Protein AF-H5U6L7-F1 (afdb_monomer)

InterPro domains:
  IPR019476 Type IV secretion system coupling protein TraD, DNA-binding domain [PF10412] (268-425)
  IPR027417 P-loop containing nucleoside triphosphate hydrolase [G3DSA:3.40.50.300] (92-227)
  IPR027417 P-loop containing nucleoside triphosphate hydrolase [G3DSA:3.40.50.300] (272-462)
  IPR027417 P-loop containing nucleoside triphosphate hydrolase [SSF52540] (77-453)
  IPR051539 Type IV secretion system coupling protein TraD/TraG/VirD4-like [PTHR37937] (100-394)

pLDDT: mean 84.36, std 14.4, range [33.06, 97.75]

Solvent-accessible surface area (backbone atoms only — not comparable to full-atom values): 28484 Å² total; per-residue (Å²): 144,59,76,81,61,60,79,73,51,50,98,95,45,82,88,77,89,74,93,78,54,76,66,59,65,77,65,64,70,84,66,98,65,76,94,65,91,70,52,75,71,53,46,52,61,72,66,61,61,82,90,61,69,93,86,64,80,50,94,96,51,80,62,74,58,41,68,81,32,64,72,64,86,84,54,41,70,52,84,31,53,54,21,21,23,77,73,60,83,58,38,48,40,21,44,55,71,80,48,35,34,39,30,22,40,32,40,24,50,88,88,29,42,65,58,48,34,52,36,47,38,50,45,35,41,47,73,71,64,32,22,33,36,42,38,22,51,74,27,62,52,47,40,58,37,48,13,50,50,63,76,91,49,54,88,38,38,42,54,40,33,52,86,46,70,31,21,37,26,47,42,59,50,78,54,99,46,26,63,58,30,19,50,50,55,43,49,44,53,44,38,74,46,44,84,77,52,43,70,70,40,44,54,53,49,43,54,51,37,34,49,43,28,64,65,49,81,37,28,60,39,46,54,67,40,49,75,73,34,65,83,48,25,52,64,52,47,63,72,46,22,80,84,31,50,80,54,63,25,44,54,50,52,56,58,66,70,44,51,73,68,57,42,49,62,65,42,46,75,42,45,70,64,43,31,69,50,44,63,76,30,69,43,47,18,32,19,32,39,22,35,72,35,74,53,58,76,52,41,61,68,71,41,89,90,48,49,35,32,39,35,37,31,37,38,23,86,81,58,31,66,66,46,21,21,53,50,47,36,48,51,52,48,51,52,52,53,48,39,56,61,42,71,82,50,60,73,92,75,41,64,62,32,38,33,35,30,43,53,35,57,65,41,54,81,41,82,54,57,46,62,44,66,74,48,28,52,82,42,24,34,11,44,48,33,44,29,33,54,56,67,83,70,40,55,73,66,46,42,51,35,52,65,71,54,36,55,21,40,37,36,27,27,33,55,79,68,52,13,45,60,55,22,68,73,46,80,74,76,46,53,40,61,34,30,48,56,36,53,72,32,28,29,46,32,27,45,38,53,98,88,41,71,44,72,63,17,26,32,31,46,56,78,72,75,74,74,78,52,56,35,68,59,52,50,49,52,21,33,78,70,30,31,44,52,37,68,58,44,48,51,54,52,33,57,64,69,65,60,59,88,72,69,78,77,75,69,77,84,81,79,86,81,82,80,83,82,88,132

Mean predicted aligned error: 10.76 Å

Nearest PDB structures (foldseek):
  4d2i-assembly1_B-3  TM=7.035E-01  e=2.200E-09  Saccharolobus solfataricus P2
  4d2i-assembly1_A  TM=6.732E-01  e=2.827E-09  Saccharolobus solfataricus P2
  8dol-assembly1_C  TM=6.191E-01  e=5.133E-10  Helicobacter pylori 26695
  8dol-assembly1_A  TM=5.806E-01  e=2.827E-09  Helicobacter pylori 26695
  6sz9-assembly1_A  TM=5.732E-01  e=2.213E-08  Legionella pneumophila

Structure (mmCIF, N/CA/C/O backbone):
data_AF-H5U6L7-F1
#
_entry.id   AF-H5U6L7-F1
#
loop_
_atom_site.group_PDB
_atom_site.id
_atom_site.type_symbol
_atom_site.label_atom_id
_atom_site.label_alt_id
_atom_site.label_comp_id
_atom_site.label_asym_id
_atom_site.label_entity_id
_atom_site.label_seq_id
_atom_site.pdbx_PDB_ins_code
_atom_site.Cartn_x
_atom_site.Cartn_y
_atom_site.Cartn_z
_atom_site.occupancy
_atom_site.B_iso_or_equiv
_atom_site.auth_seq_id
_atom_site.auth_comp_id
_atom_site.auth_asym_id
_atom_site.auth_atom_id
_atom_site.pdbx_PDB_model_num
ATOM 1 N N . MET A 1 1 ? -14.867 9.389 67.170 1.00 49.00 1 MET A N 1
ATOM 2 C CA . MET A 1 1 ? -14.798 10.336 66.035 1.00 49.00 1 MET A CA 1
ATOM 3 C C . MET A 1 1 ? -16.205 10.695 65.533 1.00 49.00 1 MET A C 1
ATOM 5 O O . MET A 1 1 ? -16.547 10.351 64.416 1.00 49.00 1 MET A O 1
ATOM 9 N N . ALA A 1 2 ? -17.059 11.332 66.342 1.00 48.25 2 ALA A N 1
ATOM 10 C CA . ALA A 1 2 ? -18.427 11.687 65.906 1.00 48.25 2 ALA A CA 1
ATOM 11 C C . ALA A 1 2 ? -18.859 13.113 66.297 1.00 48.25 2 ALA A C 1
ATOM 13 O O . ALA A 1 2 ? -19.902 13.581 65.858 1.00 48.25 2 ALA A O 1
ATOM 14 N N . ALA A 1 3 ? -18.047 13.824 67.088 1.00 51.06 3 ALA A N 1
ATOM 15 C CA . ALA A 1 3 ? -18.322 15.196 67.507 1.00 51.06 3 ALA A CA 1
ATOM 16 C C . ALA A 1 3 ? -18.539 16.198 66.347 1.00 51.06 3 ALA A C 1
ATOM 18 O O . ALA A 1 3 ? -19.464 16.995 66.466 1.00 51.06 3 ALA A O 1
ATOM 19 N N . PRO A 1 4 ? -17.794 16.158 65.218 1.00 57.56 4 PRO A N 1
ATOM 20 C CA . PRO A 1 4 ? -18.014 17.124 64.137 1.00 57.56 4 PRO A CA 1
ATOM 21 C C . PRO A 1 4 ? -19.288 16.867 63.313 1.00 57.56 4 PRO A C 1
ATOM 23 O O . PRO A 1 4 ? -19.749 17.772 62.630 1.00 57.56 4 PRO A O 1
ATOM 26 N N . LEU A 1 5 ? -19.894 15.674 63.393 1.00 54.53 5 LEU A N 1
ATOM 27 C CA . LEU A 1 5 ? -21.105 15.335 62.630 1.00 54.53 5 LEU A CA 1
ATOM 28 C C . LEU A 1 5 ? -22.398 15.834 63.294 1.00 54.53 5 LEU A C 1
ATOM 30 O O . LEU A 1 5 ? -23.410 15.965 62.618 1.00 54.53 5 LEU A O 1
ATOM 34 N N . ARG A 1 6 ? -22.372 16.173 64.592 1.00 59.19 6 ARG A N 1
ATOM 35 C CA . ARG A 1 6 ? -23.539 16.747 65.293 1.00 59.19 6 ARG A CA 1
ATOM 36 C C . ARG A 1 6 ? -23.894 18.160 64.830 1.00 59.19 6 ARG A C 1
ATOM 38 O O . ARG A 1 6 ? -25.028 18.579 65.001 1.00 59.19 6 ARG A O 1
ATOM 45 N N . GLY A 1 7 ? -22.952 18.883 64.219 1.00 61.53 7 GLY A N 1
ATOM 46 C CA . GLY A 1 7 ? -23.224 20.193 63.616 1.00 61.53 7 GLY A CA 1
ATOM 47 C C . GLY A 1 7 ? -24.109 20.134 62.364 1.00 61.53 7 GLY A C 1
ATOM 48 O O . GLY A 1 7 ? -24.498 21.181 61.862 1.00 61.53 7 GLY A O 1
ATOM 49 N N . LEU A 1 8 ? -24.409 18.930 61.861 1.00 59.56 8 LEU A N 1
ATOM 50 C CA . LEU A 1 8 ? -25.274 18.688 60.703 1.00 59.56 8 LEU A CA 1
ATOM 51 C C . LEU A 1 8 ? -26.716 18.319 61.099 1.00 59.56 8 LEU A C 1
ATOM 53 O O . LEU A 1 8 ? -27.545 18.102 60.220 1.00 59.56 8 LEU A O 1
ATOM 57 N N . GLU A 1 9 ? -27.027 18.222 62.397 1.00 65.31 9 GLU A N 1
ATOM 58 C CA . GLU A 1 9 ? -28.394 17.976 62.867 1.00 65.31 9 GLU A CA 1
ATOM 59 C C . GLU A 1 9 ? -29.218 19.272 62.794 1.00 65.31 9 GLU A C 1
ATOM 61 O O . GLU A 1 9 ? -28.806 20.322 63.288 1.00 65.31 9 GLU A O 1
ATOM 66 N N . ALA A 1 10 ? -30.394 19.195 62.172 1.00 70.38 10 ALA A N 1
ATOM 67 C CA . ALA A 1 10 ? -31.337 20.301 62.005 1.00 70.38 10 ALA A CA 1
ATOM 68 C C . ALA A 1 10 ? -32.724 19.876 62.521 1.00 70.38 10 ALA A C 1
ATOM 70 O O . ALA A 1 10 ? -32.966 18.679 62.694 1.00 70.38 10 ALA A O 1
ATOM 71 N N . PRO A 1 11 ? -33.666 20.804 62.778 1.00 60.84 11 PRO A N 1
ATOM 72 C CA . PRO A 1 11 ? -35.018 20.434 63.192 1.00 60.84 11 PRO A CA 1
ATOM 73 C C . PRO A 1 11 ? -35.658 19.467 62.181 1.00 60.84 11 PRO A C 1
ATOM 75 O O . PRO A 1 11 ? -35.880 19.829 61.030 1.00 60.84 11 PRO A O 1
ATOM 78 N N . GLY A 1 12 ? -35.920 18.228 62.610 1.00 67.19 12 GLY A N 1
ATOM 79 C CA . GLY A 1 12 ? -36.453 17.152 61.761 1.00 67.19 12 GLY A CA 1
ATOM 80 C C . GLY A 1 12 ? -35.414 16.186 61.172 1.00 67.19 12 GLY A C 1
ATOM 81 O O . GLY A 1 12 ? -35.808 15.181 60.588 1.00 67.19 12 GLY A O 1
ATOM 82 N N . VAL A 1 13 ? -34.110 16.424 61.360 1.00 61.78 13 VAL A N 1
ATOM 83 C CA . VAL A 1 13 ? -33.021 15.573 60.849 1.00 61.78 13 VAL A CA 1
ATOM 84 C C . VAL A 1 13 ? -32.098 15.156 61.993 1.00 61.78 13 VAL A C 1
ATOM 86 O O . VAL A 1 13 ? -31.402 15.986 62.576 1.00 61.78 13 VAL A O 1
ATOM 89 N N . ALA A 1 14 ? -32.071 13.856 62.294 1.00 68.00 14 ALA A N 1
ATOM 90 C CA . ALA A 1 14 ? -31.211 13.266 63.319 1.00 68.00 14 ALA A CA 1
ATOM 91 C C . ALA A 1 14 ? -30.236 12.264 62.689 1.00 68.00 14 ALA A C 1
ATOM 93 O O . ALA A 1 14 ? -30.652 11.364 61.955 1.00 68.00 14 ALA A O 1
ATOM 94 N N . LEU A 1 15 ? -28.942 12.386 62.994 1.00 62.78 15 LEU A N 1
ATOM 95 C CA . LEU A 1 15 ? -27.916 11.501 62.446 1.00 62.78 15 LEU A CA 1
ATOM 96 C C . LEU A 1 15 ? -27.593 10.390 63.446 1.00 62.78 15 LEU A C 1
ATOM 98 O O . LEU A 1 15 ? -26.906 10.590 64.447 1.00 62.78 15 LEU A O 1
ATOM 102 N N . GLN A 1 16 ? -28.057 9.174 63.154 1.00 67.56 16 GLN A N 1
ATOM 103 C CA . GLN A 1 16 ? -27.745 7.994 63.960 1.00 67.56 16 GLN A CA 1
ATOM 104 C C . GLN A 1 16 ? -26.626 7.169 63.324 1.00 67.56 16 GLN A C 1
ATOM 106 O O . GLN A 1 16 ? -26.789 6.577 62.259 1.00 67.56 16 GLN A O 1
ATOM 111 N N . LEU A 1 17 ? -25.496 7.058 64.022 1.00 64.50 17 LEU A N 1
ATOM 112 C CA . LEU A 1 17 ? -24.439 6.122 63.651 1.00 64.50 17 LEU A CA 1
ATOM 113 C C . LEU A 1 17 ? -24.841 4.704 64.066 1.00 64.50 17 LEU A C 1
ATOM 115 O O . LEU A 1 17 ? -24.878 4.381 65.254 1.00 64.50 17 LEU A O 1
ATOM 119 N N . LYS A 1 18 ? -25.093 3.837 63.084 1.00 67.94 18 LYS A N 1
ATOM 120 C CA . LYS A 1 18 ? -25.258 2.398 63.311 1.00 67.94 18 LYS A CA 1
ATOM 121 C C . LYS A 1 18 ? -23.935 1.684 63.062 1.00 67.94 18 LYS A C 1
ATOM 123 O O . LYS A 1 18 ? -23.281 1.902 62.045 1.00 67.94 18 LYS A O 1
ATOM 128 N N . ARG A 1 19 ? -23.534 0.813 63.991 1.00 64.38 19 ARG A N 1
ATOM 129 C CA . ARG A 1 19 ? -22.415 -0.108 63.754 1.00 64.38 19 ARG A CA 1
ATOM 130 C C . ARG A 1 19 ? -22.853 -1.136 62.715 1.00 64.38 19 ARG A C 1
ATOM 132 O O . ARG A 1 19 ? -23.855 -1.811 62.924 1.00 64.38 19 ARG A O 1
ATOM 139 N N . SER A 1 20 ? -22.093 -1.245 61.632 1.00 65.25 20 SER A N 1
ATOM 140 C CA . SER A 1 20 ? -22.292 -2.245 60.583 1.00 65.25 20 SER A CA 1
ATOM 141 C C . SER A 1 20 ? -21.039 -3.108 60.441 1.00 65.25 20 SER A C 1
ATOM 143 O O . SER A 1 20 ? -19.935 -2.657 60.756 1.00 65.25 20 SER A O 1
ATOM 145 N N . SER A 1 21 ? -21.206 -4.355 60.005 1.00 70.38 21 SER A N 1
ATOM 146 C CA . SER A 1 21 ? -20.098 -5.248 59.658 1.00 70.38 21 SER A CA 1
ATOM 147 C C . SER A 1 21 ? -19.814 -5.165 58.156 1.00 70.38 21 SER A C 1
ATOM 149 O O . SER A 1 21 ? -20.711 -4.865 57.372 1.00 70.38 21 SER A O 1
ATOM 151 N N . LEU A 1 22 ? -18.580 -5.460 57.735 1.00 63.81 22 LEU A N 1
ATOM 152 C CA . LEU A 1 22 ? -18.213 -5.476 56.308 1.00 63.81 22 LEU A CA 1
ATOM 153 C C . LEU A 1 22 ? -19.109 -6.426 55.495 1.00 63.81 22 LEU A C 1
ATOM 155 O O . LEU A 1 22 ? -19.563 -6.078 54.415 1.00 63.81 22 LEU A O 1
ATOM 159 N N . ARG A 1 23 ? -19.473 -7.574 56.075 1.00 64.94 23 ARG A N 1
ATOM 160 C CA . ARG A 1 23 ? -20.379 -8.549 55.454 1.00 64.94 23 ARG A CA 1
ATOM 161 C C . ARG A 1 23 ? -21.800 -8.010 55.238 1.00 64.94 23 ARG A C 1
ATOM 163 O O . ARG A 1 23 ? -22.453 -8.379 54.273 1.00 64.94 23 ARG A O 1
ATOM 170 N N . ALA A 1 24 ? -22.270 -7.118 56.111 1.00 62.94 24 ALA A N 1
ATOM 171 C CA . ALA A 1 24 ? -23.577 -6.477 55.966 1.00 62.94 24 ALA A CA 1
ATOM 172 C C . ALA A 1 24 ? -23.607 -5.404 54.859 1.00 62.94 24 ALA A C 1
ATOM 174 O O . ALA A 1 24 ? -24.693 -5.038 54.418 1.00 62.94 24 ALA A O 1
ATOM 175 N N . LEU A 1 25 ? -22.445 -4.904 54.416 1.00 60.09 25 LEU A N 1
ATOM 176 C CA . LEU A 1 25 ? -22.337 -4.041 53.234 1.00 60.09 25 LEU A CA 1
ATOM 177 C C . LEU A 1 25 ? -22.403 -4.866 51.940 1.00 60.09 25 LEU A C 1
ATOM 179 O O . LEU A 1 25 ? -23.092 -4.460 51.012 1.00 60.09 25 LEU A O 1
ATOM 183 N N . ASP A 1 26 ? -21.755 -6.035 51.911 1.00 58.22 26 ASP A N 1
ATOM 184 C CA . ASP A 1 26 ? -21.754 -6.932 50.743 1.00 58.22 26 ASP A CA 1
ATOM 185 C C . ASP A 1 26 ? -23.105 -7.635 50.520 1.00 58.22 26 ASP A C 1
ATOM 187 O O . ASP A 1 26 ? -23.510 -7.873 49.385 1.00 58.22 26 ASP A O 1
ATOM 191 N N . GLU A 1 27 ? -23.824 -7.967 51.597 1.00 62.12 27 GLU A N 1
ATOM 192 C CA . GLU A 1 27 ? -25.109 -8.682 51.549 1.00 62.12 27 GLU A CA 1
ATOM 193 C C . GLU A 1 27 ? -26.331 -7.736 51.604 1.00 62.12 27 GLU A C 1
ATOM 195 O O . GLU A 1 27 ? -27.438 -8.188 51.914 1.00 62.12 27 GLU A O 1
ATOM 200 N N . MET A 1 28 ? -26.148 -6.430 51.345 1.00 56.97 28 MET A N 1
ATOM 201 C CA . MET A 1 28 ? -27.196 -5.408 51.497 1.00 56.97 28 MET A CA 1
ATOM 202 C C . MET A 1 28 ? -28.512 -5.822 50.815 1.00 56.97 28 MET A C 1
ATOM 204 O O . MET A 1 28 ? -28.563 -6.083 49.614 1.00 56.97 28 MET A O 1
ATOM 208 N N . ARG A 1 29 ? -29.593 -5.851 51.600 1.00 58.34 29 ARG A N 1
ATOM 209 C CA . ARG A 1 29 ? -30.974 -6.021 51.130 1.00 58.34 29 ARG A CA 1
ATOM 210 C C . ARG A 1 29 ? -31.742 -4.734 51.374 1.00 58.34 29 ARG A C 1
ATOM 212 O O . ARG A 1 29 ? -31.512 -4.075 52.390 1.00 58.34 29 ARG A O 1
ATOM 219 N N . ASP A 1 30 ? -32.676 -4.426 50.481 1.00 57.53 30 ASP A N 1
ATOM 220 C CA . ASP A 1 30 ? -33.541 -3.261 50.633 1.00 57.53 30 ASP A CA 1
ATOM 221 C C . ASP A 1 30 ? -34.291 -3.319 51.976 1.00 57.53 30 ASP A C 1
ATOM 223 O O . ASP A 1 30 ? -34.851 -4.366 52.335 1.00 57.53 30 ASP A O 1
ATOM 227 N N . PRO A 1 31 ? -34.298 -2.227 52.758 1.00 64.38 31 PRO A N 1
ATOM 228 C CA . PRO A 1 31 ? -35.064 -2.181 53.990 1.00 64.38 31 PRO A CA 1
ATOM 229 C C . PRO A 1 31 ? -36.566 -2.270 53.682 1.00 64.38 31 PRO A C 1
ATOM 231 O O . PRO A 1 31 ? -37.058 -1.681 52.726 1.00 64.38 31 PRO A O 1
ATOM 234 N N . LEU A 1 32 ? -37.316 -2.970 54.542 1.00 60.78 32 LEU A N 1
ATOM 235 C CA . LEU A 1 32 ? -38.781 -3.106 54.438 1.00 60.78 32 LEU A CA 1
ATOM 236 C C . LEU A 1 32 ? -39.524 -1.757 54.482 1.00 60.78 32 LEU A C 1
ATOM 238 O O . LEU A 1 32 ? -40.650 -1.659 54.005 1.00 60.78 32 LEU A O 1
ATOM 242 N N . LEU A 1 33 ? -38.902 -0.732 55.070 1.00 58.38 33 LEU A N 1
ATOM 243 C CA . LEU A 1 33 ? -39.386 0.642 55.127 1.00 58.38 33 LEU A CA 1
ATOM 244 C C . LEU A 1 33 ? -38.194 1.567 54.897 1.00 58.38 33 LEU A C 1
ATOM 246 O O . LEU A 1 33 ? -37.225 1.523 55.658 1.00 58.38 33 LEU A O 1
ATOM 250 N N . TRP A 1 34 ? -38.269 2.402 53.866 1.00 64.06 34 TRP A N 1
ATOM 251 C CA . TRP A 1 34 ? -37.285 3.451 53.632 1.00 64.06 34 TRP A CA 1
ATOM 252 C C . TRP A 1 34 ? -37.557 4.594 54.619 1.00 64.06 34 TRP A C 1
ATOM 254 O O . TRP A 1 34 ? -38.616 5.211 54.551 1.00 64.06 34 TRP A O 1
ATOM 264 N N . PRO A 1 35 ? -36.649 4.881 55.570 1.00 64.25 35 PRO A N 1
ATOM 265 C CA . PRO A 1 35 ? -36.880 5.910 56.585 1.00 64.25 35 PRO A CA 1
ATOM 266 C C . PRO A 1 35 ? -36.761 7.335 56.025 1.00 64.25 35 PRO A C 1
ATOM 268 O O . PRO A 1 35 ? -36.962 8.303 56.755 1.00 64.25 35 PRO A O 1
ATOM 271 N N . SER A 1 36 ? -36.375 7.483 54.758 1.00 63.94 36 SER A N 1
ATOM 272 C CA . SER A 1 36 ? -36.170 8.772 54.107 1.00 63.94 36 SER A CA 1
ATOM 273 C C . SER A 1 36 ? -36.469 8.635 52.618 1.00 63.94 36 SER A C 1
ATOM 275 O O . SER A 1 36 ? -35.878 7.790 51.948 1.00 63.94 36 SER A O 1
ATOM 277 N N . GLU A 1 37 ? -37.368 9.470 52.107 1.00 67.06 37 GLU A N 1
ATOM 278 C CA . GLU A 1 37 ? -37.511 9.715 50.674 1.00 67.06 37 GLU A CA 1
ATOM 279 C C . GLU A 1 37 ? -36.616 10.904 50.336 1.00 67.06 37 GLU A C 1
ATOM 281 O O . GLU A 1 37 ? -36.869 12.020 50.779 1.00 67.06 37 GLU A O 1
ATOM 286 N N . LEU A 1 38 ? -35.521 10.643 49.625 1.00 70.00 38 LEU A N 1
ATOM 287 C CA . LEU A 1 38 ? -34.565 11.672 49.232 1.00 70.00 38 LEU A CA 1
ATOM 288 C C . LEU A 1 38 ? -34.850 12.097 47.796 1.00 70.00 38 LEU A C 1
ATOM 290 O O . LEU A 1 38 ? -34.921 11.260 46.891 1.00 70.00 38 LEU A O 1
ATOM 294 N N . GLY A 1 39 ? -34.948 13.403 47.565 1.00 68.12 39 GLY A N 1
ATOM 295 C CA . GLY A 1 39 ? -34.897 13.945 46.214 1.00 68.12 39 GLY A CA 1
ATOM 296 C C . GLY A 1 39 ? -33.523 13.704 45.576 1.00 68.12 39 GLY A C 1
ATOM 297 O O . GLY A 1 39 ? -32.510 13.588 46.267 1.00 68.12 39 GLY A O 1
ATOM 298 N N . ILE A 1 40 ? -33.453 13.688 44.240 1.00 65.00 40 ILE A N 1
ATOM 299 C CA . ILE A 1 40 ? -32.193 13.502 43.484 1.00 65.00 40 ILE A CA 1
ATOM 300 C C . ILE A 1 40 ? -31.101 14.478 43.962 1.00 65.00 40 ILE A C 1
ATOM 302 O O . ILE A 1 40 ? -29.938 14.099 44.118 1.00 65.00 40 ILE A O 1
ATOM 306 N N . SER A 1 41 ? -31.477 15.726 44.247 1.00 60.44 41 SER A N 1
ATOM 307 C CA . SER A 1 41 ? -30.571 16.769 44.738 1.00 60.44 41 SER A CA 1
ATOM 308 C C . SER A 1 41 ? -29.993 16.456 46.125 1.00 60.44 41 SER A C 1
ATOM 310 O O . SER A 1 41 ? -28.810 16.683 46.367 1.00 60.44 41 SER A O 1
ATOM 312 N N . GLU A 1 42 ? -30.806 15.902 47.025 1.00 67.31 42 GLU A N 1
ATOM 313 C CA . GLU A 1 42 ? -30.418 15.562 48.401 1.00 67.31 42 GLU A CA 1
ATOM 314 C C . GLU A 1 42 ? -29.545 14.307 48.426 1.00 67.31 42 GLU A C 1
ATOM 316 O O . GLU A 1 42 ? -28.521 14.270 49.109 1.00 67.31 42 GLU A O 1
ATOM 321 N N . LEU A 1 43 ? -29.893 13.315 47.600 1.00 67.88 43 LEU A N 1
ATOM 322 C CA . LEU A 1 43 ? -29.092 12.114 47.389 1.00 67.88 43 LEU A CA 1
ATOM 323 C C . LEU A 1 43 ? -27.691 12.471 46.871 1.00 67.88 43 LEU A C 1
ATOM 325 O O . LEU A 1 43 ? -26.695 11.963 47.378 1.00 67.88 43 LEU A O 1
ATOM 329 N N . THR A 1 44 ? -27.599 13.392 45.907 1.00 61.38 44 THR A N 1
ATOM 330 C CA . THR A 1 44 ? -26.316 13.829 45.329 1.00 61.38 44 THR A CA 1
ATOM 331 C C . THR A 1 44 ? -25.403 14.474 46.380 1.00 61.38 44 THR A C 1
ATOM 333 O O . THR A 1 44 ? -24.197 14.226 46.381 1.00 61.38 44 THR A O 1
ATOM 336 N N . ALA A 1 45 ? -25.967 15.260 47.305 1.00 62.47 45 ALA A N 1
ATOM 337 C CA . ALA A 1 45 ? -25.220 15.886 48.396 1.00 62.47 45 ALA A CA 1
ATOM 338 C C . ALA A 1 45 ? -24.786 14.876 49.476 1.00 62.47 45 ALA A C 1
ATOM 340 O O . ALA A 1 45 ? -23.658 14.939 49.963 1.00 62.47 45 ALA A O 1
ATOM 341 N N . LEU A 1 46 ? -25.658 13.923 49.825 1.00 65.12 46 LEU A N 1
ATOM 342 C CA . LEU A 1 46 ? -25.390 12.897 50.840 1.00 65.12 46 LEU A CA 1
ATOM 343 C C . LEU A 1 46 ? -24.389 11.834 50.383 1.00 65.12 46 LEU A C 1
ATOM 345 O O . LEU A 1 46 ? -23.633 11.318 51.204 1.00 65.12 46 LEU A O 1
ATOM 349 N N . LEU A 1 47 ? -24.348 11.527 49.084 1.00 66.56 47 LEU A N 1
ATOM 350 C CA . LEU A 1 47 ? -23.377 10.592 48.513 1.00 66.56 47 LEU A CA 1
ATOM 351 C C . LEU A 1 47 ? -21.937 11.115 48.582 1.00 66.56 47 LEU A C 1
ATOM 353 O O . LEU A 1 47 ? -21.009 10.350 48.326 1.00 66.56 47 LEU A O 1
ATOM 357 N N . GLY A 1 48 ? -21.739 12.403 48.900 1.00 56.38 48 GLY A N 1
ATOM 358 C CA . GLY A 1 48 ? -20.414 13.012 48.925 1.00 56.38 48 GLY A CA 1
ATOM 359 C C . GLY A 1 48 ? -19.691 12.822 47.595 1.00 56.38 48 GLY A C 1
ATOM 360 O O . GLY A 1 48 ? -18.480 12.592 47.592 1.00 56.38 48 GLY A O 1
ATOM 361 N N . TRP A 1 49 ? -20.442 12.849 46.479 1.00 58.66 49 TRP A N 1
ATOM 362 C CA . TRP A 1 49 ? -19.883 12.606 45.154 1.00 58.66 49 TRP A CA 1
ATOM 363 C C . TRP A 1 49 ? -18.718 13.571 44.956 1.00 58.66 49 TRP A C 1
ATOM 365 O O . TRP A 1 49 ? -18.895 14.767 45.195 1.00 58.66 49 TRP A O 1
ATOM 375 N N . PRO A 1 50 ? -17.523 13.092 44.585 1.00 56.56 50 PRO A N 1
ATOM 376 C CA . PRO A 1 50 ? -16.333 13.923 44.575 1.00 56.56 50 PRO A CA 1
ATOM 377 C C . PRO A 1 50 ? -16.537 15.118 43.640 1.00 56.56 50 PRO A C 1
ATOM 379 O O . PRO A 1 50 ? -16.532 14.988 42.417 1.00 56.56 50 PRO A O 1
ATOM 382 N N . ILE A 1 51 ? -16.715 16.302 44.230 1.00 54.91 51 ILE A N 1
ATOM 383 C CA . ILE A 1 51 ? -16.815 17.581 43.522 1.00 54.91 51 ILE A CA 1
ATOM 384 C C . ILE A 1 51 ? -15.384 18.076 43.266 1.00 54.91 51 ILE A C 1
ATOM 386 O O . ILE A 1 51 ? -14.946 19.099 43.785 1.00 54.91 51 ILE A O 1
ATOM 390 N N . GLY A 1 52 ? -14.604 17.271 42.546 1.00 59.34 52 GLY A N 1
ATOM 391 C CA . GLY A 1 52 ? -13.254 17.605 42.096 1.00 59.34 52 GLY A CA 1
ATOM 392 C C . GLY A 1 52 ? -13.241 17.987 40.613 1.00 59.34 52 GLY A C 1
ATOM 393 O O . GLY A 1 52 ? -14.230 17.765 39.907 1.00 59.34 52 GLY A O 1
ATOM 394 N N . PRO A 1 53 ? -12.131 18.542 40.093 1.00 58.53 53 PRO A N 1
ATOM 395 C CA . PRO A 1 53 ? -11.912 18.600 38.651 1.00 58.53 53 PRO A CA 1
ATOM 396 C C . PRO A 1 53 ? -12.107 17.198 38.053 1.00 58.53 53 PRO A C 1
ATOM 398 O O . PRO A 1 53 ? -11.642 16.218 38.631 1.00 58.53 53 PRO A O 1
ATOM 401 N N . LYS A 1 54 ? -12.785 17.102 36.901 1.00 58.47 54 LYS A N 1
ATOM 402 C CA . LYS A 1 54 ? -13.209 15.827 36.280 1.00 58.47 54 LYS A CA 1
ATOM 403 C C . LYS A 1 54 ? -12.077 14.818 36.017 1.00 58.47 54 LYS A C 1
ATOM 405 O O . LYS A 1 54 ? -12.375 13.651 35.796 1.00 58.47 54 LYS A O 1
ATOM 410 N N . ASP A 1 55 ? -10.820 15.260 36.058 1.00 61.94 55 ASP A N 1
ATOM 411 C CA . ASP A 1 55 ? -9.633 14.472 35.716 1.00 61.94 55 ASP A CA 1
ATOM 412 C C . ASP A 1 55 ? -8.695 14.226 36.930 1.00 61.94 55 ASP A C 1
ATOM 414 O O . ASP A 1 55 ? -7.505 13.965 36.750 1.00 61.94 55 ASP A O 1
ATOM 418 N N . VAL A 1 56 ? -9.186 14.345 38.176 1.00 66.38 56 VAL A N 1
ATOM 419 C CA . VAL A 1 56 ? -8.399 14.006 39.381 1.00 66.38 56 VAL A CA 1
ATOM 420 C C . VAL A 1 56 ? -8.552 12.528 39.728 1.00 66.38 56 VAL A C 1
ATOM 422 O O . VAL A 1 56 ? -9.661 12.053 39.971 1.00 66.38 56 VAL A O 1
ATOM 425 N N . ASP A 1 57 ? -7.424 11.823 39.818 1.00 66.94 57 ASP A N 1
ATOM 426 C CA . ASP A 1 57 ? -7.380 10.446 40.309 1.00 66.94 57 ASP A CA 1
ATOM 427 C C . ASP A 1 57 ? -7.707 10.433 41.808 1.00 66.94 57 ASP A C 1
ATOM 429 O O . ASP A 1 57 ? -6.995 11.019 42.630 1.00 66.94 57 ASP A O 1
ATOM 433 N N . LEU A 1 58 ? -8.803 9.771 42.172 1.00 70.75 58 LEU A N 1
ATOM 434 C CA . LEU A 1 58 ? -9.222 9.635 43.563 1.00 70.75 58 LEU A CA 1
ATOM 435 C C . LEU A 1 58 ? -8.715 8.301 44.122 1.00 70.75 58 LEU A C 1
ATOM 437 O O . LEU A 1 58 ? -8.943 7.261 43.499 1.00 70.75 58 LEU A O 1
ATOM 441 N N . PRO A 1 59 ? -8.055 8.285 45.295 1.00 66.69 59 PRO A N 1
ATOM 442 C CA . PRO A 1 59 ? -7.582 7.047 45.903 1.00 66.69 59 PRO A CA 1
ATOM 443 C C . PRO A 1 59 ? -8.716 6.026 46.072 1.00 66.69 59 PRO A C 1
ATOM 445 O O . PRO A 1 59 ? -9.735 6.321 46.692 1.00 66.69 59 PRO A O 1
ATOM 448 N N . GLY A 1 60 ? -8.535 4.818 45.530 1.00 69.25 60 GLY A N 1
ATOM 449 C CA . GLY A 1 60 ? -9.525 3.736 45.603 1.00 69.25 60 GLY A CA 1
ATOM 450 C C . GLY A 1 60 ? -10.616 3.763 44.524 1.00 69.25 60 GLY A C 1
ATOM 451 O O . GLY A 1 60 ? -11.412 2.829 44.470 1.00 69.25 60 GLY A O 1
ATOM 452 N N . VAL A 1 61 ? -10.638 4.772 43.644 1.00 70.69 61 VAL A N 1
ATOM 453 C CA . VAL A 1 61 ? -11.521 4.829 42.468 1.00 70.69 61 VAL A CA 1
ATOM 454 C C . VAL A 1 61 ? -10.699 4.499 41.215 1.00 70.69 61 VAL A C 1
ATOM 456 O O . VAL A 1 61 ? -9.568 4.975 41.095 1.00 70.69 61 VAL A O 1
ATOM 459 N N . PRO A 1 62 ? -11.217 3.686 40.273 1.00 69.75 62 PRO A N 1
ATOM 460 C CA . PRO A 1 62 ? -10.564 3.485 38.984 1.00 69.75 62 PRO A CA 1
ATOM 461 C C . PRO A 1 62 ? -10.305 4.821 38.280 1.00 69.75 62 PRO A C 1
ATOM 463 O O . PRO A 1 62 ? -11.126 5.735 38.372 1.00 69.75 62 PRO A O 1
ATOM 466 N N . SER A 1 63 ? -9.179 4.922 37.566 1.00 76.69 63 SER A N 1
ATOM 467 C CA . SER A 1 63 ? -8.863 6.105 36.755 1.00 76.69 63 SER A CA 1
ATOM 468 C C . SER A 1 63 ? -10.060 6.467 35.862 1.00 76.69 63 SER A C 1
ATOM 470 O O . SER A 1 63 ? -10.640 5.569 35.240 1.00 76.69 63 SER A O 1
ATOM 472 N N . PRO A 1 64 ? -10.434 7.757 35.750 1.00 78.50 64 PRO A N 1
ATOM 473 C CA . PRO A 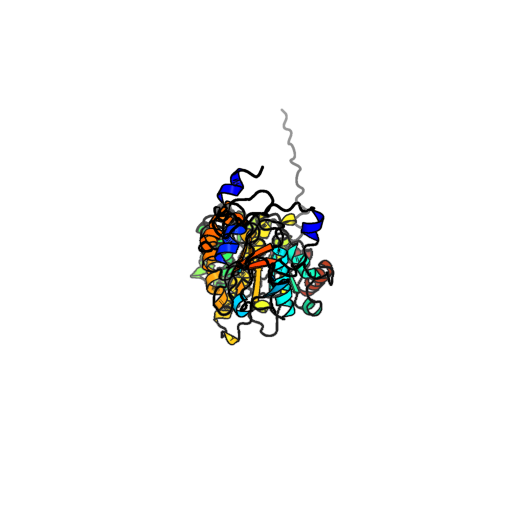1 64 ? -11.456 8.196 34.797 1.00 78.50 64 PRO A CA 1
ATOM 474 C C . PRO A 1 64 ? -10.986 8.056 33.338 1.00 78.50 64 PRO A C 1
ATOM 476 O O . PRO A 1 64 ? -11.777 8.246 32.410 1.00 78.50 64 PRO A O 1
ATOM 479 N N . HIS A 1 65 ? -9.708 7.723 33.139 1.00 85.38 65 HIS A N 1
ATOM 480 C CA . HIS A 1 65 ? -9.077 7.499 31.853 1.00 85.38 65 HIS A CA 1
ATOM 481 C C . HIS A 1 65 ? -8.693 6.016 31.662 1.00 85.38 65 HIS A C 1
ATOM 483 O O . HIS A 1 65 ? -8.323 5.336 32.620 1.00 85.38 65 HIS A O 1
ATOM 489 N N . PRO A 1 66 ? -8.740 5.508 30.421 1.00 88.38 66 PRO A N 1
ATOM 490 C CA . PRO A 1 66 ? -9.315 6.168 29.257 1.00 88.38 66 PRO A CA 1
ATOM 491 C C . PRO A 1 66 ? -10.847 6.213 29.346 1.00 88.38 66 PRO A C 1
ATOM 493 O O . PRO A 1 66 ? -11.495 5.225 29.699 1.00 88.38 66 PRO A O 1
ATOM 496 N N . ARG A 1 67 ? -11.439 7.351 28.974 1.00 88.12 67 ARG A N 1
ATOM 497 C CA . ARG A 1 67 ? -12.893 7.496 28.874 1.00 88.12 67 ARG A CA 1
ATOM 498 C C . ARG A 1 67 ? -13.441 6.474 27.892 1.00 88.12 67 ARG A C 1
ATOM 500 O O . ARG A 1 67 ? -13.051 6.445 26.724 1.00 88.12 67 ARG A O 1
ATOM 507 N N . GLN A 1 68 ? -14.388 5.674 28.358 1.00 89.38 68 GLN A N 1
ATOM 508 C CA . GLN A 1 68 ? -15.150 4.799 27.484 1.00 89.38 68 GLN A CA 1
ATOM 509 C C . GLN A 1 68 ? -16.360 5.556 26.940 1.00 89.38 68 GLN A C 1
ATOM 511 O O . GLN A 1 68 ? -17.106 6.175 27.698 1.00 89.38 68 GLN A O 1
ATOM 516 N N . LEU A 1 69 ? -16.533 5.529 25.622 1.00 92.19 69 LEU A N 1
ATOM 517 C CA . LEU A 1 69 ? -17.575 6.265 24.917 1.00 92.19 69 LEU A CA 1
ATOM 518 C C . LEU A 1 69 ? -18.531 5.292 24.211 1.00 92.19 69 LEU A C 1
ATOM 520 O O . LEU A 1 69 ? -18.058 4.356 23.557 1.00 92.19 69 LEU A O 1
ATOM 524 N N . PRO A 1 70 ? -19.857 5.499 24.315 1.00 92.62 70 PRO A N 1
ATOM 525 C CA . PRO A 1 70 ? -20.846 4.600 23.730 1.00 92.62 70 PRO A CA 1
ATOM 526 C C . PRO A 1 70 ? -20.853 4.690 22.203 1.00 92.62 70 PRO A C 1
ATOM 528 O O . PRO A 1 70 ? -20.443 5.691 21.610 1.00 92.62 70 PRO A O 1
ATOM 531 N N . VAL A 1 71 ? -21.373 3.654 21.547 1.00 92.56 71 VAL A N 1
ATOM 532 C CA . VAL A 1 71 ? -21.489 3.631 20.087 1.00 92.56 71 VAL A CA 1
ATOM 533 C C . VAL A 1 71 ? -22.859 4.160 19.672 1.00 92.56 71 VAL A C 1
ATOM 535 O O . VAL A 1 71 ? -23.896 3.615 20.057 1.00 92.56 71 VAL A O 1
ATOM 538 N N . ALA A 1 72 ? -22.890 5.178 18.807 1.00 90.75 72 ALA A N 1
ATOM 539 C CA . ALA A 1 72 ? -24.144 5.723 18.285 1.00 90.75 72 ALA A CA 1
ATOM 540 C C . ALA A 1 72 ? -25.035 4.627 17.659 1.00 90.75 72 ALA A C 1
ATOM 542 O O . ALA A 1 72 ? -24.569 3.691 17.001 1.00 90.75 72 ALA A O 1
ATOM 543 N N . THR A 1 73 ? -26.347 4.703 17.877 1.00 88.88 73 THR A N 1
ATOM 544 C CA . THR A 1 73 ? -27.315 3.681 17.426 1.00 88.88 73 THR A CA 1
ATOM 545 C C . THR A 1 73 ? -27.382 3.547 15.906 1.00 88.88 73 THR A C 1
ATOM 547 O O . THR A 1 73 ? -27.644 2.456 15.409 1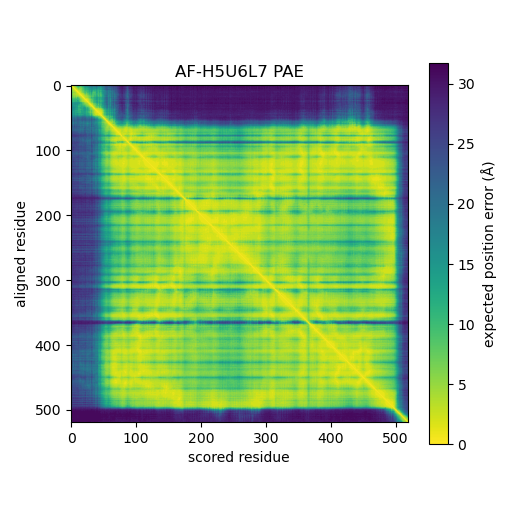.00 88.88 73 THR A O 1
ATOM 550 N N . THR A 1 74 ? -27.059 4.618 15.183 1.00 90.06 74 THR A N 1
ATOM 551 C CA . THR A 1 74 ? -26.978 4.680 13.717 1.00 90.06 74 THR A CA 1
ATOM 552 C C . THR A 1 74 ? -25.815 3.882 13.131 1.00 90.06 74 THR A C 1
ATOM 554 O O . THR A 1 74 ? -25.848 3.551 11.949 1.00 90.06 74 THR A O 1
ATOM 557 N N . VAL A 1 75 ? -24.788 3.557 13.927 1.00 90.94 75 VAL A N 1
ATOM 558 C CA . VAL A 1 75 ? -23.622 2.809 13.442 1.00 90.94 75 VAL A CA 1
ATOM 559 C C . VAL A 1 75 ? -24.028 1.374 13.062 1.00 90.94 75 VAL A C 1
ATOM 561 O O . VAL A 1 75 ? -24.625 0.678 13.899 1.00 90.94 75 VAL A O 1
ATOM 564 N N . PRO A 1 76 ? -23.704 0.910 11.836 1.00 90.94 76 PRO A N 1
ATOM 565 C CA . PRO A 1 76 ? -24.036 -0.433 11.371 1.00 90.94 76 PRO A CA 1
ATOM 566 C C . PRO A 1 76 ? -23.498 -1.534 12.285 1.00 90.94 76 PRO A C 1
ATOM 568 O O . PRO A 1 76 ? -22.483 -1.361 12.955 1.00 90.94 76 PRO A O 1
ATOM 571 N N . ARG A 1 77 ? -24.160 -2.695 12.277 1.00 91.69 77 ARG A N 1
ATOM 572 C CA . ARG A 1 77 ? -23.768 -3.879 13.068 1.00 91.69 77 ARG A CA 1
ATOM 573 C C . ARG A 1 77 ? -23.279 -5.052 12.201 1.00 91.69 77 ARG A C 1
ATOM 575 O O . ARG A 1 77 ? -23.080 -6.145 12.721 1.00 91.69 77 ARG A O 1
ATOM 582 N N . SER A 1 78 ? -23.118 -4.847 10.894 1.00 86.25 78 SER A N 1
ATOM 583 C CA . SER A 1 78 ? -22.851 -5.897 9.900 1.00 86.25 78 SER A CA 1
ATOM 584 C C . SER A 1 78 ? -21.825 -5.470 8.839 1.00 86.25 78 SER A C 1
ATOM 586 O O . SER A 1 78 ? -21.342 -4.336 8.832 1.00 86.25 78 SER A O 1
ATOM 588 N N . ASP A 1 79 ? -21.508 -6.411 7.945 1.00 76.94 79 ASP A N 1
ATOM 589 C CA . ASP A 1 79 ? -20.678 -6.293 6.737 1.00 76.94 79 ASP A CA 1
ATOM 590 C C . ASP A 1 79 ? -19.182 -6.075 6.959 1.00 76.94 79 ASP A C 1
ATOM 592 O O . ASP A 1 79 ? -18.388 -6.955 6.639 1.00 76.94 79 ASP A O 1
ATOM 596 N N . ARG A 1 80 ? -18.771 -4.923 7.494 1.00 90.81 80 ARG A N 1
ATOM 597 C CA . ARG A 1 80 ? -17.350 -4.593 7.708 1.00 90.81 80 ARG A CA 1
ATOM 598 C C . ARG A 1 80 ? -17.155 -4.170 9.147 1.00 90.81 80 ARG A C 1
ATOM 600 O O . ARG A 1 80 ? -17.234 -2.987 9.462 1.00 90.81 80 ARG A O 1
ATOM 607 N N . ILE A 1 81 ? -16.971 -5.152 10.019 1.00 93.88 81 ILE A N 1
ATOM 608 C CA . ILE A 1 81 ? -16.887 -4.940 11.463 1.00 93.88 81 ILE A CA 1
ATOM 609 C C . ILE A 1 81 ? -15.455 -4.550 11.834 1.00 93.88 81 ILE A C 1
ATOM 611 O O . ILE A 1 81 ? -14.521 -5.313 11.599 1.00 93.88 81 ILE A O 1
ATOM 615 N N . LEU A 1 82 ? -15.291 -3.362 12.416 1.00 93.06 82 LEU A N 1
ATOM 616 C CA . LEU A 1 82 ? -14.008 -2.863 12.917 1.00 93.06 82 LEU A CA 1
ATOM 617 C C . LEU A 1 82 ? -13.679 -3.463 14.290 1.00 93.06 82 LEU A C 1
ATOM 619 O O . LEU A 1 82 ? -12.518 -3.694 14.620 1.00 93.06 82 LEU A O 1
ATOM 623 N N . GLY A 1 83 ? -14.711 -3.705 15.093 1.00 93.88 83 GLY A N 1
ATOM 624 C CA . GLY A 1 83 ? -14.596 -4.179 16.462 1.00 93.88 83 GLY A CA 1
ATOM 625 C C . GLY A 1 83 ? -15.950 -4.217 17.158 1.00 93.88 83 GLY A C 1
ATOM 626 O O . GLY A 1 83 ? -16.984 -4.037 16.518 1.00 93.88 83 GLY A O 1
ATOM 627 N N . ASP A 1 84 ? -15.923 -4.420 18.467 1.00 95.12 84 ASP A N 1
ATOM 628 C CA . ASP A 1 84 ? -17.098 -4.480 19.333 1.00 95.12 84 ASP A CA 1
ATOM 629 C C . ASP A 1 84 ? -17.065 -3.340 20.367 1.00 95.12 84 ASP A C 1
ATOM 631 O O . ASP A 1 84 ? -15.992 -2.923 20.807 1.00 95.12 84 ASP A O 1
ATOM 635 N N . SER A 1 85 ? -18.228 -2.792 20.725 1.00 93.44 85 SER A N 1
ATOM 636 C CA . SER A 1 85 ? -18.366 -1.734 21.740 1.00 93.44 85 SER A CA 1
ATOM 637 C C . SER A 1 85 ? -17.899 -2.235 23.103 1.00 93.44 85 SER A C 1
ATOM 639 O O . SER A 1 85 ? -18.335 -3.296 23.541 1.00 93.44 85 SER A O 1
ATOM 641 N N . THR A 1 86 ? -17.081 -1.454 23.814 1.00 89.06 86 THR A N 1
ATOM 642 C CA . THR A 1 86 ? -16.652 -1.828 25.175 1.00 89.06 86 THR A CA 1
ATOM 643 C C . THR A 1 86 ? -17.716 -1.569 26.244 1.00 89.06 86 THR A C 1
ATOM 645 O O . THR A 1 86 ? -17.600 -2.103 27.344 1.00 89.06 86 THR A O 1
ATOM 648 N N . LEU A 1 87 ? -18.740 -0.764 25.935 1.00 85.31 87 LEU A N 1
ATOM 649 C CA . LEU A 1 87 ? -19.815 -0.396 26.865 1.00 85.31 87 LEU A CA 1
ATOM 650 C C . LEU A 1 87 ? -21.155 -1.065 26.542 1.00 85.31 87 LEU A C 1
ATOM 652 O O . LEU A 1 87 ? -21.902 -1.411 27.451 1.00 85.31 87 LEU A O 1
ATOM 656 N N . ASP A 1 88 ? -21.460 -1.279 25.261 1.00 77.50 88 ASP A N 1
ATOM 657 C CA . ASP A 1 88 ? -22.782 -1.740 24.815 1.00 77.50 88 ASP A CA 1
ATOM 658 C C . ASP A 1 88 ? -22.834 -3.268 24.631 1.00 77.50 88 ASP A C 1
ATOM 660 O O . ASP A 1 88 ? -23.290 -3.752 23.594 1.00 77.50 88 ASP A O 1
ATOM 664 N N . GLY A 1 89 ? -22.320 -4.033 25.601 1.00 75.31 89 GLY A N 1
ATOM 665 C CA . GLY A 1 89 ? -22.390 -5.503 25.609 1.00 75.31 89 GLY A CA 1
ATOM 666 C C . GLY A 1 89 ? -21.792 -6.170 24.365 1.00 75.31 89 GLY A C 1
ATOM 667 O O . GLY A 1 89 ? -22.452 -7.003 23.748 1.00 75.31 89 GLY A O 1
ATOM 668 N N . ASP A 1 90 ? -20.584 -5.761 23.964 1.00 80.56 90 ASP A N 1
ATOM 669 C CA . ASP A 1 90 ? -19.886 -6.241 22.762 1.00 80.56 90 ASP A CA 1
ATOM 670 C C . ASP A 1 90 ? -20.696 -6.067 21.459 1.00 80.56 90 ASP A C 1
ATOM 672 O O . ASP A 1 90 ? -20.580 -6.843 20.507 1.00 80.56 90 ASP A O 1
ATOM 676 N N . ARG A 1 91 ? -21.525 -5.014 21.377 1.00 91.00 91 ARG A N 1
ATOM 677 C CA . ARG A 1 91 ? -22.231 -4.655 20.140 1.00 91.00 91 ARG A CA 1
ATOM 678 C C . ARG A 1 91 ? -21.233 -4.481 18.980 1.00 91.00 91 ARG A C 1
ATOM 680 O O . ARG A 1 91 ? -20.356 -3.622 19.087 1.00 91.00 91 ARG A O 1
ATOM 687 N N . PRO A 1 92 ? -21.440 -5.146 17.829 1.00 93.69 92 PRO A N 1
ATOM 688 C CA . PRO A 1 92 ? -20.597 -4.955 16.654 1.00 93.69 92 PRO A CA 1
ATOM 689 C C . PRO A 1 92 ? -20.640 -3.520 16.125 1.00 93.69 92 PRO A C 1
ATOM 691 O O . PRO A 1 92 ? -21.717 -2.929 15.984 1.00 93.69 92 PRO A O 1
ATOM 694 N N . VAL A 1 93 ? -19.468 -2.996 15.774 1.00 93.75 93 VAL A N 1
ATOM 695 C CA . VAL A 1 93 ? -19.262 -1.668 15.190 1.00 93.75 93 VAL A CA 1
ATOM 696 C C . VAL A 1 93 ? -18.790 -1.828 13.752 1.00 93.75 93 VAL A C 1
ATOM 698 O O . VAL A 1 93 ? -17.624 -2.125 13.483 1.00 93.75 93 VAL A O 1
ATOM 701 N N . GLY A 1 94 ? -19.724 -1.667 12.823 1.00 91.75 94 GLY A N 1
ATOM 702 C CA . GLY A 1 94 ? -19.507 -1.811 11.392 1.00 91.75 94 GLY A CA 1
ATOM 703 C C . GLY A 1 94 ? -19.377 -0.486 10.646 1.00 91.75 94 GLY A C 1
ATOM 704 O O . GLY A 1 94 ? -19.766 0.575 11.133 1.00 91.75 94 GLY A O 1
ATOM 705 N N . GLN A 1 95 ? -18.871 -0.562 9.418 1.00 90.69 95 GLN A N 1
ATOM 706 C CA . GLN A 1 95 ? -18.849 0.548 8.469 1.00 90.69 95 GLN A CA 1
ATOM 707 C C . GLN A 1 95 ? -19.397 0.103 7.109 1.00 90.69 95 GLN A C 1
ATOM 709 O O . GLN A 1 95 ? -18.959 -0.902 6.552 1.00 90.69 95 GLN A O 1
ATOM 714 N N . GLY A 1 96 ? -20.306 0.889 6.535 1.00 89.00 96 GLY A N 1
ATOM 715 C CA . GLY A 1 96 ? -20.806 0.650 5.184 1.00 89.00 96 GLY A CA 1
ATOM 716 C C . GLY A 1 96 ? -19.718 0.785 4.110 1.00 89.00 96 GLY A C 1
ATOM 717 O O . GLY A 1 96 ? -18.689 1.441 4.287 1.00 89.00 96 GLY A O 1
ATOM 718 N N . VAL A 1 97 ? -19.943 0.135 2.969 1.00 87.25 97 VAL A N 1
ATOM 719 C CA . VAL A 1 97 ? -19.010 0.109 1.826 1.00 87.25 97 VAL A CA 1
ATOM 720 C C . VAL A 1 97 ? -18.877 1.485 1.177 1.00 87.25 97 VAL A C 1
ATOM 722 O O . VAL A 1 97 ? -17.787 1.875 0.764 1.00 87.25 97 VAL A O 1
ATOM 725 N N . GLU A 1 98 ? -19.970 2.242 1.086 1.00 87.62 98 GLU A N 1
ATOM 726 C CA . GLU A 1 98 ? -19.940 3.586 0.503 1.00 87.62 98 GLU A CA 1
ATOM 727 C C . GLU A 1 98 ? -19.119 4.553 1.361 1.00 87.62 98 GLU A C 1
ATOM 729 O O . GLU A 1 98 ? -18.393 5.402 0.838 1.00 87.62 98 GLU A O 1
ATOM 734 N N . GLU A 1 99 ? -19.160 4.392 2.682 1.00 89.56 99 GLU A N 1
ATOM 735 C CA . GLU A 1 99 ? -18.314 5.130 3.609 1.00 89.56 99 GLU A CA 1
ATOM 736 C C . GLU A 1 99 ? -16.869 4.628 3.603 1.00 89.56 99 GLU A C 1
ATOM 738 O O . GLU A 1 99 ? -15.957 5.442 3.749 1.00 89.56 99 GLU A O 1
ATOM 743 N N . ALA A 1 100 ? -16.649 3.332 3.359 1.00 88.50 100 ALA A N 1
ATOM 744 C CA . ALA A 1 100 ? -15.325 2.729 3.188 1.00 88.50 100 ALA A CA 1
ATOM 745 C C . ALA A 1 100 ? -14.541 3.303 2.003 1.00 88.50 100 ALA A C 1
ATOM 747 O O . ALA A 1 100 ? -13.314 3.332 2.027 1.00 88.50 100 ALA A O 1
ATOM 748 N N . LYS A 1 101 ? -15.241 3.802 0.971 1.00 87.50 101 LYS A N 1
ATOM 749 C CA . LYS A 1 101 ? -14.620 4.519 -0.158 1.00 87.50 101 LYS A CA 1
ATOM 750 C C . LYS A 1 101 ? -13.939 5.818 0.264 1.00 87.50 101 LYS A C 1
ATOM 752 O O . LYS A 1 101 ? -13.207 6.409 -0.529 1.00 87.50 101 LYS A O 1
ATOM 757 N N . ARG A 1 102 ? -14.197 6.303 1.480 1.00 89.06 102 ARG A N 1
ATOM 758 C CA . ARG A 1 102 ? -13.515 7.464 2.049 1.00 89.06 102 ARG A CA 1
ATOM 759 C C . ARG A 1 102 ? -12.374 6.998 2.935 1.00 89.06 102 ARG A C 1
ATOM 761 O O . ARG A 1 102 ? -12.488 5.994 3.625 1.00 89.06 102 ARG A O 1
ATOM 768 N N . VAL A 1 103 ? -11.303 7.783 2.939 1.00 92.25 103 VAL A N 1
ATOM 769 C CA . VAL A 1 103 ? -10.073 7.460 3.661 1.00 92.25 103 VAL A CA 1
ATOM 770 C C . VAL A 1 103 ? -10.371 7.194 5.140 1.00 92.25 103 VAL A C 1
ATOM 772 O O . VAL A 1 103 ? -10.954 8.049 5.824 1.00 92.25 103 VAL A O 1
ATOM 775 N N . MET A 1 104 ? -9.943 6.026 5.624 1.00 95.12 104 MET A N 1
ATOM 776 C CA . MET A 1 104 ? -9.854 5.721 7.050 1.00 95.12 104 MET A CA 1
ATOM 777 C C . MET A 1 104 ? -8.410 5.869 7.516 1.00 95.12 104 MET A C 1
ATOM 779 O O . MET A 1 104 ? -7.497 5.231 6.994 1.00 95.12 104 MET A O 1
ATOM 783 N N . HIS A 1 105 ? -8.217 6.699 8.532 1.00 96.19 105 HIS A N 1
ATOM 784 C CA . HIS A 1 105 ? -6.924 6.906 9.170 1.00 96.19 105 HIS A CA 1
ATOM 785 C C . HIS A 1 105 ? -6.813 6.043 10.426 1.00 96.19 105 HIS A C 1
ATOM 787 O O . HIS A 1 105 ? -7.640 6.174 11.328 1.00 96.19 105 HIS A O 1
ATOM 793 N N . VAL A 1 106 ? -5.800 5.178 10.481 1.00 97.06 106 VAL A N 1
ATOM 794 C CA . VAL A 1 106 ? -5.533 4.278 11.608 1.00 97.06 106 VAL A CA 1
ATOM 795 C C . VAL A 1 106 ? -4.159 4.606 12.194 1.00 97.06 106 VAL A C 1
ATOM 797 O O . VAL A 1 106 ? -3.165 4.639 11.473 1.00 97.06 106 VAL A O 1
ATOM 800 N N . ILE A 1 107 ? -4.082 4.872 13.497 1.00 96.69 107 ILE A N 1
ATOM 801 C CA . ILE A 1 107 ? -2.833 5.307 14.142 1.00 96.69 107 ILE A CA 1
ATOM 802 C C . ILE A 1 107 ? -2.611 4.637 15.501 1.00 96.69 107 ILE A C 1
ATOM 804 O O . ILE A 1 107 ? -3.553 4.444 16.268 1.00 96.69 107 ILE A O 1
ATOM 808 N N . GLY A 1 108 ? -1.352 4.289 15.780 1.00 95.12 108 GLY A N 1
ATOM 809 C CA . GLY A 1 108 ? -0.871 3.760 17.060 1.00 95.12 108 GLY A CA 1
ATOM 810 C C . GLY A 1 108 ? 0.450 2.989 16.912 1.00 95.12 108 GLY A C 1
ATOM 811 O O . GLY A 1 108 ? 0.731 2.475 15.830 1.00 95.12 108 GLY A O 1
ATOM 812 N N . PRO A 1 109 ? 1.273 2.842 17.962 1.00 92.44 109 PRO A N 1
ATOM 813 C CA . PRO A 1 109 ? 2.552 2.143 17.913 1.00 92.44 109 PRO A CA 1
ATOM 814 C C . PRO A 1 109 ? 2.380 0.642 17.626 1.00 92.44 109 PRO A C 1
ATOM 816 O O . PRO A 1 109 ? 1.266 0.127 17.472 1.00 92.44 109 PRO A O 1
ATOM 819 N N . MET A 1 110 ? 3.495 -0.075 17.492 1.00 90.31 110 MET A N 1
ATOM 820 C CA . MET A 1 110 ? 3.499 -1.528 17.272 1.00 90.31 110 MET A CA 1
ATOM 821 C C . MET A 1 110 ? 2.799 -2.283 18.417 1.00 90.31 110 MET A C 1
ATOM 823 O O . MET A 1 110 ? 2.811 -1.833 19.558 1.00 90.31 110 MET A O 1
ATOM 827 N N . GLY A 1 111 ? 2.169 -3.421 18.105 1.00 87.69 111 GLY A N 1
ATOM 828 C CA . GLY A 1 111 ? 1.523 -4.291 19.102 1.00 87.69 111 GLY A CA 1
ATOM 829 C C . GLY A 1 111 ? 0.161 -3.817 19.629 1.00 87.69 111 GLY A C 1
ATOM 830 O O . GLY A 1 111 ? -0.423 -4.469 20.485 1.00 87.69 111 GLY A O 1
ATOM 831 N N . THR A 1 112 ? -0.380 -2.712 19.110 1.00 91.62 112 THR A N 1
ATOM 832 C CA . THR A 1 112 ? -1.652 -2.139 19.590 1.00 91.62 112 THR A CA 1
ATOM 833 C C . THR A 1 112 ? -2.916 -2.744 18.982 1.00 91.62 112 THR A C 1
ATOM 835 O O . THR A 1 112 ? -3.998 -2.498 19.503 1.00 91.62 112 THR A O 1
ATOM 838 N N . GLY A 1 113 ? -2.805 -3.541 17.914 1.00 91.50 113 GLY A N 1
ATOM 839 C CA . GLY A 1 113 ? -3.948 -4.182 17.246 1.00 91.50 113 GLY A CA 1
ATOM 840 C C . GLY A 1 113 ? -4.323 -3.616 15.870 1.00 91.50 113 GLY A C 1
ATOM 841 O O . GLY A 1 113 ? -5.282 -4.094 15.270 1.00 91.50 113 GLY A O 1
ATOM 842 N N . LYS A 1 114 ? -3.563 -2.647 15.330 1.00 94.81 114 LYS A N 1
ATOM 843 C CA . LYS A 1 114 ? -3.789 -2.080 13.982 1.00 94.81 114 LYS A CA 1
ATOM 844 C C . LYS A 1 114 ? -3.870 -3.153 12.893 1.00 94.81 114 LYS A C 1
ATOM 846 O O . LYS A 1 114 ? -4.894 -3.260 12.228 1.00 94.81 114 LYS A O 1
ATOM 851 N N . SER A 1 115 ? -2.817 -3.957 12.747 1.00 94.50 115 SER A N 1
ATOM 852 C CA . SER A 1 115 ? -2.708 -4.985 11.706 1.00 94.50 115 SER A CA 1
ATOM 853 C C . SER A 1 115 ? -3.841 -6.007 11.818 1.00 94.50 115 SER A C 1
ATOM 855 O O . SER A 1 115 ? -4.483 -6.328 10.826 1.00 94.50 115 SER A O 1
ATOM 857 N N . THR A 1 116 ? -4.197 -6.411 13.043 1.00 95.75 116 THR A N 1
ATOM 858 C CA . THR A 1 116 ? -5.355 -7.276 13.327 1.00 95.75 116 THR A CA 1
ATOM 859 C C . THR A 1 116 ? -6.667 -6.675 12.812 1.00 95.75 116 THR A C 1
ATOM 861 O O . THR A 1 116 ? -7.453 -7.369 12.169 1.00 95.75 116 THR A O 1
ATOM 864 N N . MET A 1 117 ? -6.912 -5.382 13.055 1.00 96.31 117 MET A N 1
ATOM 865 C CA . MET A 1 117 ? -8.099 -4.693 12.538 1.00 96.31 117 MET A CA 1
ATOM 866 C C . MET A 1 117 ? -8.089 -4.632 11.006 1.00 96.31 117 MET A C 1
ATOM 868 O O . MET A 1 117 ? -9.103 -4.923 10.373 1.00 96.31 117 MET A O 1
ATOM 872 N N . LEU A 1 118 ? -6.949 -4.279 10.407 1.00 96.69 118 LEU A N 1
ATOM 873 C CA . LEU A 1 118 ? -6.784 -4.193 8.954 1.00 96.69 118 LEU A CA 1
ATOM 874 C C . LEU A 1 118 ? -7.049 -5.542 8.276 1.00 96.69 118 LEU A C 1
ATOM 876 O O . LEU A 1 118 ? -7.819 -5.594 7.320 1.00 96.69 118 LEU A O 1
ATOM 880 N N . VAL A 1 119 ? -6.473 -6.626 8.800 1.00 97.12 119 VAL A N 1
ATOM 881 C CA . VAL A 1 119 ? -6.668 -7.984 8.275 1.00 97.12 119 VAL A CA 1
ATOM 882 C C . VAL A 1 119 ? -8.131 -8.410 8.401 1.00 97.12 119 VAL A C 1
ATOM 884 O O . VAL A 1 119 ? -8.690 -8.899 7.426 1.00 97.12 119 VAL A O 1
ATOM 887 N N . ASN A 1 120 ? -8.798 -8.165 9.534 1.00 96.62 120 ASN A N 1
ATOM 888 C CA . ASN A 1 120 ? -10.230 -8.466 9.677 1.00 96.62 120 ASN A CA 1
ATOM 889 C C . ASN A 1 120 ? -11.093 -7.728 8.642 1.00 96.62 120 ASN A C 1
ATOM 891 O O . ASN A 1 120 ? -11.990 -8.323 8.043 1.00 96.62 120 ASN A O 1
ATOM 895 N N . LEU A 1 121 ? -10.816 -6.444 8.397 1.00 96.44 121 LEU A N 1
ATOM 896 C CA . LEU A 1 121 ? -11.533 -5.666 7.387 1.00 96.44 121 LEU A CA 1
ATOM 897 C C . LEU A 1 121 ? -11.248 -6.179 5.967 1.00 96.44 121 LEU A C 1
ATOM 899 O O . LEU A 1 121 ? -12.178 -6.310 5.174 1.00 96.44 121 LEU A O 1
ATOM 903 N N . ALA A 1 122 ? -9.992 -6.509 5.659 1.00 97.06 122 ALA A N 1
ATOM 904 C CA . ALA A 1 122 ? -9.604 -7.080 4.373 1.00 97.06 122 ALA A CA 1
ATOM 905 C C . ALA A 1 122 ? -10.269 -8.446 4.131 1.00 97.06 122 ALA A C 1
ATOM 907 O O . ALA A 1 122 ? -10.765 -8.701 3.034 1.00 97.06 122 ALA A O 1
ATOM 908 N N . LEU A 1 123 ? -10.340 -9.306 5.154 1.00 96.38 123 LEU A N 1
ATOM 909 C CA . LEU A 1 123 ? -11.042 -10.593 5.102 1.00 96.38 123 LEU A CA 1
ATOM 910 C C . LEU A 1 123 ? -12.544 -10.405 4.867 1.00 96.38 123 LEU A C 1
ATOM 912 O O . LEU A 1 123 ? -13.130 -11.121 4.054 1.00 96.38 123 LEU A O 1
ATOM 916 N N . ALA A 1 124 ? -13.165 -9.424 5.527 1.00 95.19 124 ALA A N 1
ATOM 917 C CA . ALA A 1 124 ? -14.575 -9.103 5.321 1.00 95.19 124 ALA A CA 1
ATOM 918 C C . ALA A 1 124 ? -14.850 -8.645 3.877 1.00 95.19 124 ALA A C 1
ATOM 920 O O . ALA A 1 124 ? -15.803 -9.106 3.247 1.00 95.19 124 ALA A O 1
ATOM 921 N N . ASP A 1 125 ? -13.988 -7.791 3.317 1.00 95.75 125 ASP A N 1
ATOM 922 C CA . ASP A 1 125 ? -14.118 -7.325 1.934 1.00 95.75 125 ASP A CA 1
ATOM 923 C C . ASP A 1 125 ? -13.838 -8.437 0.905 1.00 95.75 125 ASP A C 1
ATOM 925 O O . ASP A 1 125 ? -14.564 -8.547 -0.088 1.00 95.75 125 ASP A O 1
ATOM 929 N N . ALA A 1 126 ? -12.871 -9.321 1.169 1.00 95.38 126 ALA A N 1
ATOM 930 C CA . ALA A 1 126 ? -12.610 -10.503 0.347 1.00 95.38 126 ALA A CA 1
ATOM 931 C C . ALA A 1 126 ? -13.785 -11.499 0.370 1.00 95.38 126 ALA A C 1
ATOM 933 O O . ALA A 1 126 ? -14.201 -11.993 -0.679 1.00 95.38 126 ALA A O 1
ATOM 934 N N . THR A 1 127 ? -14.367 -11.753 1.544 1.00 94.06 127 THR A N 1
ATOM 935 C CA . THR A 1 127 ? -15.544 -12.629 1.702 1.00 94.06 127 THR A CA 1
ATOM 936 C C . THR A 1 127 ? -16.760 -12.056 0.976 1.00 94.06 127 THR A C 1
ATOM 938 O O . THR A 1 127 ? -17.526 -12.789 0.358 1.00 94.06 127 THR A O 1
ATOM 941 N N . ALA A 1 128 ? -16.904 -10.729 0.965 1.00 93.12 128 ALA A N 1
ATOM 942 C CA . ALA A 1 128 ? -17.954 -10.031 0.230 1.00 93.12 128 ALA A CA 1
ATOM 943 C C . ALA A 1 128 ? -17.717 -9.950 -1.296 1.00 93.12 128 ALA A C 1
ATOM 945 O O . ALA A 1 128 ? -18.436 -9.222 -1.984 1.00 93.12 128 ALA A O 1
ATOM 946 N N . GLY A 1 129 ? -16.709 -10.645 -1.837 1.00 93.00 129 GLY A N 1
ATOM 947 C CA . GLY A 1 129 ? -16.439 -10.700 -3.278 1.00 93.00 129 GLY A CA 1
ATOM 948 C C . GLY A 1 129 ? -15.842 -9.416 -3.863 1.00 93.00 129 GLY A C 1
ATOM 949 O O . GLY A 1 129 ? -15.961 -9.173 -5.064 1.00 93.00 129 GLY A O 1
ATOM 950 N N . ARG A 1 130 ? -15.226 -8.556 -3.042 1.00 93.12 130 ARG A N 1
ATOM 951 C CA . ARG A 1 130 ? -14.596 -7.309 -3.508 1.00 93.12 130 ARG A CA 1
ATOM 952 C C . ARG A 1 130 ? -13.138 -7.554 -3.889 1.00 93.12 130 ARG A C 1
ATOM 954 O O . ARG A 1 130 ? -12.502 -8.477 -3.378 1.00 93.12 130 ARG A O 1
ATOM 961 N N . SER A 1 131 ? -12.611 -6.705 -4.771 1.00 95.50 131 SER A N 1
ATOM 962 C CA . SER A 1 131 ? -11.171 -6.659 -5.029 1.00 95.50 131 SER A CA 1
ATOM 963 C C . SER A 1 131 ? -10.479 -6.020 -3.829 1.00 95.50 131 SER A C 1
ATOM 965 O O . SER A 1 131 ? -10.886 -4.945 -3.374 1.00 95.50 131 SER A O 1
ATOM 967 N N . VAL A 1 132 ? -9.435 -6.671 -3.332 1.00 96.88 132 VAL A N 1
ATOM 968 C CA . VAL A 1 132 ? -8.680 -6.231 -2.154 1.00 96.88 132 VAL A CA 1
ATOM 969 C C . VAL A 1 132 ? -7.219 -6.096 -2.543 1.00 96.88 132 VAL A C 1
ATOM 971 O O . VAL A 1 132 ? -6.677 -6.961 -3.220 1.00 96.88 132 VAL A O 1
ATOM 974 N N . ILE A 1 133 ? -6.587 -5.013 -2.111 1.00 97.06 133 ILE A N 1
ATOM 975 C CA . ILE A 1 133 ? -5.147 -4.820 -2.194 1.00 97.06 133 ILE A CA 1
ATOM 976 C C . ILE A 1 133 ? -4.646 -4.648 -0.765 1.00 97.06 133 ILE A C 1
ATOM 978 O O . ILE A 1 133 ? -5.026 -3.689 -0.096 1.00 97.06 133 ILE A O 1
ATOM 982 N N . LEU A 1 134 ? -3.817 -5.572 -0.295 1.00 96.75 134 LEU A N 1
ATOM 983 C CA . LEU A 1 134 ? -3.190 -5.519 1.021 1.00 96.75 134 LEU A CA 1
ATOM 984 C C . LEU A 1 134 ? -1.685 -5.355 0.839 1.00 96.75 134 LEU A C 1
ATOM 986 O O . LEU A 1 134 ? -1.054 -6.214 0.228 1.00 96.75 134 LEU A O 1
ATOM 990 N N . ILE A 1 135 ? -1.121 -4.270 1.363 1.00 93.88 135 ILE A N 1
ATOM 991 C CA . ILE A 1 135 ? 0.321 -4.016 1.334 1.00 93.88 135 ILE A CA 1
ATOM 992 C C . ILE A 1 135 ? 0.844 -3.980 2.763 1.00 93.88 135 ILE A C 1
ATOM 994 O O . ILE A 1 135 ? 0.311 -3.244 3.595 1.00 93.88 135 ILE A O 1
ATOM 998 N N . ASP A 1 136 ? 1.894 -4.755 3.018 1.00 91.19 136 ASP A N 1
ATOM 999 C CA . ASP A 1 136 ? 2.553 -4.841 4.318 1.00 91.19 136 ASP A CA 1
ATOM 1000 C C . ASP A 1 136 ? 4.081 -4.813 4.157 1.00 91.19 136 ASP A C 1
ATOM 1002 O O . ASP A 1 136 ? 4.667 -5.569 3.373 1.00 91.19 136 ASP A O 1
ATOM 1006 N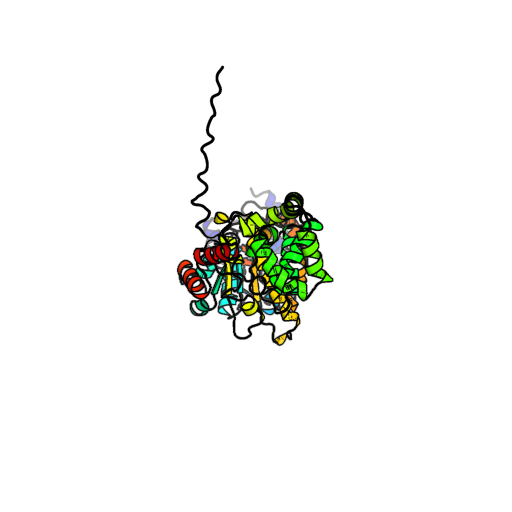 N . GLY A 1 137 ? 4.727 -3.929 4.922 1.00 82.06 137 GLY A N 1
ATOM 1007 C CA . GLY A 1 137 ? 6.181 -3.795 5.002 1.00 82.06 137 GLY A CA 1
ATOM 1008 C C . GLY A 1 137 ? 6.882 -5.002 5.625 1.00 82.06 137 GLY A C 1
ATOM 1009 O O . GLY A 1 137 ? 7.975 -5.381 5.188 1.00 82.06 137 GLY A O 1
ATOM 1010 N N . LYS A 1 138 ? 6.266 -5.624 6.635 1.00 80.75 138 LYS A N 1
ATOM 1011 C CA . LYS A 1 138 ? 6.869 -6.715 7.420 1.00 80.75 138 LYS A CA 1
ATOM 1012 C C . LYS A 1 138 ? 6.510 -8.090 6.872 1.00 80.75 138 LYS A C 1
ATOM 1014 O O . LYS A 1 138 ? 7.365 -8.967 6.842 1.00 80.75 138 LYS A O 1
ATOM 1019 N N . GLY A 1 139 ? 5.284 -8.245 6.380 1.00 85.44 139 GLY A N 1
ATOM 1020 C CA . GLY A 1 139 ? 4.753 -9.481 5.805 1.00 85.44 139 GLY A CA 1
ATOM 1021 C C . GLY A 1 139 ? 3.881 -10.293 6.769 1.00 85.44 139 GLY A C 1
ATOM 1022 O O . GLY A 1 139 ? 3.231 -11.244 6.327 1.00 85.44 139 GLY A O 1
ATOM 1023 N N . ASP A 1 140 ? 3.820 -9.921 8.050 1.00 91.06 140 ASP A N 1
ATOM 1024 C CA . ASP A 1 140 ? 2.993 -10.580 9.066 1.00 91.06 140 ASP A CA 1
ATOM 1025 C C . ASP A 1 140 ? 1.498 -10.433 8.752 1.00 91.06 140 ASP A C 1
ATOM 1027 O O . ASP A 1 140 ? 0.775 -11.426 8.727 1.00 91.06 140 ASP A O 1
ATOM 1031 N N . ALA A 1 141 ? 1.033 -9.227 8.408 1.00 93.69 141 ALA A N 1
ATOM 1032 C CA . ALA A 1 141 ? -0.367 -8.978 8.062 1.00 93.69 141 ALA A CA 1
ATOM 1033 C C . ALA A 1 141 ? -0.758 -9.693 6.760 1.00 93.69 141 ALA A C 1
ATOM 1035 O O . ALA A 1 141 ? -1.866 -10.221 6.638 1.00 93.69 141 ALA A O 1
ATOM 1036 N N . CYS A 1 142 ? 0.162 -9.755 5.789 1.00 95.62 142 CYS A N 1
ATOM 1037 C CA . CYS A 1 142 ? -0.029 -10.553 4.579 1.00 95.62 142 CYS A CA 1
ATOM 1038 C C . CYS A 1 142 ? -0.148 -12.046 4.904 1.00 95.62 142 CYS A C 1
ATOM 1040 O O . CYS A 1 142 ? -1.024 -12.719 4.367 1.00 95.62 142 CYS A O 1
ATOM 1042 N N . THR A 1 143 ? 0.711 -12.566 5.780 1.00 95.50 143 THR A N 1
ATOM 1043 C CA . THR A 1 143 ? 0.686 -13.972 6.203 1.00 95.50 143 THR A CA 1
ATOM 1044 C C . THR A 1 143 ? -0.613 -14.289 6.936 1.00 95.50 143 THR A C 1
ATOM 1046 O O . THR A 1 143 ? -1.326 -15.204 6.528 1.00 95.50 143 THR A O 1
ATOM 1049 N N . ASP A 1 144 ? -0.988 -13.464 7.914 1.00 96.62 144 ASP A N 1
ATOM 1050 C CA . ASP A 1 144 ? -2.227 -13.606 8.677 1.00 96.62 144 ASP A CA 1
ATOM 1051 C C . ASP A 1 144 ? -3.467 -13.627 7.777 1.00 96.62 144 ASP A C 1
ATOM 1053 O O . ASP A 1 144 ? -4.375 -14.438 7.986 1.00 96.62 144 ASP A O 1
ATOM 1057 N N . PHE A 1 145 ? -3.502 -12.753 6.765 1.00 97.75 145 PHE A N 1
ATOM 1058 C CA . PHE A 1 145 ? -4.567 -12.711 5.767 1.00 97.75 145 PHE A CA 1
ATOM 1059 C C . PHE A 1 145 ? -4.600 -13.988 4.914 1.00 97.75 145 PHE A C 1
ATOM 1061 O O . PHE A 1 145 ? -5.660 -14.592 4.751 1.00 97.75 145 PHE A O 1
ATOM 1068 N N . LEU A 1 146 ? -3.451 -14.432 4.395 1.00 97.19 146 LEU A N 1
ATOM 1069 C CA . LEU A 1 146 ? -3.354 -15.617 3.535 1.00 97.19 146 LEU A CA 1
ATOM 1070 C C . LEU A 1 146 ? -3.722 -16.917 4.265 1.00 97.19 146 LEU A C 1
ATOM 1072 O O . LEU A 1 146 ? -4.235 -17.834 3.633 1.00 97.19 146 LEU A O 1
ATOM 1076 N N . GLU A 1 147 ? -3.513 -17.004 5.578 1.00 97.44 147 GLU A N 1
ATOM 1077 C CA . GLU A 1 147 ? -3.929 -18.157 6.393 1.00 97.44 147 GLU A CA 1
ATOM 1078 C C . GLU A 1 147 ? -5.443 -18.233 6.644 1.00 97.44 147 GLU A C 1
ATOM 1080 O O . GLU A 1 147 ? -5.937 -19.263 7.107 1.00 97.44 147 GLU A O 1
ATOM 1085 N N . ARG A 1 148 ? -6.178 -17.138 6.402 1.00 97.06 148 ARG A N 1
ATOM 1086 C CA . ARG A 1 148 ? -7.574 -16.960 6.848 1.00 97.06 148 ARG A CA 1
ATOM 1087 C C . ARG A 1 148 ? -8.552 -16.570 5.747 1.00 97.06 148 ARG A C 1
ATOM 1089 O O . ARG A 1 148 ? -9.758 -16.567 5.983 1.00 97.06 148 ARG A O 1
ATOM 1096 N N . VAL A 1 149 ? -8.056 -16.205 4.570 1.00 96.44 149 VAL A N 1
ATOM 1097 C CA . VAL A 1 149 ? -8.885 -15.924 3.394 1.00 96.44 149 VAL A CA 1
ATOM 1098 C C . VAL A 1 149 ? -9.715 -17.155 3.020 1.00 96.44 149 VAL A C 1
ATOM 1100 O O . VAL A 1 149 ? -9.245 -18.282 3.160 1.00 96.44 149 VAL A O 1
ATOM 1103 N N . ASP A 1 150 ? -10.952 -16.946 2.563 1.00 94.56 150 ASP A N 1
ATOM 1104 C CA . ASP A 1 150 ? -11.847 -18.037 2.161 1.00 94.56 150 ASP A CA 1
ATOM 1105 C C . ASP A 1 150 ? -11.192 -18.883 1.047 1.00 94.56 150 ASP A C 1
ATOM 1107 O O . ASP A 1 150 ? -10.830 -18.323 0.002 1.00 94.56 150 ASP A O 1
ATOM 1111 N N . PRO A 1 151 ? -11.086 -20.217 1.214 1.00 93.69 151 PRO A N 1
ATOM 1112 C CA . PRO A 1 151 ? -10.547 -21.111 0.197 1.00 93.69 151 PRO A CA 1
ATOM 1113 C C . PRO A 1 151 ? -11.177 -20.975 -1.191 1.00 93.69 151 PRO A C 1
ATOM 1115 O O . PRO A 1 151 ? -10.499 -21.188 -2.195 1.00 93.69 151 PRO A O 1
ATOM 1118 N N . LYS A 1 152 ? -12.449 -20.562 -1.277 1.00 94.00 152 LYS A N 1
ATOM 1119 C CA . LYS A 1 152 ? -13.139 -20.304 -2.554 1.00 94.00 152 LYS A CA 1
ATOM 1120 C C . LYS A 1 152 ? -12.503 -19.182 -3.371 1.00 94.00 152 LYS A C 1
ATOM 1122 O O . LYS A 1 152 ? -12.724 -19.110 -4.573 1.00 94.00 152 LYS A O 1
ATOM 1127 N N . ARG A 1 153 ? -11.751 -18.289 -2.724 1.00 94.00 153 ARG A N 1
ATOM 1128 C CA . ARG A 1 153 ? -11.095 -17.137 -3.351 1.00 94.00 153 ARG A CA 1
ATOM 1129 C C . ARG A 1 153 ? -9.623 -17.392 -3.671 1.00 94.00 153 ARG A C 1
ATOM 1131 O O . ARG A 1 153 ? -8.989 -16.494 -4.209 1.00 94.00 153 ARG A O 1
ATOM 1138 N N . HIS A 1 154 ? -9.063 -18.570 -3.371 1.00 93.19 154 HIS A N 1
ATOM 1139 C CA . HIS A 1 154 ? -7.636 -18.856 -3.597 1.00 93.19 154 HIS A CA 1
ATOM 1140 C C . HIS A 1 154 ? -7.184 -18.602 -5.038 1.00 93.19 154 HIS A C 1
ATOM 1142 O O . HIS A 1 154 ? -6.081 -18.113 -5.267 1.00 93.19 154 HIS A O 1
ATOM 1148 N N . ASP A 1 155 ? -8.061 -18.882 -5.996 1.00 92.31 155 ASP A N 1
ATOM 1149 C CA . ASP A 1 155 ? -7.814 -18.689 -7.421 1.00 92.31 155 ASP A CA 1
ATOM 1150 C C . ASP A 1 155 ? -7.679 -17.210 -7.828 1.00 92.31 155 ASP A C 1
ATOM 1152 O O . ASP A 1 155 ? -7.019 -16.884 -8.820 1.00 92.31 155 ASP A O 1
ATOM 1156 N N . ASP A 1 156 ? -8.250 -16.310 -7.033 1.00 93.56 156 ASP A N 1
ATOM 1157 C CA . ASP A 1 156 ? -8.215 -14.869 -7.266 1.00 93.56 156 ASP A CA 1
ATOM 1158 C C . ASP A 1 156 ? -7.006 -14.195 -6.602 1.00 93.56 156 ASP A C 1
ATOM 1160 O O . ASP A 1 156 ? -6.811 -12.989 -6.771 1.00 93.56 156 ASP A O 1
ATOM 1164 N N . ILE A 1 157 ? -6.213 -14.935 -5.818 1.00 96.62 157 ILE A N 1
ATOM 1165 C CA . ILE A 1 157 ? -5.113 -14.373 -5.033 1.00 96.62 157 ILE A CA 1
ATOM 1166 C C . ILE A 1 157 ? -3.849 -14.267 -5.880 1.00 96.62 157 ILE A C 1
ATOM 1168 O O . ILE A 1 157 ? -3.363 -15.246 -6.446 1.00 96.62 157 ILE A O 1
ATOM 1172 N N . VAL A 1 158 ? -3.276 -13.069 -5.886 1.00 96.75 158 VAL A N 1
ATOM 1173 C CA . VAL A 1 158 ? -1.977 -12.763 -6.477 1.00 96.75 158 VAL A CA 1
ATOM 1174 C C . VAL A 1 158 ? -1.071 -12.241 -5.377 1.00 96.75 158 VAL A C 1
ATOM 1176 O O . VAL A 1 158 ? -1.346 -11.203 -4.774 1.00 96.75 158 VAL A O 1
ATOM 1179 N N . VAL A 1 159 ? 0.018 -12.954 -5.116 1.00 96.25 159 VAL A N 1
ATOM 1180 C CA . VAL A 1 159 ? 1.011 -12.561 -4.118 1.00 96.25 159 VAL A CA 1
ATOM 1181 C C . VAL A 1 159 ? 2.234 -11.978 -4.813 1.00 96.25 159 VAL A C 1
ATOM 1183 O O . VAL A 1 159 ? 2.956 -12.689 -5.510 1.00 96.25 159 VAL A O 1
ATOM 1186 N N . PHE A 1 160 ? 2.488 -10.693 -4.589 1.00 94.12 160 PHE A N 1
ATOM 1187 C CA . PHE A 1 160 ? 3.765 -10.074 -4.917 1.00 94.12 160 PHE A CA 1
ATOM 1188 C C . PHE A 1 160 ? 4.699 -10.235 -3.730 1.00 94.12 160 PHE A C 1
ATOM 1190 O O . PHE A 1 160 ? 4.511 -9.611 -2.683 1.00 94.12 160 PHE A O 1
ATOM 1197 N N . ASP A 1 161 ? 5.701 -11.082 -3.919 1.00 91.25 161 ASP A N 1
ATOM 1198 C CA . ASP A 1 161 ? 6.790 -11.271 -2.981 1.00 91.25 161 ASP A CA 1
ATOM 1199 C C . ASP A 1 161 ? 8.112 -11.322 -3.762 1.00 91.25 161 ASP A C 1
ATOM 1201 O O . ASP A 1 161 ? 8.329 -12.249 -4.549 1.00 91.25 161 ASP A O 1
ATOM 1205 N N . PRO A 1 162 ? 8.986 -10.319 -3.607 1.00 85.75 162 PRO A N 1
ATOM 1206 C CA . PRO A 1 162 ? 10.258 -10.259 -4.311 1.00 85.75 162 PRO A CA 1
ATOM 1207 C C . PRO A 1 162 ? 11.241 -11.316 -3.813 1.00 85.75 162 PRO A C 1
ATOM 1209 O O . PRO A 1 162 ? 12.205 -11.613 -4.513 1.00 85.75 162 PRO A O 1
ATOM 1212 N N . THR A 1 163 ? 11.049 -11.859 -2.611 1.00 86.44 163 THR A N 1
ATOM 1213 C CA . THR A 1 163 ? 11.965 -12.847 -2.039 1.00 86.44 163 THR A CA 1
ATOM 1214 C C . THR A 1 163 ? 11.626 -14.269 -2.479 1.00 86.44 163 THR A C 1
ATOM 1216 O O . THR A 1 163 ? 12.410 -15.200 -2.286 1.00 86.44 163 THR A O 1
ATOM 1219 N N . ASP A 1 164 ? 10.502 -14.430 -3.182 1.00 89.88 164 ASP A N 1
ATOM 1220 C CA . ASP A 1 164 ? 10.131 -15.677 -3.820 1.00 89.88 164 ASP A CA 1
ATOM 1221 C C . ASP A 1 164 ? 11.122 -16.055 -4.939 1.00 89.88 164 ASP A C 1
ATOM 1223 O O . ASP A 1 164 ? 11.530 -15.243 -5.767 1.00 89.88 164 ASP A O 1
ATOM 1227 N N . SER A 1 165 ? 11.469 -17.341 -5.005 1.00 89.44 165 SER A N 1
ATOM 1228 C CA . SER A 1 165 ? 12.225 -17.954 -6.106 1.00 89.44 165 SER A CA 1
ATOM 1229 C C . SER A 1 165 ? 11.579 -17.802 -7.493 1.00 89.44 165 SER A C 1
ATOM 1231 O O . SER A 1 165 ? 12.266 -17.908 -8.512 1.00 89.44 165 SER A O 1
ATOM 1233 N N . CYS A 1 166 ? 10.261 -17.603 -7.535 1.00 92.69 166 CYS A N 1
ATOM 1234 C CA . CYS A 1 166 ? 9.461 -17.443 -8.740 1.00 92.69 166 CYS A CA 1
ATOM 1235 C C . CYS A 1 166 ? 8.549 -16.209 -8.594 1.00 92.69 166 CYS A C 1
ATOM 1237 O O . CYS A 1 166 ? 7.331 -16.365 -8.454 1.00 92.69 166 CYS A O 1
ATOM 1239 N N . PRO A 1 167 ? 9.113 -14.988 -8.574 1.00 92.00 167 PRO A N 1
ATOM 1240 C CA . PRO A 1 167 ? 8.350 -13.787 -8.265 1.00 92.00 167 PRO A CA 1
ATOM 1241 C C . PRO A 1 167 ? 7.316 -13.490 -9.357 1.00 92.00 167 PRO A C 1
ATOM 1243 O O . PRO A 1 167 ? 7.563 -13.678 -10.556 1.00 92.00 167 PRO A O 1
ATOM 1246 N N . VAL A 1 168 ? 6.153 -12.986 -8.940 1.00 94.06 168 VAL A N 1
ATOM 1247 C CA . VAL A 1 168 ? 5.128 -12.485 -9.864 1.00 94.06 168 VAL A CA 1
ATOM 1248 C C . VAL A 1 168 ? 5.635 -11.204 -10.513 1.00 94.06 168 VAL A C 1
ATOM 1250 O O . VAL A 1 168 ? 5.934 -10.229 -9.828 1.00 94.06 168 VAL A O 1
ATOM 1253 N N . GLY A 1 169 ? 5.750 -11.206 -11.838 1.00 91.00 169 GLY A N 1
ATOM 1254 C CA . GLY A 1 169 ? 6.269 -10.061 -12.575 1.00 91.00 169 GLY A CA 1
ATOM 1255 C C . GLY A 1 169 ? 5.329 -8.871 -12.612 1.00 91.00 169 GLY A C 1
ATOM 1256 O O . GLY A 1 169 ? 4.108 -9.014 -12.577 1.00 91.00 169 GLY A O 1
ATOM 1257 N N . VAL A 1 170 ? 5.920 -7.694 -12.791 1.00 87.31 170 VAL A N 1
ATOM 1258 C CA . VAL A 1 170 ? 5.198 -6.451 -13.053 1.00 87.31 170 VAL A CA 1
ATOM 1259 C C . VAL A 1 170 ? 5.658 -5.920 -14.399 1.00 87.31 170 VAL A C 1
ATOM 1261 O O . VAL A 1 170 ? 6.789 -5.449 -14.533 1.00 87.31 170 VAL A O 1
ATOM 1264 N N . SER A 1 171 ? 4.786 -5.987 -15.402 1.00 84.50 171 SER A N 1
ATOM 1265 C CA . SER A 1 171 ? 5.066 -5.322 -16.670 1.00 84.50 171 SER A CA 1
ATOM 1266 C C . SER A 1 171 ? 4.848 -3.814 -16.514 1.00 84.50 171 SER A C 1
ATOM 1268 O O . SER A 1 171 ? 3.798 -3.364 -16.058 1.00 84.50 171 SER A O 1
ATOM 1270 N N . ALA A 1 172 ? 5.877 -3.035 -16.850 1.00 80.50 172 ALA A N 1
ATOM 1271 C CA . ALA A 1 172 ? 5.884 -1.577 -16.712 1.00 80.50 172 ALA A CA 1
ATOM 1272 C C . ALA A 1 172 ? 5.307 -0.849 -17.941 1.00 80.50 172 ALA A C 1
ATOM 1274 O O . ALA A 1 172 ? 4.873 0.294 -17.830 1.00 80.50 172 ALA A O 1
ATOM 1275 N N . PHE A 1 173 ? 5.305 -1.502 -19.108 1.00 83.31 173 PHE A N 1
ATOM 1276 C CA . PHE A 1 173 ? 4.949 -0.908 -20.401 1.00 83.31 173 PHE A CA 1
ATOM 1277 C C . PHE A 1 173 ? 3.772 -1.667 -21.033 1.00 83.31 173 PHE A C 1
ATOM 1279 O O . PHE A 1 173 ? 3.920 -2.316 -22.065 1.00 83.31 173 PHE A O 1
ATOM 1286 N N . VAL A 1 174 ? 2.621 -1.647 -20.353 1.00 67.38 174 VAL A N 1
ATOM 1287 C CA . VAL A 1 174 ? 1.427 -2.448 -20.704 1.00 67.38 174 VAL A CA 1
ATOM 1288 C C . VAL A 1 174 ? 0.439 -1.678 -21.587 1.00 67.38 174 VAL A C 1
ATOM 1290 O O . VAL A 1 174 ? -0.444 -2.287 -22.183 1.00 67.38 174 VAL A O 1
ATOM 1293 N N . ASP A 1 175 ? 0.543 -0.347 -21.657 1.00 65.00 175 ASP A N 1
ATOM 1294 C CA . ASP A 1 175 ? -0.442 0.479 -22.360 1.00 65.00 175 ASP A CA 1
ATOM 1295 C C . ASP A 1 175 ? -0.207 0.499 -23.880 1.00 65.00 175 ASP A C 1
ATOM 1297 O O . ASP A 1 175 ? 0.933 0.566 -24.340 1.00 65.00 175 ASP A O 1
ATOM 1301 N N . ASP A 1 176 ? -1.297 0.580 -24.648 1.00 69.75 176 ASP A N 1
ATOM 1302 C CA . ASP A 1 176 ? -1.276 0.879 -26.090 1.00 69.75 176 ASP A CA 1
ATOM 1303 C C . ASP A 1 176 ? -0.824 2.331 -26.358 1.00 69.75 176 ASP A C 1
ATOM 1305 O O . ASP A 1 176 ? -0.704 2.763 -27.504 1.00 69.75 176 ASP A O 1
ATOM 1309 N N . GLN A 1 177 ? -0.595 3.102 -25.287 1.00 82.88 177 GLN A N 1
ATOM 1310 C CA . GLN A 1 177 ? -0.062 4.462 -25.280 1.00 82.88 177 GLN A CA 1
ATOM 1311 C C . GLN A 1 177 ? 1.344 4.472 -24.643 1.00 82.88 177 GLN A C 1
ATOM 1313 O O . GLN A 1 177 ? 1.474 4.649 -23.423 1.00 82.88 177 GLN A O 1
ATOM 1318 N N . PRO A 1 178 ? 2.412 4.293 -25.444 1.00 87.19 178 PRO A N 1
ATOM 1319 C CA . PRO A 1 178 ? 3.793 4.257 -24.965 1.00 87.19 178 PRO A CA 1
ATOM 1320 C C . PRO A 1 178 ? 4.206 5.479 -24.142 1.00 87.19 178 PRO A C 1
ATOM 1322 O O . PRO A 1 178 ? 4.856 5.335 -23.107 1.00 87.19 178 PRO A O 1
ATOM 1325 N N . GLU A 1 179 ? 3.793 6.674 -24.569 1.00 89.31 179 GLU A N 1
ATOM 1326 C CA . GLU A 1 179 ? 4.086 7.949 -23.909 1.00 89.31 179 GLU A CA 1
ATOM 1327 C C . GLU A 1 179 ? 3.573 7.945 -22.473 1.00 89.31 179 GLU A C 1
ATOM 1329 O O . GLU A 1 179 ? 4.310 8.249 -21.538 1.00 89.31 179 GLU A O 1
ATOM 1334 N N . ARG A 1 180 ? 2.329 7.499 -22.283 1.00 82.94 180 ARG A N 1
ATOM 1335 C CA . ARG A 1 180 ? 1.708 7.445 -20.965 1.00 82.94 180 ARG A CA 1
ATOM 1336 C C . ARG A 1 180 ? 2.410 6.445 -20.054 1.00 82.94 180 ARG A C 1
ATOM 1338 O O . ARG A 1 180 ? 2.658 6.765 -18.897 1.00 82.94 180 ARG A O 1
ATOM 1345 N N . SER A 1 181 ? 2.745 5.256 -20.559 1.00 82.69 181 SER A N 1
ATOM 1346 C CA . SER A 1 181 ? 3.496 4.264 -19.774 1.00 82.69 181 SER A CA 1
ATOM 1347 C C . SER A 1 181 ? 4.858 4.815 -19.337 1.00 82.69 181 SER A C 1
ATOM 1349 O O . SER A 1 181 ? 5.246 4.670 -18.178 1.00 82.69 181 SER A O 1
ATOM 1351 N N . ALA A 1 182 ? 5.567 5.497 -20.241 1.00 89.06 182 ALA A N 1
ATOM 1352 C CA . ALA A 1 182 ? 6.854 6.114 -19.942 1.00 89.06 182 ALA A CA 1
ATOM 1353 C C . ALA A 1 182 ? 6.735 7.247 -18.910 1.00 89.06 182 ALA A C 1
ATOM 1355 O O . ALA A 1 182 ? 7.487 7.250 -17.934 1.00 89.06 182 ALA A O 1
ATOM 1356 N N . ASP A 1 183 ? 5.768 8.153 -19.074 1.00 85.75 183 ASP A N 1
ATOM 1357 C CA . ASP A 1 183 ? 5.504 9.268 -18.153 1.00 85.75 183 ASP A CA 1
ATOM 1358 C C . ASP A 1 183 ? 5.167 8.787 -16.743 1.00 85.75 183 ASP A C 1
ATOM 1360 O O . ASP A 1 183 ? 5.567 9.398 -15.753 1.00 85.75 183 ASP A O 1
ATOM 1364 N N . VAL A 1 184 ? 4.454 7.667 -16.639 1.00 78.44 184 VAL A N 1
ATOM 1365 C CA . VAL A 1 184 ? 4.061 7.076 -15.360 1.00 78.44 184 VAL A CA 1
ATOM 1366 C C . VAL A 1 184 ? 5.282 6.577 -14.617 1.00 78.44 184 VAL A C 1
ATOM 1368 O O . VAL A 1 184 ? 5.521 7.007 -13.491 1.00 78.44 184 VAL A O 1
ATOM 1371 N N . ILE A 1 185 ? 6.085 5.720 -15.253 1.00 84.69 185 ILE A N 1
ATOM 1372 C CA . ILE A 1 185 ? 7.320 5.218 -14.646 1.00 84.69 185 ILE A CA 1
ATOM 1373 C C . ILE A 1 185 ? 8.257 6.384 -14.322 1.00 84.69 185 ILE A C 1
ATOM 1375 O O . ILE A 1 185 ? 8.843 6.428 -13.242 1.00 84.69 185 ILE A O 1
ATOM 1379 N N . PHE A 1 186 ? 8.353 7.372 -15.209 1.00 87.44 186 PHE A N 1
ATOM 1380 C CA . PHE A 1 186 ? 9.135 8.578 -14.973 1.00 87.44 186 PHE A CA 1
ATOM 1381 C C . PHE A 1 186 ? 8.654 9.345 -13.732 1.00 87.44 186 PHE A C 1
ATOM 1383 O O . PHE A 1 186 ? 9.467 9.713 -12.882 1.00 87.44 186 PHE A O 1
ATOM 1390 N N . GLY A 1 187 ? 7.339 9.520 -13.580 1.00 79.56 187 GLY A N 1
ATOM 1391 C CA . GLY A 1 187 ? 6.710 10.101 -12.397 1.00 79.56 187 GLY A CA 1
ATOM 1392 C C . GLY A 1 187 ? 7.047 9.335 -11.118 1.00 79.56 187 GLY A C 1
ATOM 1393 O O . GLY A 1 187 ? 7.363 9.958 -10.104 1.00 79.56 187 GLY A O 1
ATOM 1394 N N . VAL A 1 188 ? 7.091 7.998 -11.174 1.00 77.62 188 VAL A N 1
ATOM 1395 C CA . VAL A 1 188 ? 7.531 7.161 -10.046 1.00 77.62 188 VAL A CA 1
ATOM 1396 C C . VAL A 1 188 ? 8.966 7.488 -9.641 1.00 77.62 188 VAL A C 1
ATOM 1398 O O . VAL A 1 188 ? 9.223 7.768 -8.471 1.00 77.62 188 VAL A O 1
ATOM 1401 N N . PHE A 1 189 ? 9.902 7.512 -10.592 1.00 82.88 189 PHE A N 1
ATOM 1402 C CA . PHE A 1 189 ? 11.301 7.847 -10.310 1.00 82.88 189 PHE A CA 1
ATOM 1403 C C . PHE A 1 189 ? 11.464 9.287 -9.806 1.00 82.88 189 PHE A C 1
ATOM 1405 O O . PHE A 1 189 ? 12.227 9.524 -8.869 1.00 82.88 189 PHE A O 1
ATOM 1412 N N . ARG A 1 190 ? 10.720 10.254 -10.358 1.00 81.12 190 ARG A N 1
ATOM 1413 C CA . ARG A 1 190 ? 10.701 11.630 -9.838 1.00 81.12 190 ARG A CA 1
ATOM 1414 C C . ARG A 1 190 ? 10.173 11.700 -8.413 1.00 81.12 190 ARG A C 1
ATOM 1416 O O . ARG A 1 190 ? 10.721 12.441 -7.610 1.00 81.12 190 ARG A O 1
ATOM 1423 N N . SER A 1 191 ? 9.143 10.929 -8.087 1.00 73.44 191 SER A N 1
ATOM 1424 C CA . SER A 1 191 ? 8.577 10.885 -6.738 1.00 73.44 191 SER A CA 1
ATOM 1425 C C . SER A 1 191 ? 9.523 10.208 -5.738 1.00 73.44 191 SER A C 1
ATOM 1427 O O . SER A 1 191 ? 9.624 10.638 -4.592 1.00 73.44 191 SER A O 1
ATOM 1429 N N . LEU A 1 192 ? 10.274 9.196 -6.185 1.00 74.69 192 LEU A N 1
ATOM 1430 C CA . LEU A 1 192 ? 11.272 8.487 -5.382 1.00 74.69 192 LEU A CA 1
ATOM 1431 C C . LEU A 1 192 ? 12.517 9.323 -5.074 1.00 74.69 192 LEU A C 1
ATOM 1433 O O . LEU A 1 192 ? 13.002 9.303 -3.944 1.00 74.69 192 LEU A O 1
ATOM 1437 N N . TYR A 1 193 ? 13.048 10.030 -6.073 1.00 79.12 193 TYR A N 1
ATOM 1438 C CA . TYR A 1 193 ? 14.328 10.737 -5.957 1.00 79.12 193 TYR A CA 1
ATOM 1439 C C . TYR A 1 193 ? 14.182 12.255 -5.803 1.00 79.12 193 TYR A C 1
ATOM 1441 O O . TYR A 1 193 ? 15.149 12.916 -5.428 1.00 79.12 193 TYR A O 1
ATOM 1449 N N . GLY A 1 194 ? 12.996 12.818 -6.047 1.00 77.56 194 GLY A N 1
ATOM 1450 C CA . GLY A 1 194 ? 12.717 14.249 -5.924 1.00 77.56 194 GLY A CA 1
ATOM 1451 C C . GLY A 1 194 ? 13.749 15.105 -6.658 1.00 77.56 194 GLY A C 1
ATOM 1452 O O . GLY A 1 194 ? 14.155 14.797 -7.780 1.00 77.56 194 GLY A O 1
ATOM 1453 N N . ASP A 1 195 ? 14.240 16.134 -5.970 1.00 77.56 195 ASP A N 1
ATOM 1454 C CA . ASP A 1 195 ? 15.261 17.056 -6.485 1.00 77.56 195 ASP A CA 1
ATOM 1455 C C . ASP A 1 195 ? 16.633 16.396 -6.713 1.00 77.56 195 ASP A C 1
ATOM 1457 O O . ASP A 1 195 ? 17.487 16.950 -7.403 1.00 77.56 195 ASP A O 1
ATOM 1461 N N . GLN A 1 196 ? 16.867 15.187 -6.183 1.00 81.81 196 GLN A N 1
ATOM 1462 C CA . GLN A 1 196 ? 18.109 14.445 -6.437 1.00 81.81 196 GLN A CA 1
ATOM 1463 C C . GLN A 1 196 ? 18.187 13.933 -7.882 1.00 81.81 196 GLN A C 1
ATOM 1465 O O . GLN A 1 196 ? 19.268 13.547 -8.349 1.00 81.81 196 GLN A O 1
ATOM 1470 N N . LEU A 1 197 ? 17.056 13.886 -8.596 1.00 84.56 197 LEU A N 1
ATOM 1471 C CA . LEU A 1 197 ? 17.004 13.604 -10.025 1.00 84.56 197 LEU A CA 1
ATOM 1472 C C . LEU A 1 197 ? 17.146 14.915 -10.812 1.00 84.56 197 LEU A C 1
ATOM 1474 O O . LEU A 1 197 ? 16.165 15.521 -11.234 1.00 84.56 197 LEU A O 1
ATOM 1478 N N . GLY A 1 198 ? 18.392 15.352 -11.012 1.00 89.50 198 GLY A N 1
ATOM 1479 C CA . GLY A 1 198 ? 18.684 16.592 -11.736 1.00 89.50 198 GLY A CA 1
ATOM 1480 C C . GLY A 1 198 ? 18.143 16.606 -13.179 1.00 89.50 198 GLY A C 1
ATOM 1481 O O . GLY A 1 198 ? 17.868 15.538 -13.738 1.00 89.50 198 GLY A O 1
ATOM 1482 N N . PRO A 1 199 ? 18.041 17.788 -13.823 1.00 90.75 199 PRO A N 1
ATOM 1483 C CA . PRO A 1 199 ? 17.400 17.944 -15.135 1.00 90.75 199 PRO A CA 1
ATOM 1484 C C . PRO A 1 199 ? 17.952 16.997 -16.207 1.00 90.75 199 PRO A C 1
ATOM 1486 O O . PRO A 1 199 ? 17.200 16.274 -16.843 1.00 90.75 199 PRO A O 1
ATOM 1489 N N . ARG A 1 200 ? 19.283 16.872 -16.304 1.00 90.88 200 ARG A N 1
ATOM 1490 C CA . ARG A 1 200 ? 19.927 15.966 -17.273 1.00 90.88 200 ARG A CA 1
ATOM 1491 C C . ARG A 1 200 ? 19.596 14.490 -17.040 1.00 90.88 200 ARG A C 1
ATOM 1493 O O . ARG A 1 200 ? 19.404 13.744 -17.993 1.00 90.88 200 ARG A O 1
ATOM 1500 N N . SER A 1 201 ? 19.553 14.050 -15.780 1.00 95.00 201 SER A N 1
ATOM 1501 C CA . SER A 1 201 ? 19.171 12.672 -15.447 1.00 95.00 201 SER A CA 1
ATOM 1502 C C . SER A 1 201 ? 17.691 12.427 -15.710 1.00 95.00 201 SER A C 1
ATOM 1504 O O . SER A 1 201 ? 17.330 11.320 -16.092 1.00 95.00 201 SER A O 1
ATOM 1506 N N . SER A 1 202 ? 16.858 13.452 -15.520 1.00 93.69 202 SER A N 1
ATOM 1507 C CA . SER A 1 202 ? 15.438 13.413 -15.848 1.00 93.69 202 SER A CA 1
ATOM 1508 C C . SER A 1 202 ? 15.220 13.245 -17.354 1.00 93.69 202 SER A C 1
ATOM 1510 O O . SER A 1 202 ? 14.536 12.307 -17.752 1.00 93.69 202 SER A O 1
ATOM 1512 N N . ASP A 1 203 ? 15.871 14.062 -18.184 1.00 94.12 203 ASP A N 1
ATOM 1513 C CA . ASP A 1 203 ? 15.763 13.978 -19.648 1.00 94.12 203 ASP A CA 1
ATOM 1514 C C . ASP A 1 203 ? 16.239 12.614 -20.168 1.00 94.12 203 ASP A C 1
ATOM 1516 O O . ASP A 1 203 ? 15.560 11.962 -20.961 1.00 94.12 203 ASP A O 1
ATOM 1520 N N . LEU A 1 204 ? 17.383 12.137 -19.661 1.00 96.12 204 LEU A N 1
ATOM 1521 C CA . LEU A 1 204 ? 17.933 10.832 -20.026 1.00 96.12 204 LEU A CA 1
ATOM 1522 C C . LEU A 1 204 ? 17.014 9.677 -19.621 1.00 96.12 204 LEU A C 1
ATOM 1524 O O . LEU A 1 204 ? 16.813 8.743 -20.399 1.00 96.12 204 LEU A O 1
ATOM 1528 N N . LEU A 1 205 ? 16.460 9.731 -18.409 1.00 95.81 205 LEU A N 1
ATOM 1529 C CA . LEU A 1 205 ? 15.522 8.727 -17.926 1.00 95.81 205 LEU A CA 1
ATOM 1530 C C . LEU A 1 205 ? 14.251 8.714 -18.778 1.00 95.81 205 LEU A C 1
ATOM 1532 O O . LEU A 1 205 ? 13.809 7.643 -19.187 1.00 95.81 205 LEU A O 1
ATOM 1536 N N . HIS A 1 206 ? 13.681 9.885 -19.057 1.00 95.19 206 HIS A N 1
ATOM 1537 C CA . HIS A 1 206 ? 12.453 10.015 -19.835 1.00 95.19 206 HIS A CA 1
ATOM 1538 C C . HIS A 1 206 ? 12.633 9.495 -21.264 1.00 95.19 206 HIS A C 1
ATOM 1540 O O . HIS A 1 206 ? 11.870 8.631 -21.697 1.00 95.19 206 HIS A O 1
ATOM 1546 N N . ALA A 1 207 ? 13.705 9.900 -21.952 1.00 96.06 207 ALA A N 1
ATOM 1547 C CA . ALA A 1 207 ? 14.024 9.414 -23.293 1.00 96.06 207 ALA A CA 1
ATOM 1548 C C . ALA A 1 207 ? 14.237 7.889 -23.330 1.00 96.06 207 ALA A C 1
ATOM 1550 O O . ALA A 1 207 ? 13.769 7.208 -24.249 1.00 96.06 207 ALA A O 1
ATOM 1551 N N . ALA A 1 208 ? 14.905 7.329 -22.316 1.00 96.56 208 ALA A N 1
ATOM 1552 C CA . ALA A 1 208 ? 15.113 5.890 -22.208 1.00 96.56 208 ALA A CA 1
ATOM 1553 C C . ALA A 1 208 ? 13.804 5.126 -21.960 1.00 96.56 208 ALA A C 1
ATOM 1555 O O . ALA A 1 208 ? 13.535 4.147 -22.656 1.00 96.56 208 ALA A O 1
ATOM 1556 N N . LEU A 1 209 ? 12.958 5.591 -21.036 1.00 94.94 209 LEU A N 1
ATOM 1557 C CA . LEU A 1 209 ? 11.645 4.994 -20.770 1.00 94.94 209 LEU A CA 1
ATOM 1558 C C . LEU A 1 209 ? 10.732 5.058 -21.997 1.00 94.94 209 LEU A C 1
ATOM 1560 O O . LEU A 1 209 ? 10.122 4.051 -22.350 1.00 94.94 209 LEU A O 1
ATOM 1564 N N . LEU A 1 210 ? 10.687 6.202 -22.684 1.00 94.75 210 LEU A N 1
ATOM 1565 C CA . LEU A 1 210 ? 9.881 6.382 -23.891 1.00 94.75 210 LEU A CA 1
ATOM 1566 C C . LEU A 1 210 ? 10.347 5.469 -25.028 1.00 94.75 210 LEU A C 1
ATOM 1568 O O . LEU A 1 210 ? 9.526 4.882 -25.731 1.00 94.75 210 LEU A O 1
ATOM 1572 N N . THR A 1 211 ? 11.662 5.292 -25.172 1.00 95.50 211 THR A N 1
ATOM 1573 C CA . THR A 1 211 ? 12.233 4.351 -26.143 1.00 95.50 211 THR A CA 1
ATOM 1574 C C . THR A 1 211 ? 11.801 2.917 -25.841 1.00 95.50 211 THR A C 1
ATOM 1576 O O . THR A 1 211 ? 11.309 2.229 -26.733 1.00 95.50 211 THR A O 1
ATOM 1579 N N . LEU A 1 212 ? 11.934 2.468 -24.587 1.00 94.56 212 LEU A N 1
ATOM 1580 C CA . LEU A 1 212 ? 11.532 1.116 -24.184 1.00 94.56 212 LEU A CA 1
ATOM 1581 C C . LEU A 1 212 ? 10.029 0.880 -24.383 1.00 94.56 212 LEU A C 1
ATOM 1583 O O . LEU A 1 212 ? 9.644 -0.174 -24.892 1.00 94.56 212 LEU A O 1
ATOM 1587 N N . ALA A 1 213 ? 9.200 1.869 -24.041 1.00 92.62 213 ALA A N 1
ATOM 1588 C CA . ALA A 1 213 ? 7.757 1.802 -24.220 1.00 92.62 213 ALA A CA 1
ATOM 1589 C C . ALA A 1 213 ? 7.363 1.714 -25.706 1.00 92.62 213 ALA A C 1
ATOM 1591 O O . ALA A 1 213 ? 6.559 0.860 -26.070 1.00 92.62 213 ALA A O 1
ATOM 1592 N N . ARG A 1 214 ? 7.953 2.547 -26.580 1.00 92.62 214 ARG A N 1
ATOM 1593 C CA . ARG A 1 214 ? 7.622 2.584 -28.019 1.00 92.62 214 ARG A CA 1
ATOM 1594 C C . ARG A 1 214 ? 8.089 1.352 -28.786 1.00 92.62 214 ARG A C 1
ATOM 1596 O O . ARG A 1 214 ? 7.422 0.948 -29.731 1.00 92.62 214 ARG A O 1
ATOM 1603 N N . VAL A 1 215 ? 9.218 0.752 -28.400 1.00 91.81 215 VAL A N 1
ATOM 1604 C CA . VAL A 1 215 ? 9.656 -0.519 -29.005 1.00 91.81 215 VAL A CA 1
ATOM 1605 C C . VAL A 1 215 ? 8.650 -1.638 -28.714 1.00 91.81 215 VAL A C 1
ATOM 1607 O O . VAL A 1 215 ? 8.447 -2.506 -29.564 1.00 91.81 215 VAL A O 1
ATOM 1610 N N . GLY A 1 216 ? 8.027 -1.613 -27.531 1.00 85.94 216 GLY A N 1
ATOM 1611 C CA . GLY A 1 216 ? 7.142 -2.669 -27.053 1.00 85.94 216 GLY A CA 1
ATOM 1612 C C . GLY A 1 216 ? 7.896 -3.948 -26.670 1.00 85.94 216 GLY A C 1
ATOM 1613 O O . GLY A 1 216 ? 9.008 -4.215 -27.126 1.00 85.94 216 GLY A O 1
ATOM 1614 N N . GLY A 1 217 ? 7.305 -4.754 -25.784 1.00 86.06 217 GLY A N 1
ATOM 1615 C CA . GLY A 1 217 ? 7.922 -6.010 -25.331 1.00 86.06 217 GLY A CA 1
ATOM 1616 C C . GLY A 1 217 ? 9.229 -5.834 -24.545 1.00 86.06 217 GLY A C 1
ATOM 1617 O O . GLY A 1 217 ? 9.990 -6.790 -24.414 1.00 86.06 217 GLY A O 1
ATOM 1618 N N . CYS A 1 218 ? 9.489 -4.634 -24.023 1.00 91.00 218 CYS A N 1
ATOM 1619 C CA . CYS A 1 218 ? 10.616 -4.347 -23.142 1.00 91.00 218 CYS A CA 1
ATOM 1620 C C . CYS A 1 218 ? 10.218 -4.503 -21.667 1.00 91.00 218 CYS A C 1
ATOM 1622 O O . CYS A 1 218 ? 9.050 -4.356 -21.308 1.00 91.00 218 CYS A O 1
ATOM 1624 N N . SER A 1 219 ? 11.197 -4.748 -20.796 1.00 91.94 219 SER A N 1
ATOM 1625 C CA . SER A 1 219 ? 11.015 -4.692 -19.341 1.00 91.94 219 SER A CA 1
ATOM 1626 C C . SER A 1 219 ? 11.682 -3.456 -18.745 1.00 91.94 219 SER A C 1
ATOM 1628 O O . SER A 1 219 ? 12.538 -2.825 -19.371 1.00 91.94 219 SER A O 1
ATOM 1630 N N . LEU A 1 220 ? 11.326 -3.111 -17.506 1.00 91.12 220 LEU A N 1
ATOM 1631 C CA . LEU A 1 220 ? 11.978 -2.008 -16.802 1.00 91.12 220 LEU A CA 1
ATOM 1632 C C . LEU A 1 220 ? 13.455 -2.329 -16.504 1.00 91.12 220 LEU A C 1
ATOM 1634 O O . LEU A 1 220 ? 14.291 -1.430 -16.523 1.00 91.12 220 LEU A O 1
ATOM 1638 N N . ALA A 1 221 ? 13.812 -3.607 -16.324 1.00 91.81 221 ALA A N 1
ATOM 1639 C CA . ALA A 1 221 ? 15.202 -4.039 -16.132 1.00 91.81 221 ALA A CA 1
ATOM 1640 C C . ALA A 1 221 ? 16.119 -3.794 -17.349 1.00 91.81 221 ALA A C 1
ATOM 1642 O O . ALA A 1 221 ? 17.340 -3.856 -17.213 1.00 91.81 221 ALA A O 1
ATOM 1643 N N . MET A 1 222 ? 15.570 -3.482 -18.529 1.00 93.12 222 MET A N 1
ATOM 1644 C CA . MET A 1 222 ? 16.365 -3.083 -19.699 1.00 93.12 222 MET A CA 1
ATOM 1645 C C . MET A 1 222 ? 16.866 -1.632 -19.614 1.00 93.12 222 MET A C 1
ATOM 1647 O O . MET A 1 222 ? 17.729 -1.233 -20.397 1.00 93.12 222 MET A O 1
ATOM 1651 N N . LEU A 1 223 ? 16.371 -0.837 -18.661 1.00 94.06 223 LEU A N 1
ATOM 1652 C CA . LEU A 1 223 ? 16.718 0.575 -18.513 1.00 94.06 223 LEU A CA 1
ATOM 1653 C C . LEU A 1 223 ? 18.221 0.816 -18.239 1.00 94.06 223 LEU A C 1
ATOM 1655 O O . LEU A 1 223 ? 18.819 1.630 -18.942 1.00 94.06 223 LEU A O 1
ATOM 1659 N N . PRO A 1 224 ? 18.909 0.096 -17.330 1.00 92.94 224 PRO A N 1
ATOM 1660 C CA . PRO A 1 224 ? 20.367 0.204 -17.218 1.00 92.94 224 PRO A CA 1
ATOM 1661 C C . PRO A 1 224 ? 21.109 -0.248 -18.491 1.00 92.94 224 PRO A C 1
ATOM 1663 O O . PRO A 1 224 ? 22.178 0.284 -18.810 1.00 92.94 224 PRO A O 1
ATOM 1666 N N . MET A 1 225 ? 20.539 -1.206 -19.236 1.00 92.88 225 MET A N 1
ATOM 1667 C CA . MET A 1 225 ? 21.155 -1.789 -20.433 1.00 92.88 225 MET A CA 1
ATOM 1668 C C . MET A 1 225 ? 21.134 -0.824 -21.615 1.00 92.88 225 MET A C 1
ATOM 1670 O O . MET A 1 225 ? 22.163 -0.657 -22.262 1.00 92.88 225 MET A O 1
ATOM 1674 N N . ILE A 1 226 ? 20.009 -0.149 -21.879 1.00 94.38 226 ILE A N 1
ATOM 1675 C CA . ILE A 1 226 ? 19.930 0.845 -22.962 1.00 94.38 226 ILE A CA 1
ATOM 1676 C C . ILE A 1 226 ? 20.897 2.011 -22.711 1.00 94.38 226 ILE A C 1
ATOM 1678 O O . ILE A 1 226 ? 21.537 2.505 -23.638 1.00 94.38 226 ILE A O 1
ATOM 1682 N N . LEU A 1 227 ? 21.094 2.398 -21.449 1.00 93.69 227 LEU A N 1
ATOM 1683 C CA . LEU A 1 227 ? 22.044 3.448 -21.089 1.00 93.69 227 LEU A CA 1
ATOM 1684 C C . LEU A 1 227 ? 23.498 2.995 -21.297 1.00 93.69 227 LEU A C 1
ATOM 1686 O O . LEU A 1 227 ? 24.287 3.722 -21.897 1.00 93.69 227 LEU A O 1
ATOM 1690 N N . SER A 1 228 ? 23.849 1.781 -20.865 1.00 90.62 228 SER A N 1
ATOM 1691 C CA . SER A 1 228 ? 25.258 1.363 -20.746 1.00 90.62 228 SER A CA 1
ATOM 1692 C C . SER A 1 228 ? 25.776 0.500 -21.903 1.00 90.62 228 SER A C 1
ATOM 1694 O O . SER A 1 228 ? 26.970 0.514 -22.181 1.00 90.62 228 SER A O 1
ATOM 1696 N N . ASN A 1 229 ? 24.914 -0.245 -22.601 1.00 91.75 229 ASN A N 1
ATOM 1697 C CA . ASN A 1 229 ? 25.307 -1.224 -23.616 1.00 91.75 229 ASN A CA 1
ATOM 1698 C C . ASN A 1 229 ? 24.876 -0.776 -25.023 1.00 91.75 229 ASN A C 1
ATOM 1700 O O . ASN A 1 229 ? 23.698 -0.824 -25.380 1.00 91.75 229 ASN A O 1
ATOM 1704 N N . ALA A 1 230 ? 25.848 -0.382 -25.853 1.00 91.88 230 ALA A N 1
ATOM 1705 C CA . ALA A 1 230 ? 25.596 0.062 -27.225 1.00 91.88 230 ALA A CA 1
ATOM 1706 C C . ALA A 1 230 ? 24.991 -1.035 -28.122 1.00 91.88 230 ALA A C 1
ATOM 1708 O O . ALA A 1 230 ? 24.200 -0.717 -29.012 1.00 91.88 230 ALA A O 1
ATOM 1709 N N . ALA A 1 231 ? 25.319 -2.310 -27.877 1.00 91.69 231 ALA A N 1
ATOM 1710 C CA . ALA A 1 231 ? 24.782 -3.439 -28.637 1.00 91.69 231 ALA A CA 1
ATOM 1711 C C . ALA A 1 231 ? 23.284 -3.655 -28.372 1.00 91.69 231 ALA A C 1
ATOM 1713 O O . ALA A 1 231 ? 22.562 -4.058 -29.277 1.00 91.69 231 ALA A O 1
ATOM 1714 N N . VAL A 1 232 ? 22.805 -3.322 -27.167 1.00 92.75 232 VAL A N 1
ATOM 1715 C CA . VAL A 1 232 ? 21.370 -3.314 -26.832 1.00 92.75 232 VAL A CA 1
ATOM 1716 C C . VAL A 1 232 ? 20.706 -2.032 -27.323 1.00 92.75 232 VAL A C 1
ATOM 1718 O O . VAL A 1 232 ? 19.625 -2.066 -27.905 1.00 92.75 232 VAL A O 1
ATOM 1721 N N . ARG A 1 233 ? 21.355 -0.882 -27.115 1.00 94.62 233 ARG A N 1
ATOM 1722 C CA . ARG A 1 233 ? 20.777 0.429 -27.424 1.00 94.62 233 ARG A CA 1
ATOM 1723 C C . ARG A 1 233 ? 20.520 0.632 -28.912 1.00 94.62 233 ARG A C 1
ATOM 1725 O O . ARG A 1 233 ? 19.408 1.001 -29.277 1.00 94.62 233 ARG A O 1
ATOM 1732 N N . ARG A 1 234 ? 21.513 0.403 -29.777 1.00 93.81 234 ARG A N 1
ATOM 1733 C CA . ARG A 1 234 ? 21.417 0.740 -31.211 1.00 93.81 234 ARG A CA 1
ATOM 1734 C C . ARG A 1 234 ? 20.242 0.045 -31.917 1.00 93.81 234 ARG A C 1
ATOM 1736 O O . ARG A 1 234 ? 19.498 0.749 -32.598 1.00 93.81 234 ARG A O 1
ATOM 1743 N N . PRO A 1 235 ? 19.994 -1.269 -31.732 1.00 93.88 235 PRO A N 1
ATOM 1744 C CA . PRO A 1 235 ? 18.825 -1.927 -32.317 1.00 93.88 235 PRO A CA 1
ATOM 1745 C C . PRO A 1 235 ? 17.487 -1.383 -31.804 1.00 93.88 235 PRO A C 1
ATOM 1747 O O . PRO A 1 235 ? 16.546 -1.269 -32.584 1.00 93.88 235 PRO A O 1
ATOM 1750 N N . LEU A 1 236 ? 17.382 -1.043 -30.513 1.00 93.69 236 LEU A N 1
ATOM 1751 C CA . LEU A 1 236 ? 16.153 -0.481 -29.937 1.00 93.69 236 LEU A CA 1
ATOM 1752 C C . LEU A 1 236 ? 15.882 0.928 -30.474 1.00 93.69 236 LEU A C 1
ATOM 1754 O O . LEU A 1 236 ? 14.772 1.219 -30.911 1.00 93.69 236 LEU A O 1
ATOM 1758 N N . VAL A 1 237 ? 16.912 1.776 -30.508 1.00 94.31 237 VAL A N 1
ATOM 1759 C CA . VAL A 1 237 ? 16.823 3.140 -31.044 1.00 94.31 237 VAL A CA 1
ATOM 1760 C C . VAL A 1 237 ? 16.467 3.120 -32.529 1.00 94.31 237 VAL A C 1
ATOM 1762 O O . VAL A 1 237 ? 15.594 3.875 -32.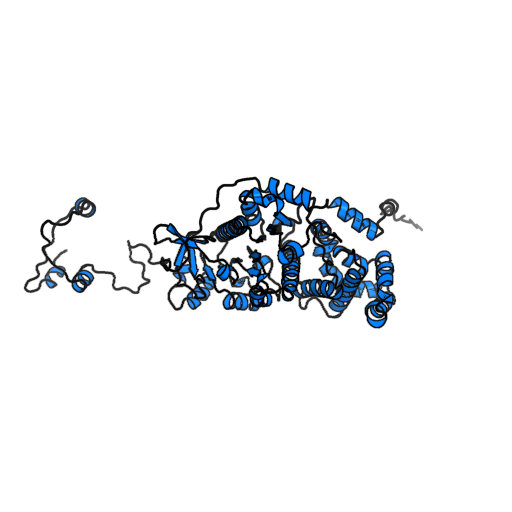945 1.00 94.31 237 VAL A O 1
ATOM 1765 N N . ALA A 1 238 ? 17.061 2.225 -33.325 1.00 93.50 238 ALA A N 1
ATOM 1766 C CA . ALA A 1 238 ? 16.767 2.115 -34.755 1.00 93.50 238 ALA A CA 1
ATOM 1767 C C . ALA A 1 238 ? 15.280 1.842 -35.048 1.00 93.50 238 ALA A C 1
ATOM 1769 O O . ALA A 1 238 ? 14.756 2.334 -36.045 1.00 93.50 238 ALA A O 1
ATOM 1770 N N . LYS A 1 239 ? 14.580 1.114 -34.164 1.00 92.12 239 LYS A N 1
ATOM 1771 C CA . LYS A 1 239 ? 13.140 0.836 -34.306 1.00 92.12 239 LYS A CA 1
ATOM 1772 C C . LYS A 1 239 ? 12.253 2.065 -34.089 1.00 92.12 239 LYS A C 1
ATOM 1774 O O . LYS A 1 239 ? 11.162 2.103 -34.642 1.00 92.12 239 LYS A O 1
ATOM 1779 N N . VAL A 1 240 ? 12.692 3.045 -33.294 1.00 92.00 240 VAL A N 1
ATOM 1780 C CA . VAL A 1 240 ? 11.865 4.207 -32.901 1.00 92.00 240 VAL A CA 1
ATOM 1781 C C . VAL A 1 240 ? 12.320 5.524 -33.530 1.00 92.00 240 VAL A C 1
ATOM 1783 O O . VAL A 1 240 ? 11.508 6.427 -33.722 1.00 92.00 240 VAL A O 1
ATOM 1786 N N . ALA A 1 241 ? 13.599 5.644 -33.894 1.00 86.75 241 ALA A N 1
ATOM 1787 C CA . ALA A 1 241 ? 14.176 6.877 -34.427 1.00 86.75 241 ALA A CA 1
ATOM 1788 C C . ALA A 1 241 ? 13.538 7.300 -35.759 1.00 86.75 241 ALA A C 1
ATOM 1790 O O . ALA A 1 241 ? 13.386 8.490 -36.010 1.00 86.75 241 ALA A O 1
ATOM 1791 N N . GLY A 1 242 ? 13.118 6.340 -36.592 1.00 86.88 242 GLY A N 1
ATOM 1792 C CA . GLY A 1 242 ? 12.429 6.633 -37.853 1.00 86.88 242 GLY A CA 1
ATOM 1793 C C . GLY A 1 242 ? 11.032 7.235 -37.661 1.00 86.88 242 GLY A C 1
ATOM 1794 O O . GLY A 1 242 ? 10.628 8.091 -38.441 1.00 86.88 242 GLY A O 1
ATOM 1795 N N . SER A 1 243 ? 10.311 6.823 -36.612 1.00 88.50 243 SER A N 1
ATOM 1796 C CA . SER A 1 243 ? 8.975 7.354 -36.294 1.00 88.50 243 SER A CA 1
ATOM 1797 C C . SER A 1 243 ? 9.003 8.718 -35.604 1.00 88.50 243 SER A C 1
ATOM 1799 O O . SER A 1 243 ? 8.024 9.452 -35.670 1.00 88.50 243 SER A O 1
ATOM 1801 N N . ASP A 1 244 ? 10.117 9.063 -34.954 1.00 90.62 244 ASP A N 1
ATOM 1802 C CA . ASP A 1 244 ? 10.296 10.340 -34.264 1.00 90.62 244 ASP A CA 1
ATOM 1803 C C . ASP A 1 244 ? 11.722 10.887 -34.467 1.00 90.62 244 ASP A C 1
ATOM 1805 O O . ASP A 1 244 ? 12.560 10.815 -33.558 1.00 90.62 244 ASP A O 1
ATOM 1809 N N . PRO A 1 245 ? 12.028 11.416 -35.669 1.00 90.69 245 PRO A N 1
ATOM 1810 C CA . PRO A 1 245 ? 13.371 11.896 -35.991 1.00 90.69 245 PRO A CA 1
ATOM 1811 C C . PRO A 1 245 ? 13.784 13.123 -35.171 1.00 90.69 245 PRO A C 1
ATOM 1813 O O . PRO A 1 245 ? 14.963 13.286 -34.867 1.00 90.69 245 PRO A O 1
ATOM 1816 N N . LEU A 1 246 ? 12.821 13.983 -34.816 1.00 92.56 246 LEU A N 1
ATOM 1817 C CA . LEU A 1 246 ? 13.067 15.246 -34.113 1.00 92.56 246 LEU A CA 1
ATOM 1818 C C . LEU A 1 246 ? 13.163 15.075 -32.591 1.00 92.56 246 LEU A C 1
ATOM 1820 O O . LEU A 1 246 ? 13.905 15.820 -31.958 1.00 92.56 246 LEU A O 1
ATOM 1824 N N . GLY A 1 247 ? 12.433 14.121 -32.005 1.00 92.38 247 GLY A N 1
ATOM 1825 C CA . GLY A 1 247 ? 12.488 13.801 -30.581 1.00 92.38 247 GLY A CA 1
ATOM 1826 C C . GLY A 1 247 ? 13.561 12.760 -30.275 1.00 92.38 247 GLY A C 1
ATOM 1827 O O . GLY A 1 247 ? 14.742 13.085 -30.124 1.00 92.38 247 GLY A O 1
ATOM 1828 N N . LEU A 1 248 ? 13.158 11.488 -30.178 1.00 93.56 248 LEU A N 1
ATOM 1829 C CA . LEU A 1 248 ? 14.067 10.392 -29.812 1.00 93.56 248 LEU A CA 1
ATOM 1830 C C . LEU A 1 248 ? 15.243 10.229 -30.788 1.00 93.56 248 LEU A C 1
ATOM 1832 O O . LEU A 1 248 ? 16.355 9.942 -30.347 1.00 93.56 248 LEU A O 1
ATOM 1836 N N . GLY A 1 249 ? 15.024 10.418 -32.094 1.00 93.56 249 GLY A N 1
ATOM 1837 C CA . GLY A 1 249 ? 16.077 10.315 -33.106 1.00 93.56 249 GLY A CA 1
ATOM 1838 C C . GLY A 1 249 ? 17.221 11.301 -32.858 1.00 93.56 249 GLY A C 1
ATOM 1839 O O . GLY A 1 249 ? 18.374 10.888 -32.715 1.00 93.56 249 GLY A O 1
ATOM 1840 N N . ALA A 1 250 ? 16.901 12.590 -32.733 1.00 95.38 250 ALA A N 1
ATOM 1841 C CA . ALA A 1 250 ? 17.873 13.642 -32.442 1.00 95.38 250 ALA A CA 1
ATOM 1842 C C . ALA A 1 250 ? 18.544 13.458 -31.071 1.00 95.38 250 ALA A C 1
ATOM 1844 O O . ALA A 1 250 ? 19.764 13.604 -30.959 1.00 95.38 250 ALA A O 1
ATOM 1845 N N . PHE A 1 251 ? 17.774 13.083 -30.042 1.00 96.25 251 PHE A N 1
ATOM 1846 C CA . PHE A 1 251 ? 18.302 12.832 -28.699 1.00 96.25 251 PHE A CA 1
ATOM 1847 C C . PHE A 1 251 ? 19.375 11.734 -28.700 1.00 96.25 251 PHE A C 1
ATOM 1849 O O . PHE A 1 251 ? 20.487 11.935 -28.205 1.00 96.25 251 PHE A O 1
ATOM 1856 N N . TRP A 1 252 ? 19.072 10.572 -29.288 1.00 96.25 252 TRP A N 1
ATOM 1857 C CA . TRP A 1 252 ? 20.012 9.453 -29.315 1.00 96.25 252 TRP A CA 1
ATOM 1858 C C . TRP A 1 252 ? 21.189 9.689 -30.263 1.00 96.25 252 TRP A C 1
ATOM 1860 O O . TRP A 1 252 ? 22.288 9.230 -29.963 1.00 96.25 252 TRP A O 1
ATOM 1870 N N . ALA A 1 253 ? 21.004 10.441 -31.354 1.00 94.81 253 ALA A N 1
ATOM 1871 C CA . ALA A 1 253 ? 22.111 10.866 -32.211 1.00 94.81 253 ALA A CA 1
ATOM 1872 C C . ALA A 1 253 ? 23.116 11.738 -31.439 1.00 94.81 253 ALA A C 1
ATOM 1874 O O . ALA A 1 253 ? 24.322 11.502 -31.518 1.00 94.81 253 ALA A O 1
ATOM 1875 N N . HIS A 1 254 ? 22.629 12.686 -30.630 1.00 95.44 254 HIS A N 1
ATOM 1876 C CA . HIS A 1 254 ? 23.481 13.473 -29.737 1.00 95.44 254 HIS A CA 1
ATOM 1877 C C . HIS A 1 254 ? 24.191 12.589 -28.699 1.00 95.44 254 HIS A C 1
ATOM 1879 O O . HIS A 1 254 ? 25.395 12.715 -28.496 1.00 95.44 254 HIS A O 1
ATOM 1885 N N . PHE A 1 255 ? 23.473 11.650 -28.079 1.00 95.50 255 PHE A N 1
ATOM 1886 C CA . PHE A 1 255 ? 24.039 10.736 -27.083 1.00 95.50 255 PHE A CA 1
ATOM 1887 C C . PHE A 1 255 ? 25.112 9.784 -27.653 1.00 95.50 255 PHE A C 1
ATOM 1889 O O . PHE A 1 255 ? 26.091 9.462 -26.972 1.00 95.50 255 PHE A O 1
ATOM 1896 N N . GLU A 1 256 ? 24.954 9.322 -28.898 1.00 94.31 256 GLU A N 1
ATOM 1897 C CA . GLU A 1 256 ? 25.961 8.512 -29.600 1.00 94.31 256 GLU A CA 1
ATOM 1898 C C . GLU A 1 256 ? 27.189 9.335 -30.013 1.00 94.31 256 GLU A C 1
ATOM 1900 O O . GLU A 1 256 ? 28.278 8.770 -30.079 1.00 94.31 256 GLU A O 1
ATOM 1905 N N . ALA A 1 257 ? 27.042 10.647 -30.233 1.00 95.69 257 ALA A N 1
ATOM 1906 C CA . ALA A 1 257 ? 28.152 11.540 -30.572 1.00 95.69 257 ALA A CA 1
ATOM 1907 C C . ALA A 1 257 ? 29.090 11.838 -29.387 1.00 95.69 257 ALA A C 1
ATOM 1909 O O . ALA A 1 257 ? 30.228 12.250 -29.603 1.00 95.69 257 ALA A O 1
ATOM 1910 N N . LEU A 1 258 ? 28.633 11.627 -28.146 1.00 95.00 258 LEU A N 1
ATOM 1911 C CA . LEU A 1 258 ? 29.472 11.753 -26.951 1.00 95.00 258 LEU A CA 1
ATOM 1912 C C . LEU A 1 258 ? 30.593 10.708 -26.948 1.00 95.00 258 LEU A C 1
ATOM 1914 O O . LEU A 1 258 ? 30.366 9.542 -27.290 1.00 95.00 258 LEU A O 1
ATOM 1918 N N . SER A 1 259 ? 31.773 11.099 -26.461 1.00 95.38 259 SER A N 1
ATOM 1919 C CA . SER A 1 259 ? 32.841 10.144 -26.152 1.00 95.38 259 SER A CA 1
ATOM 1920 C C . SER A 1 259 ? 32.413 9.174 -25.043 1.00 95.38 259 SER A C 1
ATOM 1922 O O . SER A 1 259 ? 31.529 9.470 -24.235 1.00 95.38 259 SER A O 1
ATOM 1924 N N . ASP A 1 260 ? 33.063 8.012 -24.945 1.00 91.62 260 ASP A N 1
ATOM 1925 C CA . ASP A 1 260 ? 32.716 7.017 -23.919 1.00 91.62 260 ASP A CA 1
ATOM 1926 C C . ASP A 1 260 ? 32.914 7.545 -22.485 1.00 91.62 260 ASP A C 1
ATOM 1928 O O . ASP A 1 260 ? 32.148 7.196 -21.579 1.00 91.62 260 ASP A O 1
ATOM 1932 N N . ALA A 1 261 ? 33.888 8.440 -22.281 1.00 93.12 261 ALA A N 1
ATOM 1933 C CA . ALA A 1 261 ? 34.125 9.104 -21.000 1.00 93.12 261 ALA A CA 1
ATOM 1934 C C . ALA A 1 261 ? 32.988 10.077 -20.643 1.00 93.12 261 ALA A C 1
ATOM 1936 O O . ALA A 1 261 ? 32.436 10.010 -19.541 1.00 93.12 261 ALA A O 1
ATOM 1937 N N . GLU A 1 262 ? 32.586 10.940 -21.582 1.00 94.25 262 GLU A N 1
ATOM 1938 C CA . GLU A 1 262 ? 31.473 11.878 -21.386 1.00 94.25 262 GLU A CA 1
ATOM 1939 C C . GLU A 1 262 ? 30.156 11.138 -21.167 1.00 94.25 262 GLU A C 1
ATOM 1941 O O . GLU A 1 262 ? 29.403 11.461 -20.247 1.00 94.25 262 GLU A O 1
ATOM 1946 N N . ARG A 1 263 ? 29.897 10.094 -21.961 1.00 94.69 263 ARG A N 1
ATOM 1947 C CA . ARG A 1 263 ? 28.703 9.260 -21.827 1.00 94.69 263 ARG A CA 1
ATOM 1948 C C . ARG A 1 263 ? 28.637 8.609 -20.446 1.00 94.69 263 ARG A C 1
ATOM 1950 O O . ARG A 1 263 ? 27.597 8.667 -19.793 1.00 94.69 263 ARG A O 1
ATOM 1957 N N . SER A 1 264 ? 29.746 8.046 -19.967 1.00 92.50 264 SER A N 1
ATOM 1958 C CA . SER A 1 264 ? 29.823 7.451 -18.626 1.00 92.50 264 SER A CA 1
ATOM 1959 C C . SER A 1 264 ? 29.533 8.478 -17.528 1.00 92.50 264 SER A C 1
ATOM 1961 O O . SER A 1 264 ? 28.784 8.186 -16.595 1.00 92.50 264 SER A O 1
ATOM 1963 N N . HIS A 1 265 ? 30.057 9.699 -17.665 1.00 93.94 265 HIS A N 1
ATOM 1964 C CA . HIS A 1 265 ? 29.796 10.796 -16.734 1.00 93.94 265 HIS A CA 1
ATOM 1965 C C . HIS A 1 265 ? 28.322 11.243 -16.748 1.00 93.94 265 HIS A C 1
ATOM 1967 O O . HIS A 1 265 ? 27.743 11.501 -15.694 1.00 93.94 265 HIS A O 1
ATOM 1973 N N . VAL A 1 266 ? 27.686 11.294 -17.924 1.00 93.25 266 VAL A N 1
ATOM 1974 C CA . VAL A 1 266 ? 26.257 11.627 -18.072 1.00 93.25 266 VAL A CA 1
ATOM 1975 C C . VAL A 1 266 ? 25.354 10.545 -17.465 1.00 93.25 266 VAL A C 1
ATOM 1977 O O . VAL A 1 266 ? 24.362 10.870 -16.812 1.00 93.25 266 VAL A O 1
ATOM 1980 N N . ILE A 1 267 ? 25.700 9.264 -17.634 1.00 94.62 267 ILE A N 1
ATOM 1981 C CA . ILE A 1 267 ? 24.917 8.131 -17.116 1.00 94.62 267 ILE A CA 1
ATOM 1982 C C . ILE A 1 267 ? 25.050 7.986 -15.593 1.00 94.62 267 ILE A C 1
ATOM 1984 O O . ILE A 1 267 ? 24.068 7.642 -14.931 1.00 94.62 267 ILE A O 1
ATOM 1988 N N . ALA A 1 268 ? 26.239 8.219 -15.025 1.00 93.62 268 ALA A N 1
ATOM 1989 C CA . ALA A 1 268 ? 26.563 7.849 -13.642 1.00 93.62 268 ALA A CA 1
ATOM 1990 C C . ALA A 1 268 ? 25.537 8.316 -12.581 1.00 93.62 268 ALA A C 1
ATOM 1992 O O . ALA A 1 268 ? 25.113 7.484 -11.773 1.00 93.62 268 ALA A O 1
ATOM 1993 N N . PRO A 1 269 ? 25.041 9.573 -12.583 1.00 93.00 269 PRO A N 1
ATOM 1994 C CA . PRO A 1 269 ? 24.076 10.029 -11.579 1.00 93.00 269 PRO A CA 1
ATOM 1995 C C . PRO A 1 269 ? 22.712 9.332 -11.655 1.00 93.00 269 PRO A C 1
ATOM 1997 O O . PRO A 1 269 ? 22.031 9.212 -10.631 1.00 93.00 269 PRO A O 1
ATOM 2000 N N . LEU A 1 270 ? 22.298 8.906 -12.855 1.00 93.31 270 LEU A N 1
ATOM 2001 C CA . LEU A 1 270 ? 21.077 8.128 -13.058 1.00 93.31 270 LEU A CA 1
ATOM 2002 C C . LEU A 1 270 ? 21.320 6.661 -12.695 1.00 93.31 270 LEU A C 1
ATOM 2004 O O . LEU A 1 270 ? 20.539 6.082 -11.948 1.00 93.31 270 LEU A O 1
ATOM 2008 N N . ARG A 1 271 ? 22.437 6.077 -13.140 1.00 91.50 271 ARG A N 1
ATOM 2009 C CA . ARG A 1 271 ? 22.810 4.692 -12.824 1.00 91.50 271 ARG A CA 1
ATOM 2010 C C . ARG A 1 271 ? 22.856 4.427 -11.319 1.00 91.50 271 ARG A C 1
ATOM 2012 O O . ARG A 1 271 ? 22.269 3.448 -10.880 1.00 91.50 271 ARG A O 1
ATOM 2019 N N . ASN A 1 272 ? 23.434 5.331 -10.527 1.00 89.38 272 ASN A N 1
ATOM 2020 C CA . ASN A 1 272 ? 23.474 5.200 -9.064 1.00 89.38 272 ASN A CA 1
ATOM 2021 C C . ASN A 1 272 ? 22.078 5.073 -8.425 1.00 89.38 272 ASN A C 1
ATOM 2023 O O . ASN A 1 272 ? 21.944 4.495 -7.352 1.00 89.38 272 ASN A O 1
ATOM 2027 N N . LYS A 1 273 ? 21.039 5.608 -9.077 1.00 87.50 273 LYS A N 1
ATOM 2028 C CA . LYS A 1 273 ? 19.640 5.497 -8.642 1.00 87.50 273 LYS A CA 1
ATOM 2029 C C . LYS A 1 273 ? 18.977 4.222 -9.164 1.00 87.50 273 LYS A C 1
ATOM 2031 O O . LYS A 1 273 ? 18.175 3.621 -8.465 1.00 87.50 273 LYS A O 1
ATOM 2036 N N . LEU A 1 274 ? 19.318 3.786 -10.376 1.00 88.81 274 LEU A N 1
ATOM 2037 C CA . LEU A 1 274 ? 18.770 2.557 -10.956 1.00 88.81 274 LEU A CA 1
ATOM 2038 C C . LEU A 1 274 ? 19.351 1.295 -10.308 1.00 88.81 274 LEU A C 1
ATOM 2040 O O . LEU A 1 274 ? 18.631 0.313 -10.134 1.00 88.81 274 LEU A O 1
ATOM 2044 N N . ASP A 1 275 ? 20.630 1.321 -9.934 1.00 87.88 275 ASP A N 1
ATOM 2045 C CA . ASP A 1 275 ? 21.368 0.148 -9.471 1.00 87.88 275 ASP A CA 1
ATOM 2046 C C . ASP A 1 275 ? 20.734 -0.538 -8.244 1.00 87.88 275 ASP A C 1
ATOM 2048 O O . ASP A 1 275 ? 20.556 -1.758 -8.299 1.00 87.88 275 ASP A O 1
ATOM 2052 N N . PRO A 1 276 ? 20.290 0.177 -7.190 1.00 83.12 276 PRO A N 1
ATOM 2053 C CA . PRO A 1 276 ? 19.610 -0.437 -6.048 1.00 83.12 276 PRO A CA 1
ATOM 2054 C C . PRO A 1 276 ? 18.324 -1.203 -6.390 1.00 83.12 276 PRO A C 1
ATOM 2056 O O . PRO A 1 276 ? 17.950 -2.093 -5.631 1.00 83.12 276 PRO A O 1
ATOM 2059 N N . ILE A 1 277 ? 17.649 -0.880 -7.500 1.00 77.81 277 ILE A N 1
ATOM 2060 C CA . ILE A 1 277 ? 16.348 -1.464 -7.876 1.00 77.81 277 ILE A CA 1
ATOM 2061 C C . ILE A 1 277 ? 16.505 -2.504 -8.986 1.00 77.81 277 ILE A C 1
ATOM 2063 O O . ILE A 1 277 ? 15.926 -3.583 -8.910 1.00 77.81 277 ILE A O 1
ATOM 2067 N N . LEU A 1 278 ? 17.267 -2.170 -10.029 1.00 84.38 278 LEU A N 1
ATOM 2068 C CA . LEU A 1 278 ? 17.269 -2.890 -11.304 1.00 84.38 278 LEU A CA 1
ATOM 2069 C C . LEU A 1 278 ? 18.570 -3.653 -11.575 1.00 84.38 278 LEU A C 1
ATOM 2071 O O . LEU A 1 278 ? 18.571 -4.505 -12.458 1.00 84.38 278 LEU A O 1
ATOM 2075 N N . THR A 1 279 ? 19.660 -3.393 -10.839 1.00 83.00 279 THR A N 1
ATOM 2076 C CA . THR A 1 279 ? 20.981 -3.995 -11.128 1.00 83.00 279 THR A CA 1
ATOM 2077 C C . THR A 1 279 ? 21.522 -4.846 -9.981 1.00 83.00 279 THR A C 1
ATOM 2079 O O . THR A 1 279 ? 21.975 -5.965 -10.195 1.00 83.00 279 THR A O 1
ATOM 2082 N N . LEU A 1 280 ? 21.508 -4.348 -8.749 1.00 84.56 280 LEU A N 1
ATOM 2083 C CA . LEU A 1 280 ? 22.206 -4.987 -7.628 1.00 84.56 280 LEU A CA 1
ATOM 2084 C C . LEU A 1 280 ? 21.373 -6.068 -6.933 1.00 84.56 280 LEU A C 1
ATOM 2086 O O . LEU A 1 280 ? 21.885 -6.786 -6.079 1.00 84.56 280 LEU A O 1
ATOM 2090 N N . ARG A 1 281 ? 20.089 -6.189 -7.286 1.00 86.00 281 ARG A N 1
ATOM 2091 C CA . ARG A 1 281 ? 19.133 -7.064 -6.605 1.00 86.00 281 ARG A CA 1
ATOM 2092 C C . ARG A 1 281 ? 18.436 -7.985 -7.603 1.00 86.00 281 ARG A C 1
ATOM 2094 O O . ARG A 1 281 ? 17.466 -7.554 -8.223 1.00 86.00 281 ARG A O 1
ATOM 2101 N N . PRO A 1 282 ? 18.893 -9.242 -7.747 1.00 88.69 282 PRO A N 1
ATOM 2102 C CA . PRO A 1 282 ? 18.291 -10.204 -8.671 1.00 88.69 282 PRO A CA 1
ATOM 2103 C C . PRO A 1 282 ? 16.789 -10.413 -8.444 1.00 88.69 282 PRO A C 1
ATOM 2105 O O . PRO A 1 282 ? 16.039 -10.529 -9.400 1.00 88.69 282 PRO A O 1
ATOM 2108 N N . SER A 1 283 ? 16.326 -10.384 -7.191 1.00 87.38 283 SER A N 1
ATOM 2109 C CA . SER A 1 283 ? 14.905 -10.483 -6.827 1.00 87.38 283 SER A CA 1
ATOM 2110 C C . SER A 1 283 ? 14.044 -9.386 -7.462 1.00 87.38 283 SER A C 1
ATOM 2112 O O . SER A 1 283 ? 13.100 -9.664 -8.201 1.00 87.38 283 SER A O 1
ATOM 2114 N N . LEU A 1 284 ? 14.399 -8.119 -7.221 1.00 88.25 284 LEU A N 1
ATOM 2115 C CA . LEU A 1 284 ? 13.692 -6.974 -7.804 1.00 88.25 284 LEU A CA 1
ATOM 2116 C C . LEU A 1 284 ? 13.868 -6.923 -9.323 1.00 88.25 284 LEU A C 1
ATOM 2118 O O . LEU A 1 284 ? 12.904 -6.664 -10.046 1.00 88.25 284 LEU A O 1
ATOM 2122 N N . ARG A 1 285 ? 15.076 -7.223 -9.816 1.00 90.69 285 ARG A N 1
ATOM 2123 C CA . ARG A 1 285 ? 15.353 -7.302 -11.250 1.00 90.69 285 ARG A CA 1
ATOM 2124 C C . ARG A 1 285 ? 14.500 -8.369 -11.931 1.00 90.69 285 ARG A C 1
ATOM 2126 O O . ARG A 1 285 ? 13.994 -8.100 -13.009 1.00 90.69 285 ARG A O 1
ATOM 2133 N N . ALA A 1 286 ? 14.278 -9.529 -11.320 1.00 90.88 286 ALA A N 1
ATOM 2134 C CA . ALA A 1 286 ? 13.424 -10.574 -11.875 1.00 90.88 286 ALA A CA 1
ATOM 2135 C C . ALA A 1 286 ? 11.937 -10.197 -11.852 1.00 90.88 286 ALA A C 1
ATOM 2137 O O . ALA A 1 286 ? 11.192 -10.571 -12.754 1.00 90.88 286 ALA A O 1
ATOM 2138 N N . MET A 1 287 ? 11.496 -9.422 -10.863 1.00 91.12 287 MET A N 1
ATOM 2139 C CA . MET A 1 287 ? 10.118 -8.934 -10.799 1.00 91.12 287 MET A CA 1
ATOM 2140 C C . MET A 1 287 ? 9.835 -7.870 -11.877 1.00 91.12 287 MET A C 1
ATOM 2142 O O . MET A 1 287 ? 8.860 -7.972 -12.620 1.00 91.12 287 MET A O 1
ATOM 2146 N N . PHE A 1 288 ? 10.720 -6.877 -12.010 1.00 90.75 288 PHE A N 1
ATOM 2147 C CA . PHE A 1 288 ? 10.608 -5.782 -12.990 1.00 90.75 288 PHE A CA 1
ATOM 2148 C C . PHE A 1 288 ? 11.216 -6.111 -14.365 1.00 90.75 288 PHE A C 1
ATOM 2150 O O . PHE A 1 288 ? 11.140 -5.316 -15.306 1.00 90.75 288 PHE A O 1
ATOM 2157 N N . GLY A 1 289 ? 11.847 -7.278 -14.482 1.00 90.75 289 GLY A N 1
ATOM 2158 C CA . GLY A 1 289 ? 12.516 -7.778 -15.680 1.00 90.75 289 GLY A CA 1
ATOM 2159 C C . GLY A 1 289 ? 11.600 -8.522 -16.637 1.00 90.75 289 GLY A C 1
ATOM 2160 O O . GLY A 1 289 ? 12.006 -8.832 -17.753 1.00 90.75 289 GLY A O 1
ATOM 2161 N N . GLN A 1 290 ? 10.354 -8.758 -16.236 1.00 91.75 290 GLN A N 1
ATOM 2162 C CA . GLN A 1 290 ? 9.364 -9.462 -17.037 1.00 91.75 290 GLN A CA 1
ATOM 2163 C C . GLN A 1 290 ? 8.675 -8.479 -17.987 1.00 91.75 290 GLN A C 1
ATOM 2165 O O . GLN A 1 290 ? 7.848 -7.670 -17.574 1.00 91.75 290 GLN A O 1
ATOM 2170 N N . ALA A 1 291 ? 9.008 -8.554 -19.278 1.00 86.19 291 ALA A N 1
ATOM 2171 C CA . ALA A 1 291 ? 8.378 -7.726 -20.311 1.00 86.19 291 ALA A CA 1
ATOM 2172 C C . ALA A 1 291 ? 6.860 -7.962 -20.400 1.00 86.19 291 ALA A C 1
ATOM 2174 O O . ALA A 1 291 ? 6.078 -7.031 -20.584 1.00 86.19 291 ALA A O 1
ATOM 2175 N N . ARG A 1 292 ? 6.440 -9.218 -20.224 1.00 85.12 292 ARG A N 1
ATOM 2176 C CA . ARG A 1 292 ? 5.040 -9.622 -20.081 1.00 85.12 292 ARG A CA 1
ATOM 2177 C C . ARG A 1 292 ? 4.878 -10.326 -18.741 1.00 85.12 292 ARG A C 1
ATOM 2179 O O . ARG A 1 292 ? 5.595 -11.289 -18.472 1.00 85.12 292 ARG A O 1
ATOM 2186 N N . SER A 1 293 ? 3.956 -9.839 -17.921 1.00 85.81 293 SER A N 1
ATOM 2187 C CA . SER A 1 293 ? 3.564 -10.478 -16.668 1.00 85.81 293 SER A CA 1
ATOM 2188 C C . SER A 1 293 ? 2.357 -11.387 -16.898 1.00 85.81 293 SER A C 1
ATOM 2190 O O . SER A 1 293 ? 1.520 -11.117 -17.758 1.00 85.81 293 SER A O 1
ATOM 2192 N N . GLN A 1 294 ? 2.265 -12.474 -16.130 1.00 88.44 294 GLN A N 1
ATOM 2193 C CA . GLN A 1 294 ? 1.111 -13.382 -16.178 1.00 88.44 294 GLN A CA 1
ATOM 2194 C C . GLN A 1 294 ? -0.134 -12.771 -15.517 1.00 88.44 294 GLN A C 1
ATOM 2196 O O . GLN A 1 294 ? -1.254 -13.137 -15.858 1.00 88.44 294 GLN A O 1
ATOM 2201 N N . PHE A 1 295 ? 0.061 -11.818 -14.603 1.00 90.56 295 PHE A N 1
ATOM 2202 C CA . PHE A 1 295 ? -1.001 -11.004 -14.025 1.00 90.56 295 PHE A CA 1
ATOM 2203 C C . PHE A 1 295 ? -0.919 -9.566 -14.542 1.00 90.56 295 PHE A C 1
ATOM 2205 O O . PHE A 1 295 ? 0.166 -8.977 -14.597 1.00 90.56 295 PHE A O 1
ATOM 2212 N N . SER A 1 296 ? -2.067 -8.989 -14.894 1.00 88.94 296 SER A N 1
ATOM 2213 C CA . SER A 1 296 ? -2.183 -7.588 -15.293 1.00 88.94 296 SER A CA 1
ATOM 2214 C C . SER A 1 296 ? -2.843 -6.785 -14.181 1.00 88.94 296 SER A C 1
ATOM 2216 O O . SER A 1 296 ? -3.932 -7.130 -13.734 1.00 88.94 296 SER A O 1
ATOM 2218 N N . LEU A 1 297 ? -2.251 -5.655 -13.778 1.00 88.62 297 LEU A N 1
ATOM 2219 C CA . LEU A 1 297 ? -2.894 -4.743 -12.822 1.00 88.62 297 LEU A CA 1
ATOM 2220 C C . LEU A 1 297 ? -4.227 -4.194 -13.354 1.00 88.62 297 LEU A C 1
ATOM 2222 O O . LEU A 1 297 ? -5.084 -3.807 -12.561 1.00 88.62 297 LEU A O 1
ATOM 2226 N N . ARG A 1 298 ? -4.446 -4.201 -14.678 1.00 88.00 298 ARG A N 1
ATOM 2227 C CA . ARG A 1 298 ? -5.739 -3.842 -15.282 1.00 88.00 298 ARG A CA 1
ATOM 2228 C C . ARG A 1 298 ? -6.860 -4.785 -14.845 1.00 88.00 298 ARG A C 1
ATOM 2230 O O . ARG A 1 298 ? -7.985 -4.317 -14.694 1.00 88.00 298 ARG A O 1
ATOM 2237 N N . ASP A 1 299 ? -6.554 -6.041 -14.516 1.00 89.88 299 ASP A N 1
ATOM 2238 C CA . ASP A 1 299 ? -7.535 -7.013 -14.015 1.00 89.88 299 ASP A CA 1
ATOM 2239 C C . ASP A 1 299 ? -8.162 -6.584 -12.675 1.00 89.88 299 ASP A C 1
ATOM 2241 O O . ASP A 1 299 ? -9.281 -6.983 -12.364 1.00 89.88 299 ASP A O 1
ATOM 2245 N N . LEU A 1 300 ? -7.487 -5.739 -11.880 1.00 90.50 300 LEU A N 1
ATOM 2246 C CA . LEU A 1 300 ? -8.065 -5.170 -10.653 1.00 90.50 300 LEU A CA 1
ATOM 2247 C C . LEU A 1 300 ? -9.204 -4.187 -10.939 1.00 90.50 300 LEU A C 1
ATOM 2249 O O . LEU A 1 300 ? -10.116 -4.043 -10.119 1.00 90.50 300 LEU A O 1
ATOM 2253 N N . PHE A 1 301 ? -9.114 -3.469 -12.058 1.00 90.31 301 PHE A N 1
ATOM 2254 C CA . PHE A 1 301 ? -9.789 -2.190 -12.268 1.00 90.31 301 PHE A CA 1
ATOM 2255 C C . PHE A 1 301 ? -10.703 -2.155 -13.488 1.00 90.31 301 PHE A C 1
ATOM 2257 O O . PHE A 1 301 ? -11.713 -1.456 -13.445 1.00 90.31 301 PHE A O 1
ATOM 2264 N N . LEU A 1 302 ? -10.350 -2.846 -14.565 1.00 86.94 302 LEU A N 1
ATOM 2265 C CA . LEU A 1 302 ? -11.017 -2.738 -15.861 1.00 86.94 302 LEU A CA 1
ATOM 2266 C C . LEU A 1 302 ? -11.796 -3.998 -16.235 1.00 86.94 302 LEU A C 1
ATOM 2268 O O . LEU A 1 302 ? -12.751 -3.892 -16.994 1.00 86.94 302 LEU A O 1
ATOM 2272 N N . GLU A 1 303 ? -11.446 -5.152 -15.666 1.00 86.62 303 GLU A N 1
ATOM 2273 C CA . GLU A 1 303 ? -12.138 -6.415 -15.925 1.00 86.62 303 GLU A CA 1
ATOM 2274 C C . GLU A 1 303 ? -13.376 -6.557 -15.015 1.00 86.62 303 GLU A C 1
ATOM 2276 O O . GLU A 1 303 ? -13.236 -6.715 -13.796 1.00 86.62 303 GLU A O 1
ATOM 2281 N N . PRO A 1 304 ? -14.607 -6.498 -15.558 1.00 76.12 304 PRO A N 1
ATOM 2282 C CA . PRO A 1 304 ? -15.828 -6.470 -14.754 1.00 76.12 304 PRO A CA 1
ATOM 2283 C C . PRO A 1 304 ? -16.120 -7.799 -14.050 1.00 76.12 304 PRO A C 1
ATOM 2285 O O . PRO A 1 304 ? -16.719 -7.771 -12.972 1.00 76.12 304 PRO A O 1
ATOM 2288 N N . ASP A 1 305 ? -15.645 -8.920 -14.597 1.00 84.81 305 ASP A N 1
ATOM 2289 C CA . ASP A 1 305 ? -15.894 -10.273 -14.080 1.00 84.81 305 ASP A CA 1
ATOM 2290 C C . ASP A 1 305 ? -14.805 -10.763 -13.115 1.00 84.81 305 ASP A C 1
ATOM 2292 O O . ASP A 1 305 ? -14.996 -11.747 -12.402 1.00 84.81 305 ASP A O 1
ATOM 2296 N N . LYS A 1 306 ? -13.665 -10.064 -13.047 1.00 88.75 306 LYS A N 1
ATOM 2297 C CA . LYS A 1 306 ? -12.555 -10.424 -12.159 1.00 88.75 306 LYS A CA 1
ATOM 2298 C C . LYS A 1 306 ? -12.600 -9.605 -10.870 1.00 88.75 306 LYS A C 1
ATOM 2300 O O . LYS A 1 306 ? -12.837 -8.395 -10.876 1.00 88.75 306 LYS A O 1
ATOM 2305 N N . ARG A 1 307 ? -12.343 -10.253 -9.732 1.00 92.31 307 ARG A N 1
ATOM 2306 C CA . ARG A 1 307 ? -12.220 -9.591 -8.417 1.00 92.31 307 ARG A CA 1
ATOM 2307 C C . ARG A 1 307 ? -10.922 -9.989 -7.714 1.00 92.31 307 ARG A C 1
ATOM 2309 O O . ARG A 1 307 ? -10.987 -10.539 -6.617 1.00 92.31 307 ARG A O 1
ATOM 2316 N N . PRO A 1 308 ? -9.747 -9.754 -8.322 1.00 95.25 308 PRO A N 1
ATOM 2317 C CA . PRO A 1 308 ? -8.500 -10.275 -7.785 1.00 95.25 308 PRO A CA 1
ATOM 2318 C C . PRO A 1 308 ? -8.190 -9.694 -6.401 1.00 95.25 308 PRO A C 1
ATOM 2320 O O . PRO A 1 308 ? -8.528 -8.549 -6.081 1.00 95.25 308 PRO A O 1
ATOM 2323 N N . ILE A 1 309 ? -7.533 -10.514 -5.588 1.00 97.38 309 ILE A N 1
ATOM 2324 C CA . ILE A 1 309 ? -7.014 -10.164 -4.272 1.00 97.38 309 ILE A CA 1
ATOM 2325 C C . ILE A 1 309 ? -5.499 -10.067 -4.407 1.00 97.38 309 ILE A C 1
ATOM 2327 O O . ILE A 1 309 ? -4.815 -11.069 -4.589 1.00 97.38 309 ILE A O 1
ATOM 2331 N N . VAL A 1 310 ? -4.969 -8.855 -4.331 1.00 97.25 310 VAL A N 1
ATOM 2332 C CA . VAL A 1 310 ? -3.543 -8.585 -4.491 1.00 97.25 310 VAL A CA 1
ATOM 2333 C C . VAL A 1 310 ? -2.911 -8.390 -3.121 1.00 97.25 310 VAL A C 1
ATOM 2335 O O . VAL A 1 310 ? -3.238 -7.456 -2.393 1.00 97.25 310 VAL A O 1
ATOM 2338 N N . VAL A 1 311 ? -1.992 -9.280 -2.767 1.00 97.06 311 VAL A N 1
ATOM 2339 C CA . VAL A 1 311 ? -1.260 -9.254 -1.500 1.00 97.06 311 VAL A CA 1
ATOM 2340 C C . VAL A 1 311 ? 0.192 -8.914 -1.803 1.00 97.06 311 VAL A C 1
ATOM 2342 O O . VAL A 1 311 ? 0.866 -9.648 -2.519 1.00 97.06 311 VAL A O 1
ATOM 2345 N N . ILE A 1 312 ? 0.676 -7.789 -1.290 1.00 94.88 312 ILE A N 1
ATOM 2346 C CA . ILE A 1 312 ? 2.024 -7.279 -1.540 1.00 94.88 312 ILE A CA 1
ATOM 2347 C C . ILE A 1 312 ? 2.813 -7.368 -0.236 1.00 94.88 312 ILE A C 1
ATOM 2349 O O . ILE A 1 312 ? 2.670 -6.530 0.655 1.00 94.88 312 ILE A O 1
ATOM 2353 N N . SER A 1 313 ? 3.652 -8.396 -0.153 1.00 92.44 313 SER A N 1
ATOM 2354 C CA . SER A 1 313 ? 4.542 -8.669 0.972 1.00 92.44 313 SER A CA 1
ATOM 2355 C C . SER A 1 313 ? 5.909 -8.070 0.654 1.00 92.44 313 SER A C 1
ATOM 2357 O O . SER A 1 313 ? 6.633 -8.604 -0.184 1.00 92.44 313 SER A O 1
ATOM 2359 N N . LEU A 1 314 ? 6.270 -6.940 1.274 1.00 85.06 314 LEU A N 1
ATOM 2360 C CA . LEU A 1 314 ? 7.493 -6.215 0.897 1.00 85.06 314 LEU A CA 1
ATOM 2361 C C . LEU A 1 314 ? 8.792 -6.870 1.399 1.00 85.06 314 LEU A C 1
ATOM 2363 O O . LEU A 1 314 ? 9.863 -6.508 0.916 1.00 85.06 314 LEU A O 1
ATOM 2367 N N . GLY A 1 315 ? 8.717 -7.809 2.351 1.00 74.75 315 GLY A N 1
ATOM 2368 C CA . GLY A 1 315 ? 9.868 -8.594 2.813 1.00 74.75 315 GLY A CA 1
ATOM 2369 C C . GLY A 1 315 ? 11.025 -7.733 3.332 1.00 74.75 315 GLY A C 1
ATOM 2370 O O . GLY A 1 315 ? 12.188 -7.998 3.018 1.00 74.75 315 GLY A O 1
ATOM 2371 N N . SER A 1 316 ? 10.725 -6.667 4.088 1.00 70.31 316 SER A N 1
ATOM 2372 C CA . SER A 1 316 ? 11.713 -5.655 4.505 1.00 70.31 316 SER A CA 1
ATOM 2373 C C . SER A 1 316 ? 12.930 -6.212 5.252 1.00 70.31 316 SER A C 1
ATOM 2375 O O . SER A 1 316 ? 14.000 -5.610 5.171 1.00 70.31 316 SER A O 1
ATOM 2377 N N . ALA A 1 317 ? 12.810 -7.365 5.916 1.00 74.62 317 ALA A N 1
ATOM 2378 C CA . ALA A 1 317 ? 13.926 -8.043 6.576 1.00 74.62 317 ALA A CA 1
ATOM 2379 C C . ALA A 1 317 ? 14.977 -8.584 5.586 1.00 74.62 317 ALA A C 1
ATOM 2381 O O . ALA A 1 317 ? 16.174 -8.477 5.838 1.00 74.62 317 ALA A O 1
ATOM 2382 N N . GLU A 1 318 ? 14.542 -9.128 4.449 1.00 75.94 318 GLU A N 1
ATOM 2383 C CA . GLU A 1 318 ? 15.411 -9.799 3.473 1.00 75.94 318 GLU A CA 1
ATOM 2384 C C . GLU A 1 318 ? 15.891 -8.833 2.386 1.00 75.94 318 GLU A C 1
ATOM 2386 O O . GLU A 1 318 ? 17.061 -8.833 2.006 1.00 75.94 318 GLU A O 1
ATOM 2391 N N . LEU A 1 319 ? 15.007 -7.949 1.913 1.00 75.50 319 LEU A N 1
ATOM 2392 C CA . LEU A 1 319 ? 15.389 -6.889 0.982 1.00 75.50 319 LEU A CA 1
ATOM 2393 C C . LEU A 1 319 ? 16.116 -5.733 1.681 1.00 75.50 319 LEU A C 1
ATOM 2395 O O . LEU A 1 319 ? 16.819 -4.949 1.041 1.00 75.50 319 LEU A O 1
ATOM 2399 N N . GLY A 1 320 ? 15.933 -5.553 2.978 1.00 79.12 320 GLY A N 1
ATOM 2400 C CA . GLY A 1 320 ? 16.289 -4.307 3.636 1.00 79.12 320 GLY A CA 1
ATOM 2401 C C . GLY A 1 320 ? 15.317 -3.163 3.294 1.00 79.12 320 GLY A C 1
ATOM 2402 O O . GLY A 1 320 ? 14.605 -3.183 2.280 1.00 79.12 320 GLY A O 1
ATOM 2403 N N . PRO A 1 321 ? 15.310 -2.112 4.128 1.00 77.25 321 PRO A N 1
ATOM 2404 C CA . PRO A 1 321 ? 14.253 -1.102 4.152 1.00 77.25 321 PRO A CA 1
ATOM 2405 C C . PRO A 1 321 ? 14.159 -0.279 2.863 1.00 77.25 321 PRO A C 1
ATOM 2407 O O . PRO A 1 321 ? 13.071 0.121 2.457 1.00 77.25 321 PRO A O 1
ATOM 2410 N N . GLU A 1 322 ? 15.288 -0.022 2.201 1.00 76.25 322 GLU A N 1
ATOM 2411 C CA . GLU A 1 322 ? 15.316 0.802 0.993 1.00 76.25 322 GLU A CA 1
ATOM 2412 C C . GLU A 1 322 ? 14.675 0.095 -0.207 1.00 76.25 322 GLU A C 1
ATOM 2414 O O . GLU A 1 322 ? 13.837 0.685 -0.881 1.00 76.25 322 GLU A O 1
ATOM 2419 N N . GLY A 1 323 ? 14.983 -1.181 -0.456 1.00 77.31 323 GLY A N 1
ATOM 2420 C CA . GLY A 1 323 ? 14.374 -1.885 -1.589 1.00 77.31 323 GLY A CA 1
ATOM 2421 C C . GLY A 1 323 ? 12.912 -2.245 -1.372 1.00 77.31 323 GLY A C 1
ATOM 2422 O O . GLY A 1 323 ? 12.139 -2.138 -2.318 1.00 77.31 323 GLY A O 1
ATOM 2423 N N . ALA A 1 324 ? 12.517 -2.597 -0.143 1.00 81.31 324 ALA A N 1
ATOM 2424 C CA . ALA A 1 324 ? 11.109 -2.780 0.210 1.00 81.31 324 ALA A CA 1
ATOM 2425 C C . ALA A 1 324 ? 10.305 -1.496 -0.058 1.00 81.31 324 ALA A C 1
ATOM 2427 O O . ALA A 1 324 ? 9.269 -1.533 -0.725 1.00 81.31 324 ALA A O 1
ATOM 2428 N N . ARG A 1 325 ? 10.841 -0.340 0.360 1.00 78.81 325 ARG A N 1
ATOM 2429 C CA . ARG A 1 325 ? 10.261 0.978 0.072 1.00 78.81 325 ARG A CA 1
ATOM 2430 C C . ARG A 1 325 ? 10.160 1.252 -1.424 1.00 78.81 325 ARG A C 1
ATOM 2432 O O . ARG A 1 325 ? 9.096 1.657 -1.885 1.00 78.81 325 ARG A O 1
ATOM 2439 N N . LEU A 1 326 ? 11.247 1.062 -2.174 1.00 77.25 326 LEU A N 1
ATOM 2440 C CA . LEU A 1 326 ? 11.285 1.340 -3.614 1.00 77.25 326 LEU A CA 1
ATOM 2441 C C . LEU A 1 326 ? 10.280 0.462 -4.365 1.00 77.25 326 LEU A C 1
ATOM 2443 O O . LEU A 1 326 ? 9.521 0.958 -5.195 1.00 77.25 326 LEU A O 1
ATOM 2447 N N . MET A 1 327 ? 10.211 -0.820 -4.014 1.00 82.75 327 MET A N 1
ATOM 2448 C CA . MET A 1 327 ? 9.259 -1.755 -4.596 1.00 82.75 327 MET A CA 1
ATOM 2449 C C . MET A 1 327 ? 7.810 -1.371 -4.290 1.00 82.75 327 MET A C 1
ATOM 2451 O O . MET A 1 327 ? 7.005 -1.252 -5.214 1.00 82.75 327 MET A O 1
ATOM 2455 N N . GLY A 1 328 ? 7.484 -1.143 -3.014 1.00 83.69 328 GLY A N 1
ATOM 2456 C CA . GLY A 1 328 ? 6.142 -0.733 -2.602 1.00 83.69 328 GLY A CA 1
ATOM 2457 C C . GLY A 1 328 ? 5.714 0.570 -3.274 1.00 83.69 328 GLY A C 1
ATOM 2458 O O . GLY A 1 328 ? 4.575 0.692 -3.715 1.00 83.69 328 GLY A O 1
ATOM 2459 N N . SER A 1 329 ? 6.651 1.508 -3.434 1.00 78.88 329 SER A N 1
ATOM 2460 C CA . SER A 1 329 ? 6.431 2.782 -4.123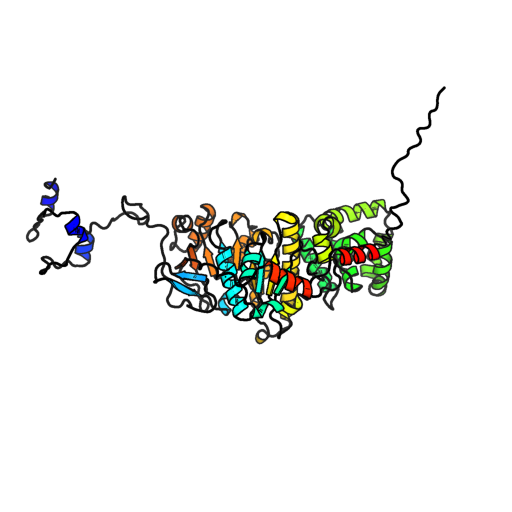 1.00 78.88 329 SER A CA 1
ATOM 2461 C C . SER A 1 329 ? 6.091 2.601 -5.601 1.00 78.88 329 SER A C 1
ATOM 2463 O O . SER A 1 329 ? 5.110 3.170 -6.078 1.00 78.88 329 SER A O 1
ATOM 2465 N N . ILE A 1 330 ? 6.881 1.799 -6.326 1.00 80.50 330 ILE A N 1
ATOM 2466 C CA . ILE A 1 330 ? 6.649 1.525 -7.750 1.00 80.50 330 ILE A CA 1
ATOM 2467 C C . ILE A 1 330 ? 5.310 0.812 -7.942 1.00 80.50 330 ILE A C 1
ATOM 2469 O O . ILE A 1 330 ? 4.507 1.239 -8.769 1.00 80.50 330 ILE A O 1
ATOM 2473 N N . LEU A 1 331 ? 5.037 -0.231 -7.154 1.00 86.56 331 LEU A N 1
ATOM 2474 C CA . LEU A 1 331 ? 3.781 -0.979 -7.221 1.00 86.56 331 LEU A CA 1
ATOM 2475 C C . LEU A 1 331 ? 2.569 -0.089 -6.931 1.00 86.56 331 LEU A C 1
ATOM 2477 O O . LEU A 1 331 ? 1.615 -0.090 -7.705 1.00 86.56 331 LEU A O 1
ATOM 2481 N N . LEU A 1 332 ? 2.611 0.702 -5.856 1.00 85.25 332 LEU A N 1
ATOM 2482 C CA . LEU A 1 332 ? 1.516 1.600 -5.491 1.00 85.25 332 LEU A CA 1
ATOM 2483 C C . LEU A 1 332 ? 1.255 2.647 -6.579 1.00 85.25 332 LEU A C 1
ATOM 2485 O O . LEU A 1 332 ? 0.100 2.924 -6.897 1.00 85.25 332 LEU A O 1
ATOM 2489 N N . ALA A 1 333 ? 2.308 3.199 -7.182 1.00 80.00 333 ALA A N 1
ATOM 2490 C CA . ALA A 1 333 ? 2.164 4.167 -8.259 1.00 80.00 333 ALA A CA 1
ATOM 2491 C C . ALA A 1 333 ? 1.603 3.541 -9.548 1.00 80.00 333 ALA A C 1
ATOM 2493 O O . ALA A 1 333 ? 0.741 4.139 -10.191 1.00 80.00 333 ALA A O 1
ATOM 2494 N N . LEU A 1 334 ? 2.013 2.316 -9.894 1.00 82.25 334 LEU A N 1
ATOM 2495 C CA . LEU A 1 334 ? 1.442 1.562 -11.017 1.00 82.25 334 LEU A CA 1
ATOM 2496 C C . LEU A 1 334 ? -0.036 1.218 -10.792 1.00 82.25 334 LEU A C 1
ATOM 2498 O O . LEU A 1 334 ? -0.860 1.392 -11.690 1.00 82.25 334 LEU A O 1
ATOM 2502 N N . ILE A 1 335 ? -0.394 0.796 -9.577 1.00 88.00 335 ILE A N 1
ATOM 2503 C CA . ILE A 1 335 ? -1.786 0.565 -9.165 1.00 88.00 335 ILE A CA 1
ATOM 2504 C C . ILE A 1 335 ? -2.593 1.860 -9.297 1.00 88.00 335 ILE A C 1
ATOM 2506 O O . ILE A 1 335 ? -3.682 1.857 -9.872 1.00 88.00 335 ILE A O 1
ATOM 2510 N N . TRP A 1 336 ? -2.058 2.978 -8.799 1.00 85.25 336 TRP A N 1
ATOM 2511 C CA . TRP A 1 336 ? -2.717 4.279 -8.867 1.00 85.25 336 TRP A CA 1
ATOM 2512 C C . TRP A 1 336 ? -2.919 4.759 -10.306 1.00 85.25 336 TRP A C 1
ATOM 2514 O O . TRP A 1 336 ? -4.000 5.230 -10.661 1.00 85.25 336 TRP A O 1
ATOM 2524 N N . GLN A 1 337 ? -1.914 4.605 -11.165 1.00 79.88 337 GLN A N 1
ATOM 2525 C CA . GLN A 1 337 ? -2.052 4.904 -12.586 1.00 79.88 337 GLN A CA 1
ATOM 2526 C C . GLN A 1 337 ? -3.144 4.053 -13.228 1.00 79.88 337 GLN A C 1
ATOM 2528 O O . GLN A 1 337 ? -4.001 4.600 -13.927 1.00 79.88 337 GLN A O 1
ATOM 2533 N N . THR A 1 338 ? -3.138 2.746 -12.966 1.00 84.25 338 THR A N 1
ATOM 2534 C CA . THR A 1 338 ? -4.107 1.830 -13.571 1.00 84.25 338 THR A CA 1
ATOM 2535 C C . THR A 1 338 ? -5.521 2.207 -13.129 1.00 84.25 338 THR A C 1
ATOM 2537 O O . THR A 1 338 ? -6.452 2.250 -13.932 1.00 84.25 338 THR A O 1
ATOM 2540 N N . ALA A 1 339 ? -5.687 2.606 -11.865 1.00 88.56 339 ALA A N 1
ATOM 2541 C CA . ALA A 1 339 ? -6.949 3.132 -11.367 1.00 88.56 339 ALA A CA 1
ATOM 2542 C C . ALA A 1 339 ? -7.411 4.396 -12.113 1.00 88.56 339 ALA A C 1
ATOM 2544 O O . ALA A 1 339 ? -8.607 4.544 -12.369 1.00 88.56 339 ALA A O 1
ATOM 2545 N N . GLN A 1 340 ? -6.502 5.300 -12.500 1.00 84.88 340 GLN A N 1
ATOM 2546 C CA . GLN A 1 340 ? -6.846 6.524 -13.238 1.00 84.88 340 GLN A CA 1
ATOM 2547 C C . GLN A 1 340 ? -7.414 6.248 -14.639 1.00 84.88 340 GLN A C 1
ATOM 2549 O O . GLN A 1 340 ? -8.160 7.079 -15.163 1.00 84.88 340 GLN A O 1
ATOM 2554 N N . GLU A 1 341 ? -7.150 5.082 -15.238 1.00 84.69 341 GLU A N 1
ATOM 2555 C CA . GLU A 1 341 ? -7.772 4.660 -16.507 1.00 84.69 341 GLU A CA 1
ATOM 2556 C C . GLU A 1 341 ? -9.303 4.584 -16.404 1.00 84.69 341 GLU A C 1
ATOM 2558 O O . GLU A 1 341 ? -10.013 4.892 -17.365 1.00 84.69 341 GLU A O 1
ATOM 2563 N N . ARG A 1 342 ? -9.829 4.325 -15.200 1.00 87.62 342 ARG A N 1
ATOM 2564 C CA . ARG A 1 342 ? -11.271 4.274 -14.915 1.00 87.62 342 ARG A CA 1
ATOM 2565 C C . ARG A 1 342 ? -11.974 5.623 -15.037 1.00 87.62 342 ARG A C 1
ATOM 2567 O O . ARG A 1 342 ? -13.204 5.659 -15.025 1.00 87.62 342 ARG A O 1
ATOM 2574 N N . THR A 1 343 ? -11.237 6.723 -15.211 1.00 86.56 343 THR A N 1
ATOM 2575 C CA . THR A 1 343 ? -11.816 8.036 -15.550 1.00 86.56 343 THR A CA 1
ATOM 2576 C C . THR A 1 343 ? -12.679 7.954 -16.812 1.00 86.56 343 THR A C 1
ATOM 2578 O O . THR A 1 343 ? -13.697 8.637 -16.894 1.00 86.56 343 THR A O 1
ATOM 2581 N N . ARG A 1 344 ? -12.324 7.068 -17.754 1.00 84.81 344 ARG A N 1
ATOM 2582 C CA . ARG A 1 344 ? -13.069 6.830 -19.001 1.00 84.81 344 ARG A CA 1
ATOM 2583 C C . ARG A 1 344 ? -14.357 6.012 -18.804 1.00 84.81 344 ARG A C 1
ATOM 2585 O O . ARG A 1 344 ? -15.212 6.025 -19.680 1.00 84.81 344 ARG A O 1
ATOM 2592 N N . LEU A 1 345 ? -14.509 5.315 -17.674 1.00 87.12 345 LEU A N 1
ATOM 2593 C CA . LEU A 1 345 ? -15.675 4.472 -17.384 1.00 87.12 345 LEU A CA 1
ATOM 2594 C C . LEU A 1 345 ? -16.786 5.269 -16.682 1.00 87.12 345 LEU A C 1
ATOM 2596 O O . LEU A 1 345 ? -16.465 6.096 -15.828 1.00 87.12 345 LEU A O 1
ATOM 2600 N N . PRO A 1 346 ? -18.079 5.002 -16.935 1.00 88.25 346 PRO A N 1
ATOM 2601 C CA . PRO A 1 346 ? -19.180 5.538 -16.134 1.00 88.25 346 PRO A CA 1
ATOM 2602 C C . PRO A 1 346 ? -19.080 5.134 -14.657 1.00 88.25 346 PRO A C 1
ATOM 2604 O O . PRO A 1 346 ? -18.631 4.036 -14.335 1.00 88.25 346 PRO A O 1
ATOM 2607 N N . GLN A 1 347 ? -19.558 5.984 -13.741 1.00 85.00 347 GLN A N 1
ATOM 2608 C CA . GLN A 1 347 ? -19.463 5.726 -12.296 1.00 85.00 347 GLN A CA 1
ATOM 2609 C C . GLN A 1 347 ? -20.155 4.422 -11.856 1.00 85.00 347 GLN A C 1
ATOM 2611 O O . GLN A 1 347 ? -19.679 3.770 -10.932 1.00 85.00 347 GLN A O 1
ATOM 2616 N N . SER A 1 348 ? -21.233 4.010 -12.529 1.00 85.50 348 SER A N 1
ATOM 2617 C CA . SER A 1 348 ? -21.953 2.759 -12.247 1.00 85.50 348 SER A CA 1
ATOM 2618 C C . SER A 1 348 ? -21.142 1.496 -12.550 1.00 85.50 348 SER A C 1
ATOM 2620 O O . SER A 1 348 ? -21.386 0.460 -11.943 1.00 85.50 348 SER A O 1
ATOM 2622 N N . GLN A 1 349 ? -20.159 1.580 -13.450 1.00 86.19 349 GLN A N 1
ATOM 2623 C CA . GLN A 1 349 ? -19.280 0.463 -13.815 1.00 86.19 349 GLN A CA 1
ATOM 2624 C C . GLN A 1 349 ? -18.029 0.397 -12.928 1.00 86.19 349 GLN A C 1
ATOM 2626 O O . GLN A 1 349 ? -17.219 -0.519 -13.039 1.00 86.19 349 GLN A O 1
ATOM 2631 N N . ARG A 1 350 ? -17.852 1.371 -12.027 1.00 89.38 350 ARG A N 1
ATOM 2632 C CA . ARG A 1 350 ? -16.688 1.462 -11.149 1.00 89.38 350 ARG A CA 1
ATOM 2633 C C . ARG A 1 350 ? -16.914 0.635 -9.877 1.00 89.38 350 ARG A C 1
ATOM 2635 O O . ARG A 1 350 ? -17.312 1.176 -8.845 1.00 89.38 350 ARG A O 1
ATOM 2642 N N . HIS A 1 351 ? -16.610 -0.666 -9.921 1.00 90.06 351 HIS A N 1
ATOM 2643 C CA . HIS A 1 351 ? -16.643 -1.535 -8.730 1.00 90.06 351 HIS A CA 1
ATOM 2644 C C . HIS A 1 351 ? -15.625 -1.098 -7.662 1.00 90.06 351 HIS A C 1
ATOM 2646 O O . HIS A 1 351 ? -14.556 -0.599 -8.015 1.00 90.06 351 HIS A O 1
ATOM 2652 N N . PRO A 1 352 ? -15.910 -1.264 -6.361 1.00 91.00 352 PRO A N 1
ATOM 2653 C CA . PRO A 1 352 ? -14.987 -0.845 -5.314 1.00 91.00 352 PRO A CA 1
ATOM 2654 C C . PRO A 1 352 ? -13.726 -1.721 -5.283 1.00 91.00 352 PRO A C 1
ATOM 2656 O O . PRO A 1 352 ? -13.822 -2.948 -5.239 1.00 91.00 352 PRO A O 1
ATOM 2659 N N . VAL A 1 353 ? -12.558 -1.076 -5.242 1.00 94.94 353 VAL A N 1
ATOM 2660 C CA . VAL A 1 353 ? -11.265 -1.719 -4.957 1.00 94.94 353 VAL A CA 1
ATOM 2661 C C . VAL A 1 353 ? -10.765 -1.219 -3.607 1.00 94.94 353 VAL A C 1
ATOM 2663 O O . VAL A 1 353 ? -10.538 -0.019 -3.438 1.00 94.94 353 VAL A O 1
ATOM 2666 N N . MET A 1 354 ? -10.635 -2.134 -2.647 1.00 95.56 354 MET A N 1
ATOM 2667 C CA . MET A 1 354 ? -10.315 -1.827 -1.254 1.00 95.56 354 MET A CA 1
ATOM 2668 C C . MET A 1 354 ? -8.812 -1.928 -1.017 1.00 95.56 354 MET A C 1
ATOM 2670 O O . MET A 1 354 ? -8.247 -3.014 -1.087 1.00 95.56 354 MET A O 1
ATOM 2674 N N . LEU A 1 355 ? -8.169 -0.799 -0.739 1.00 95.31 355 LEU A N 1
ATOM 2675 C CA . LEU A 1 355 ? -6.737 -0.697 -0.489 1.00 95.31 355 LEU A CA 1
ATOM 2676 C C . LEU A 1 355 ? -6.460 -0.557 1.013 1.00 95.31 355 LEU A C 1
ATOM 2678 O O . LEU A 1 355 ? -6.907 0.397 1.658 1.00 95.31 355 LEU A O 1
ATOM 2682 N N . TYR A 1 356 ? -5.691 -1.506 1.533 1.00 95.81 356 TYR A N 1
ATOM 2683 C CA . TYR A 1 356 ? -5.216 -1.592 2.906 1.00 95.81 356 TYR A CA 1
ATOM 2684 C C . TYR A 1 356 ? -3.704 -1.437 2.916 1.00 95.81 356 TYR A C 1
ATOM 2686 O O . TYR A 1 356 ? -2.991 -2.258 2.338 1.00 95.81 356 TYR A O 1
ATOM 2694 N N . LEU A 1 357 ? -3.224 -0.382 3.567 1.00 93.38 357 LEU A N 1
ATOM 2695 C CA . LEU A 1 357 ? -1.797 -0.126 3.727 1.00 93.38 357 LEU A CA 1
ATOM 2696 C C . LEU A 1 357 ? -1.451 -0.240 5.209 1.00 93.38 357 LEU A C 1
ATOM 2698 O O . LEU A 1 357 ? -1.828 0.641 5.990 1.00 93.38 357 LEU A O 1
ATOM 2702 N N . ASP A 1 358 ? -0.761 -1.318 5.584 1.00 91.62 358 ASP A N 1
ATOM 2703 C CA . ASP A 1 358 ? -0.113 -1.400 6.891 1.00 91.62 358 ASP A CA 1
ATOM 2704 C C . ASP A 1 358 ? 1.262 -0.731 6.830 1.00 91.62 358 ASP A C 1
ATOM 2706 O O . ASP A 1 358 ? 1.940 -0.771 5.803 1.00 91.62 358 ASP A O 1
ATOM 2710 N N . GLU A 1 359 ? 1.641 -0.065 7.917 1.00 86.75 359 GLU A N 1
ATOM 2711 C CA . GLU A 1 359 ? 2.880 0.719 8.017 1.00 86.75 359 GLU A CA 1
ATOM 2712 C C . GLU A 1 359 ? 3.123 1.640 6.798 1.00 86.75 359 GLU A C 1
ATOM 2714 O O . GLU A 1 359 ? 4.230 1.723 6.256 1.00 86.75 359 GLU A O 1
ATOM 2719 N N . PHE A 1 360 ? 2.088 2.359 6.338 1.00 86.88 360 PHE A N 1
ATOM 2720 C CA . PHE A 1 360 ? 2.139 3.071 5.054 1.00 86.88 360 PHE A CA 1
ATOM 2721 C C . PHE A 1 360 ? 3.256 4.126 4.976 1.00 86.88 360 PHE A C 1
ATOM 2723 O O . PHE A 1 360 ? 3.721 4.456 3.886 1.00 86.88 360 PHE A O 1
ATOM 2730 N N . GLN A 1 361 ? 3.741 4.637 6.110 1.00 83.44 361 GLN A N 1
ATOM 2731 C CA . GLN A 1 361 ? 4.887 5.546 6.174 1.00 83.44 361 GLN A CA 1
ATOM 2732 C C . GLN A 1 361 ? 6.175 4.948 5.582 1.00 83.44 361 GLN A C 1
ATOM 2734 O O . GLN A 1 361 ? 7.044 5.694 5.127 1.00 83.44 361 GLN A O 1
ATOM 2739 N N . GLU A 1 362 ? 6.310 3.618 5.569 1.00 76.38 362 GLU A N 1
ATOM 2740 C CA . GLU A 1 362 ? 7.463 2.934 4.979 1.00 76.38 362 GLU A CA 1
ATOM 2741 C C . GLU A 1 362 ? 7.447 3.013 3.450 1.00 76.38 362 GLU A C 1
ATOM 2743 O O . GLU A 1 362 ? 8.513 3.051 2.831 1.00 76.38 362 GLU A O 1
ATOM 2748 N N . ILE A 1 363 ? 6.247 3.117 2.869 1.00 71.94 363 ILE A N 1
ATOM 2749 C CA . ILE A 1 363 ? 5.968 3.137 1.429 1.00 71.94 363 ILE A CA 1
ATOM 2750 C C . ILE A 1 363 ? 5.869 4.585 0.905 1.00 71.94 363 ILE A C 1
ATOM 2752 O O . ILE A 1 363 ? 6.230 4.873 -0.230 1.00 71.94 363 ILE A O 1
ATOM 2756 N N . VAL A 1 364 ? 5.401 5.525 1.734 1.00 61.69 364 VAL A N 1
ATOM 2757 C CA . VAL A 1 364 ? 4.804 6.803 1.295 1.00 61.69 364 VAL A CA 1
ATOM 2758 C C . VAL A 1 364 ? 5.704 8.027 1.530 1.00 61.69 364 VAL A C 1
ATOM 2760 O O . VAL A 1 364 ? 5.238 9.145 1.715 1.00 61.69 364 VAL A O 1
ATOM 2763 N N . ARG A 1 365 ? 7.031 7.910 1.399 1.00 59.50 365 ARG A N 1
ATOM 2764 C CA . ARG A 1 365 ? 7.865 9.132 1.242 1.00 59.50 365 ARG A CA 1
ATOM 2765 C C . ARG A 1 365 ? 7.638 9.875 -0.095 1.00 59.50 365 ARG A C 1
ATOM 2767 O O . ARG A 1 365 ? 8.345 10.831 -0.386 1.00 59.50 365 ARG A O 1
ATOM 2774 N N . LEU A 1 366 ? 6.645 9.453 -0.874 1.00 49.00 366 LEU A N 1
ATOM 2775 C CA . LEU A 1 366 ? 6.270 9.938 -2.198 1.00 49.00 366 LEU A CA 1
ATOM 2776 C C . LEU A 1 366 ? 5.349 11.164 -2.121 1.00 49.00 366 LEU A C 1
ATOM 2778 O O . LEU A 1 366 ? 4.373 11.179 -1.370 1.00 49.00 366 LEU A O 1
ATOM 2782 N N . GLY A 1 367 ? 5.608 12.157 -2.971 1.00 51.59 367 GLY A N 1
ATOM 2783 C CA . GLY A 1 367 ? 4.841 13.405 -3.061 1.00 51.59 367 GLY A CA 1
ATOM 2784 C C . GLY A 1 367 ? 3.438 13.298 -3.681 1.00 51.59 367 GLY A C 1
ATOM 2785 O O . GLY A 1 367 ? 2.767 14.316 -3.764 1.00 51.59 367 GLY A O 1
ATOM 2786 N N . ASP A 1 368 ? 2.976 12.108 -4.087 1.00 59.81 368 ASP A N 1
ATOM 2787 C CA . ASP A 1 368 ? 1.764 11.937 -4.920 1.00 59.81 368 ASP A CA 1
ATOM 2788 C C . ASP A 1 368 ? 0.604 11.188 -4.223 1.00 59.81 368 ASP A C 1
ATOM 2790 O O . ASP A 1 368 ? -0.542 11.241 -4.670 1.00 59.81 368 ASP A O 1
ATOM 2794 N N . LEU A 1 369 ? 0.827 10.523 -3.074 1.00 72.44 369 LEU A N 1
ATOM 2795 C CA . LEU A 1 369 ? -0.306 9.879 -2.384 1.00 72.44 369 LEU A CA 1
ATOM 2796 C C . LEU A 1 369 ? -1.309 10.927 -1.869 1.00 72.44 369 LEU A C 1
ATOM 2798 O O . LEU A 1 369 ? -2.506 10.670 -1.873 1.00 72.44 369 LEU A O 1
ATOM 2802 N N . ALA A 1 370 ? -0.851 12.122 -1.487 1.00 75.56 370 ALA A N 1
ATOM 2803 C CA . ALA A 1 370 ? -1.722 13.199 -1.018 1.00 75.56 370 ALA A CA 1
ATOM 2804 C C . ALA A 1 370 ? -2.781 13.568 -2.072 1.00 75.56 370 ALA A C 1
ATOM 2806 O O . ALA A 1 370 ? -3.972 13.621 -1.762 1.00 75.56 370 ALA A O 1
ATOM 2807 N N . ASP A 1 371 ? -2.353 13.717 -3.327 1.00 76.44 371 ASP A N 1
ATOM 2808 C CA . ASP A 1 371 ? -3.237 13.968 -4.464 1.00 76.44 371 ASP A CA 1
ATOM 2809 C C . ASP A 1 371 ? -4.132 12.758 -4.758 1.00 76.44 371 ASP A C 1
ATOM 2811 O O . ASP A 1 371 ? -5.326 12.910 -5.050 1.00 76.44 371 ASP A O 1
ATOM 2815 N N . ALA A 1 372 ? -3.591 11.544 -4.615 1.00 81.50 372 ALA A N 1
ATOM 2816 C CA . ALA A 1 372 ? -4.359 10.319 -4.783 1.00 81.50 372 ALA A CA 1
ATOM 2817 C C . ALA A 1 372 ? -5.517 10.202 -3.778 1.00 81.50 372 ALA A C 1
ATOM 2819 O O . ALA A 1 372 ? -6.636 9.861 -4.176 1.00 81.50 372 ALA A O 1
ATOM 2820 N N . LEU A 1 373 ? -5.303 10.555 -2.503 1.00 84.00 373 LEU A N 1
ATOM 2821 C CA . LEU A 1 373 ? -6.349 10.557 -1.468 1.00 84.00 373 LEU A CA 1
ATOM 2822 C C . LEU A 1 373 ? -7.539 11.448 -1.855 1.00 84.00 373 LEU A C 1
ATOM 2824 O O . LEU A 1 373 ? -8.689 11.093 -1.583 1.00 84.00 373 LEU A O 1
ATOM 2828 N N . GLY A 1 374 ? -7.281 12.574 -2.528 1.00 81.50 374 GLY A N 1
ATOM 2829 C CA . GLY A 1 374 ? -8.319 13.489 -3.002 1.00 81.50 374 GLY A CA 1
ATOM 2830 C C . GLY A 1 374 ? -9.133 12.953 -4.186 1.00 81.50 374 GLY A C 1
ATOM 2831 O O . GLY A 1 374 ? -10.332 13.222 -4.279 1.00 81.50 374 GLY A O 1
ATOM 2832 N N . ARG A 1 375 ? -8.515 12.173 -5.084 1.00 84.75 375 ARG A N 1
ATOM 2833 C CA . ARG A 1 375 ? -9.136 11.721 -6.348 1.00 84.75 375 ARG A CA 1
ATOM 2834 C C . ARG A 1 375 ? -9.695 10.295 -6.302 1.00 84.75 375 ARG A C 1
ATOM 2836 O O . ARG A 1 375 ? -10.585 9.967 -7.089 1.00 84.75 375 ARG A O 1
ATOM 2843 N N . ALA A 1 376 ? -9.222 9.452 -5.384 1.00 86.38 376 ALA A N 1
ATOM 2844 C CA . ALA A 1 376 ? -9.488 8.009 -5.374 1.00 86.38 376 ALA A CA 1
ATOM 2845 C C . ALA A 1 376 ? -10.972 7.641 -5.355 1.00 86.38 376 ALA A C 1
ATOM 2847 O O . ALA A 1 376 ? -11.398 6.745 -6.090 1.00 86.38 376 ALA A O 1
ATOM 2848 N N . ARG A 1 377 ? -11.784 8.403 -4.610 1.00 84.06 377 ARG A N 1
ATOM 2849 C CA . ARG A 1 377 ? -13.237 8.199 -4.547 1.00 84.06 377 ARG A CA 1
ATOM 2850 C C . ARG A 1 377 ? -13.881 8.233 -5.932 1.00 84.06 377 ARG A C 1
ATOM 2852 O O . ARG A 1 377 ? -14.739 7.402 -6.218 1.00 84.06 377 ARG A O 1
ATOM 2859 N N . GLY A 1 378 ? -13.479 9.182 -6.781 1.00 85.19 378 GLY A N 1
ATOM 2860 C CA . GLY A 1 378 ? -14.005 9.301 -8.140 1.00 85.19 378 GLY A CA 1
ATOM 2861 C C . GLY A 1 378 ? -13.713 8.052 -8.967 1.00 85.19 378 GLY A C 1
ATOM 2862 O O . GLY A 1 378 ? -14.556 7.612 -9.738 1.00 85.19 378 GLY A O 1
ATOM 2863 N N . LEU A 1 379 ? -12.564 7.419 -8.744 1.00 87.81 379 LEU A N 1
ATOM 2864 C CA . LEU A 1 379 ? -12.122 6.231 -9.473 1.00 87.81 379 LEU A CA 1
ATOM 2865 C C . LEU A 1 379 ? -12.704 4.922 -8.909 1.00 87.81 379 LEU A C 1
ATOM 2867 O O . LEU A 1 379 ? -12.526 3.863 -9.505 1.00 87.81 379 LEU A O 1
ATOM 2871 N N . GLY A 1 380 ? -13.439 4.968 -7.794 1.00 87.31 380 GLY A N 1
ATOM 2872 C CA . GLY A 1 380 ? -13.907 3.769 -7.090 1.00 87.31 380 GLY A CA 1
ATOM 2873 C C . GLY A 1 380 ? -12.789 3.035 -6.340 1.00 87.31 380 GLY A C 1
ATOM 2874 O O . GLY A 1 380 ? -12.948 1.861 -6.014 1.00 87.31 380 GLY A O 1
ATOM 2875 N N . VAL A 1 381 ? -11.673 3.719 -6.070 1.00 91.62 381 VAL A N 1
ATOM 2876 C CA . VAL A 1 381 ? -10.607 3.231 -5.191 1.00 91.62 381 VAL A CA 1
ATOM 2877 C C . VAL A 1 381 ? -10.892 3.707 -3.777 1.00 91.62 381 VAL A C 1
ATOM 2879 O O . VAL A 1 381 ? -11.093 4.897 -3.533 1.00 91.62 381 VAL A O 1
ATOM 2882 N N . ALA A 1 382 ? -10.915 2.764 -2.850 1.00 91.81 382 ALA A N 1
ATOM 2883 C CA . ALA A 1 382 ? -11.154 3.004 -1.445 1.00 91.81 382 ALA A CA 1
ATOM 2884 C C . ALA A 1 382 ? -9.842 2.832 -0.683 1.00 91.81 382 ALA A C 1
ATOM 2886 O O . ALA A 1 382 ? -9.346 1.716 -0.568 1.00 91.81 382 ALA A O 1
ATOM 2887 N N . PHE A 1 383 ? -9.293 3.910 -0.123 1.00 91.88 383 PHE A N 1
ATOM 2888 C CA . PHE A 1 383 ? -8.255 3.800 0.908 1.00 91.88 383 PHE A CA 1
ATOM 2889 C C . PHE A 1 383 ? -8.913 3.358 2.219 1.00 91.88 383 PHE A C 1
ATOM 2891 O O . PHE A 1 383 ? -9.158 4.162 3.124 1.00 91.88 383 PHE A O 1
ATOM 2898 N N . ALA A 1 384 ? -9.274 2.077 2.253 1.00 90.94 384 ALA A N 1
ATOM 2899 C CA . ALA A 1 384 ? -10.120 1.462 3.260 1.00 90.94 384 ALA A CA 1
ATOM 2900 C C . ALA A 1 384 ? -9.481 1.491 4.651 1.00 90.94 384 ALA A C 1
ATOM 2902 O O . ALA A 1 384 ? -10.213 1.582 5.634 1.00 90.94 384 ALA A O 1
ATOM 2903 N N . ALA A 1 385 ? -8.145 1.453 4.728 1.00 94.00 385 ALA A N 1
ATOM 2904 C CA . ALA A 1 385 ? -7.381 1.779 5.928 1.00 94.00 385 ALA A CA 1
ATOM 2905 C C . ALA A 1 385 ? -5.935 2.179 5.595 1.00 94.00 385 ALA A C 1
ATOM 2907 O O . ALA A 1 385 ? -5.239 1.486 4.852 1.00 94.00 385 ALA A O 1
ATOM 2908 N N . LEU A 1 386 ? -5.487 3.281 6.197 1.00 94.38 386 LEU A N 1
ATOM 2909 C CA . LEU A 1 386 ? -4.101 3.746 6.194 1.00 94.38 386 LEU A CA 1
ATOM 2910 C C . LEU A 1 386 ? -3.553 3.666 7.618 1.00 94.38 386 LEU A C 1
ATOM 2912 O O . LEU A 1 386 ? -3.856 4.542 8.436 1.00 94.38 386 LEU A O 1
ATOM 2916 N N . ALA A 1 387 ? -2.787 2.617 7.921 1.00 94.44 387 ALA A N 1
ATOM 2917 C CA . ALA A 1 387 ? -2.206 2.404 9.242 1.00 94.44 387 ALA A CA 1
ATOM 2918 C C . ALA A 1 387 ? -0.758 2.896 9.326 1.00 94.44 387 ALA A C 1
ATOM 2920 O O . ALA A 1 387 ? 0.067 2.572 8.477 1.00 94.44 387 ALA A O 1
ATOM 2921 N N . HIS A 1 388 ? -0.449 3.671 10.366 1.00 93.50 388 HIS A N 1
ATOM 2922 C CA . HIS A 1 388 ? 0.917 4.102 10.671 1.00 93.50 388 HIS A CA 1
ATOM 2923 C C . HIS A 1 388 ? 1.147 4.255 12.179 1.00 93.50 388 HIS A C 1
ATOM 2925 O O . HIS A 1 388 ? 0.198 4.267 12.970 1.00 93.50 388 HIS A O 1
ATOM 2931 N N . GLN A 1 389 ? 2.412 4.373 12.594 1.00 92.31 389 GLN A N 1
ATOM 2932 C CA . GLN A 1 389 ? 2.759 4.402 14.020 1.00 92.31 389 GLN A CA 1
ATOM 2933 C C . GLN A 1 389 ? 2.642 5.785 14.660 1.00 92.31 389 GLN A C 1
ATOM 2935 O O . GLN A 1 389 ? 2.145 5.893 15.778 1.00 92.31 389 GLN A O 1
ATOM 2940 N N . SER A 1 390 ? 3.097 6.834 13.971 1.00 91.25 390 SER A N 1
ATOM 2941 C CA . SER A 1 390 ? 3.109 8.206 14.500 1.00 91.25 390 SER A CA 1
ATOM 2942 C C . SER A 1 390 ? 2.922 9.245 13.397 1.00 91.25 390 SER A C 1
ATOM 2944 O O . SER A 1 390 ? 3.361 9.033 12.263 1.00 91.25 390 SER A O 1
ATOM 2946 N N . LEU A 1 391 ? 2.306 10.393 13.715 1.00 90.88 391 LEU A N 1
ATOM 2947 C CA . LEU A 1 391 ? 2.169 11.517 12.776 1.00 90.88 391 LEU A CA 1
ATOM 2948 C C . LEU A 1 391 ? 3.527 12.114 12.403 1.00 90.88 391 LEU A C 1
ATOM 2950 O O . LEU A 1 391 ? 3.661 12.696 11.330 1.00 90.88 391 LEU A O 1
ATOM 2954 N N . THR A 1 392 ? 4.529 11.963 13.270 1.00 87.50 392 THR A N 1
ATOM 2955 C CA . THR A 1 392 ? 5.890 12.485 13.066 1.00 87.50 392 THR A CA 1
ATOM 2956 C C . THR A 1 392 ? 6.675 11.739 11.986 1.00 87.50 392 THR A C 1
ATOM 2958 O O . THR A 1 392 ? 7.608 12.293 11.413 1.00 87.50 392 THR A O 1
ATOM 2961 N N . GLN A 1 393 ? 6.290 10.498 11.671 1.00 85.50 393 GLN A N 1
ATOM 2962 C CA . GLN A 1 393 ? 6.913 9.711 10.603 1.00 85.50 393 GLN A CA 1
ATOM 2963 C C . GLN A 1 393 ? 6.436 10.130 9.205 1.00 85.50 393 GLN A C 1
ATOM 2965 O O . GLN A 1 393 ? 7.055 9.758 8.207 1.00 85.50 393 GLN A O 1
ATOM 2970 N N . LEU A 1 394 ? 5.341 10.890 9.124 1.00 86.88 394 LEU A N 1
ATOM 2971 C CA . LEU A 1 394 ? 4.785 11.388 7.872 1.00 86.88 394 LEU A CA 1
ATOM 2972 C C . LEU A 1 394 ? 5.441 12.717 7.491 1.00 86.88 394 LEU A C 1
ATOM 2974 O O . LEU A 1 394 ? 5.749 13.544 8.350 1.00 86.88 394 LEU A O 1
ATOM 2978 N N . SER A 1 395 ? 5.602 12.960 6.189 1.00 83.81 395 SER A N 1
ATOM 2979 C CA . SER A 1 395 ? 5.972 14.294 5.713 1.00 83.81 395 SER A CA 1
ATOM 2980 C C . SER A 1 395 ? 4.878 15.315 6.076 1.00 83.81 395 SER A C 1
ATOM 2982 O O . SER A 1 395 ? 3.706 14.939 6.199 1.00 83.81 395 SER A O 1
ATOM 2984 N N . PRO A 1 396 ? 5.206 16.614 6.215 1.00 85.25 396 PRO A N 1
ATOM 2985 C CA . PRO A 1 396 ? 4.214 17.638 6.550 1.00 85.25 396 PRO A CA 1
ATOM 2986 C C . PRO A 1 396 ? 3.014 17.669 5.590 1.00 85.25 396 PRO A C 1
ATOM 2988 O O . PRO A 1 396 ? 1.869 17.743 6.039 1.00 85.25 396 PRO A O 1
ATOM 2991 N N . SER A 1 397 ? 3.261 17.533 4.283 1.00 83.00 397 SER A N 1
ATOM 2992 C CA . SER A 1 397 ? 2.212 17.486 3.257 1.00 83.00 397 SER A CA 1
ATOM 2993 C C . SER A 1 397 ? 1.328 16.245 3.387 1.00 83.00 397 SER A C 1
ATOM 2995 O O . SER A 1 397 ? 0.104 16.352 3.332 1.00 83.00 397 SER A O 1
ATOM 2997 N N . MET A 1 398 ? 1.920 15.071 3.635 1.00 85.50 398 MET A N 1
ATOM 2998 C CA . MET A 1 398 ? 1.169 13.831 3.836 1.00 85.50 398 MET A CA 1
ATOM 2999 C C . MET A 1 398 ? 0.316 13.888 5.099 1.00 85.50 398 MET A C 1
ATOM 3001 O O . MET A 1 398 ? -0.856 13.519 5.080 1.00 85.50 398 MET A O 1
ATOM 3005 N N . ARG A 1 399 ? 0.883 14.400 6.197 1.00 89.06 399 ARG A N 1
ATOM 3006 C CA . ARG A 1 399 ? 0.156 14.609 7.449 1.00 89.06 399 ARG A CA 1
ATOM 3007 C C . ARG A 1 399 ? -1.058 15.508 7.224 1.00 89.06 399 ARG A C 1
ATOM 3009 O O . ARG A 1 399 ? -2.149 15.166 7.673 1.00 89.06 399 ARG A O 1
ATOM 3016 N N . GLN A 1 400 ? -0.894 16.621 6.510 1.00 88.50 400 GLN A N 1
ATOM 3017 C CA . GLN A 1 400 ? -2.000 17.520 6.177 1.00 88.50 400 GLN A CA 1
ATOM 3018 C C . GLN A 1 400 ? -3.062 16.821 5.316 1.00 88.50 400 GLN A C 1
ATOM 3020 O O . GLN A 1 400 ? -4.249 16.906 5.630 1.00 88.50 400 GLN A O 1
ATOM 3025 N N . ALA A 1 401 ? -2.647 16.088 4.280 1.00 87.94 401 ALA A N 1
ATOM 3026 C CA . ALA A 1 401 ? -3.551 15.376 3.382 1.00 87.94 401 ALA A CA 1
ATOM 3027 C C . ALA A 1 401 ? -4.360 14.292 4.109 1.00 87.94 401 ALA A C 1
ATOM 3029 O O . ALA A 1 401 ? -5.585 14.256 3.992 1.00 87.94 401 ALA A O 1
ATOM 3030 N N . VAL A 1 402 ? -3.710 13.453 4.922 1.00 89.94 402 VAL A N 1
ATOM 3031 C CA . VAL A 1 402 ? -4.389 12.430 5.734 1.00 89.94 402 VAL A CA 1
ATOM 3032 C C . VAL A 1 402 ? -5.359 13.087 6.714 1.00 89.94 402 VAL A C 1
ATOM 3034 O O . VAL A 1 402 ? -6.510 12.670 6.806 1.00 89.94 402 VAL A O 1
ATOM 3037 N N . MET A 1 403 ? -4.946 14.151 7.406 1.00 89.88 403 MET A N 1
ATOM 3038 C CA . MET A 1 403 ? -5.816 14.851 8.357 1.00 89.88 403 MET A CA 1
ATOM 3039 C C . MET A 1 403 ? -7.049 15.480 7.693 1.00 89.88 403 MET A C 1
ATOM 3041 O O . MET A 1 403 ? -8.130 15.446 8.285 1.00 89.88 403 MET A O 1
ATOM 3045 N N . ALA A 1 404 ? -6.901 16.012 6.476 1.00 88.62 404 ALA A N 1
ATOM 3046 C CA . ALA A 1 404 ? -7.970 16.658 5.719 1.00 88.62 404 ALA A CA 1
ATOM 3047 C C . ALA A 1 404 ? -8.930 15.657 5.051 1.00 88.62 404 ALA A C 1
ATOM 3049 O O . ALA A 1 404 ? -10.148 15.849 5.083 1.00 88.62 404 ALA A O 1
ATOM 3050 N N . HIS A 1 405 ? -8.403 14.582 4.457 1.00 88.81 405 HIS A N 1
ATOM 3051 C CA . HIS A 1 405 ? -9.193 13.622 3.681 1.00 88.81 405 HIS A CA 1
ATOM 3052 C C . HIS A 1 405 ? -9.749 12.460 4.510 1.00 88.81 405 HIS A C 1
ATOM 3054 O O . HIS A 1 405 ? -10.754 11.867 4.106 1.00 88.81 405 HIS A O 1
ATOM 3060 N N . ALA A 1 406 ? -9.162 12.143 5.671 1.00 91.56 406 ALA A N 1
ATOM 3061 C CA . ALA A 1 406 ? -9.669 11.093 6.548 1.00 91.56 406 ALA A CA 1
ATOM 3062 C C . ALA A 1 406 ? -11.039 11.465 7.124 1.00 91.56 406 ALA A C 1
ATOM 3064 O O . ALA A 1 406 ? -11.188 12.354 7.970 1.00 91.56 406 ALA A O 1
ATOM 3065 N N . ARG A 1 407 ? -12.074 10.763 6.659 1.00 92.56 407 ARG A N 1
ATOM 3066 C CA . ARG A 1 407 ? -13.451 10.964 7.129 1.00 92.56 407 ARG A CA 1
ATOM 3067 C C . ARG A 1 407 ? -13.774 10.066 8.316 1.00 92.56 407 ARG A C 1
ATOM 3069 O O . ARG A 1 407 ? -14.491 10.533 9.199 1.00 92.56 407 ARG A O 1
ATOM 3076 N N . SER A 1 408 ? -13.166 8.881 8.360 1.00 94.81 408 SER A N 1
ATOM 3077 C CA . SER A 1 408 ? -13.153 7.979 9.512 1.00 94.81 408 SER A CA 1
ATOM 3078 C C . SER A 1 408 ? -11.763 7.970 10.149 1.00 94.81 408 SER A C 1
ATOM 3080 O O . SER A 1 408 ? -10.753 8.018 9.442 1.00 94.81 408 SER A O 1
ATOM 3082 N N . ARG A 1 409 ? -11.700 7.885 11.476 1.00 96.12 409 ARG A N 1
ATOM 3083 C CA . ARG A 1 409 ? -10.447 7.807 12.228 1.00 96.12 409 ARG A CA 1
ATOM 3084 C C . ARG A 1 409 ? -10.547 6.761 13.327 1.00 96.12 409 ARG A C 1
ATOM 3086 O O . ARG A 1 409 ? -11.552 6.717 14.028 1.00 96.12 409 ARG A O 1
ATOM 3093 N N . VAL A 1 410 ? -9.499 5.958 13.468 1.00 97.31 410 VAL A N 1
ATOM 3094 C CA . VAL A 1 410 ? -9.334 4.959 14.524 1.00 97.31 410 VAL A CA 1
ATOM 3095 C C . VAL A 1 410 ? -7.978 5.184 15.184 1.00 97.31 410 VAL A C 1
ATOM 3097 O O . VAL A 1 410 ? -6.931 5.086 14.543 1.00 97.31 410 VAL A O 1
ATOM 3100 N N . CYS A 1 411 ? -7.997 5.515 16.467 1.00 97.38 411 CYS A N 1
ATOM 3101 C CA . CYS A 1 411 ? -6.811 5.780 17.264 1.00 97.38 411 CYS A CA 1
ATOM 3102 C C . CYS A 1 411 ? -6.680 4.700 18.327 1.00 97.38 411 CYS A C 1
ATOM 3104 O O . CYS A 1 411 ? -7.507 4.617 19.232 1.00 97.38 411 CYS A O 1
ATOM 3106 N N . PHE A 1 412 ? -5.638 3.887 18.211 1.00 97.44 412 PHE A N 1
ATOM 3107 C CA . PHE A 1 412 ? -5.175 3.050 19.310 1.00 97.44 412 PHE A CA 1
ATOM 3108 C C . PHE A 1 412 ? -4.378 3.908 20.301 1.00 97.44 412 PHE A C 1
ATOM 3110 O O . PHE A 1 412 ? -4.386 5.135 20.203 1.00 97.44 412 PHE A O 1
ATOM 3117 N N . GLN A 1 413 ? -3.681 3.277 21.245 1.00 96.31 413 GLN A N 1
ATOM 3118 C CA . GLN A 1 413 ? -2.771 3.969 22.155 1.00 96.31 413 GLN A CA 1
ATOM 3119 C C . GLN A 1 413 ? -1.832 4.918 21.392 1.00 96.31 413 GLN A C 1
ATOM 3121 O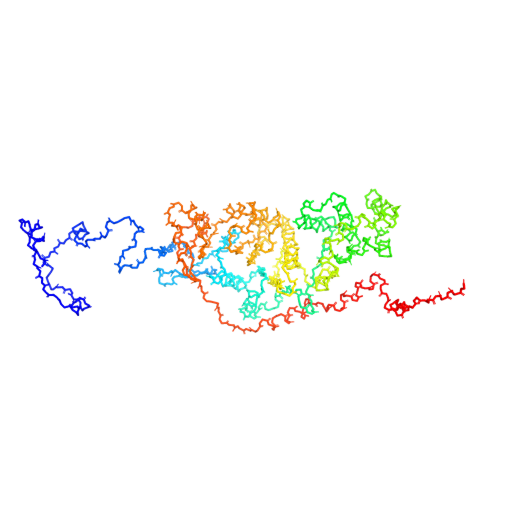 O . GLN A 1 413 ? -1.260 4.517 20.386 1.00 96.31 413 GLN A O 1
ATOM 3126 N N . LEU A 1 414 ? -1.666 6.167 21.828 1.00 95.88 414 LEU A N 1
ATOM 3127 C CA . LEU A 1 414 ? -0.845 7.169 21.134 1.00 95.88 414 LEU A CA 1
ATOM 3128 C C . LEU A 1 414 ? 0.330 7.657 21.980 1.00 95.88 414 LEU A C 1
ATOM 3130 O O . LEU A 1 414 ? 0.295 7.627 23.208 1.00 95.88 414 LEU A O 1
ATOM 3134 N N . SER A 1 415 ? 1.361 8.171 21.304 1.00 94.25 415 SER A N 1
ATOM 3135 C CA . SER A 1 415 ? 2.440 8.917 21.956 1.00 94.25 415 SER A CA 1
ATOM 3136 C C . SER A 1 415 ? 1.915 10.244 22.537 1.00 94.25 415 SER A C 1
ATOM 3138 O O . SER A 1 415 ? 0.917 10.769 22.037 1.00 94.25 415 SER A O 1
ATOM 3140 N N . PRO A 1 416 ? 2.585 10.858 23.532 1.00 94.12 416 PRO A N 1
ATOM 3141 C CA . PRO A 1 416 ? 2.128 12.122 24.118 1.00 94.12 416 PRO A CA 1
ATOM 3142 C C . PRO A 1 416 ? 1.948 13.261 23.104 1.00 94.12 416 PRO A C 1
ATOM 3144 O O . PRO A 1 416 ? 1.053 14.091 23.258 1.00 94.12 416 PRO A O 1
ATOM 3147 N N . HIS A 1 417 ? 2.788 13.316 22.064 1.00 92.50 417 HIS A N 1
ATOM 3148 C CA . HIS A 1 417 ? 2.679 14.328 21.012 1.00 92.50 417 HIS A CA 1
ATOM 3149 C C . HIS A 1 417 ? 1.482 14.049 20.096 1.00 92.50 417 HIS A C 1
ATOM 3151 O O . HIS A 1 417 ? 0.645 14.927 19.889 1.00 92.50 417 HIS A O 1
ATOM 3157 N N . ASP A 1 418 ? 1.366 12.818 19.589 1.00 94.19 418 ASP A N 1
ATOM 3158 C CA . ASP A 1 418 ? 0.262 12.424 18.707 1.00 94.19 418 ASP A CA 1
ATOM 3159 C C . ASP A 1 418 ? -1.093 12.536 19.427 1.00 94.19 418 ASP A C 1
ATOM 3161 O O . ASP A 1 418 ? -2.076 12.993 18.847 1.00 94.19 418 ASP A O 1
ATOM 3165 N N . ALA A 1 419 ? -1.141 12.188 20.715 1.00 95.56 419 ALA A N 1
ATOM 3166 C CA . ALA A 1 419 ? -2.332 12.299 21.548 1.00 95.56 419 ALA A CA 1
ATOM 3167 C C . ALA A 1 419 ? -2.817 13.746 21.685 1.00 95.56 419 ALA A C 1
ATOM 3169 O O . ALA A 1 419 ? -4.017 13.990 21.584 1.00 95.56 419 ALA A O 1
ATOM 3170 N N . LYS A 1 420 ? -1.909 14.714 21.879 1.00 94.88 420 LYS A N 1
ATOM 3171 C CA . LYS A 1 420 ? -2.262 16.144 21.924 1.00 94.88 420 LYS A CA 1
ATOM 3172 C C . LYS A 1 420 ? -2.860 16.612 20.601 1.00 94.88 420 LYS A C 1
ATOM 3174 O O . LYS A 1 420 ? -3.917 17.241 20.599 1.00 94.88 420 LYS A O 1
ATOM 3179 N N . ASP A 1 421 ? -2.212 16.258 19.494 1.00 93.44 421 ASP A N 1
ATOM 3180 C CA . ASP A 1 421 ? -2.642 16.651 18.153 1.00 93.44 421 ASP A CA 1
ATOM 3181 C C . ASP A 1 421 ? -4.018 16.075 17.800 1.00 93.44 421 ASP A C 1
ATOM 3183 O O . ASP A 1 421 ? -4.881 16.786 17.286 1.00 93.44 421 ASP A O 1
ATOM 3187 N N . ILE A 1 422 ? -4.251 14.793 18.096 1.00 94.50 422 ILE A N 1
ATOM 3188 C CA . ILE A 1 422 ? -5.538 14.145 17.836 1.00 94.50 422 ILE A CA 1
ATOM 3189 C C . ILE A 1 422 ? -6.618 14.663 18.786 1.00 94.50 422 ILE A C 1
ATOM 3191 O O . ILE A 1 422 ? -7.706 14.991 18.309 1.00 94.50 422 ILE A O 1
ATOM 3195 N N . ALA A 1 423 ? -6.337 14.797 20.088 1.00 94.50 423 ALA A N 1
ATOM 3196 C CA . ALA A 1 423 ? -7.296 15.294 21.079 1.00 94.50 423 ALA A CA 1
ATOM 3197 C C . ALA A 1 423 ? -7.833 16.688 20.714 1.00 94.50 423 ALA A C 1
ATOM 3199 O O . ALA A 1 423 ? -9.037 16.929 20.830 1.00 94.50 423 ALA A O 1
ATOM 3200 N N . ALA A 1 424 ? -6.982 17.568 20.170 1.00 92.75 424 ALA A N 1
ATOM 3201 C CA . ALA A 1 424 ? -7.386 18.888 19.684 1.00 92.75 424 ALA A CA 1
ATOM 3202 C C . ALA A 1 424 ? -8.462 18.830 18.580 1.00 92.75 424 ALA A C 1
ATOM 3204 O O . ALA A 1 424 ? -9.283 19.736 18.470 1.00 92.75 424 ALA A O 1
ATOM 3205 N N . THR A 1 425 ? -8.521 17.744 17.798 1.00 89.81 425 THR A N 1
ATOM 3206 C CA . THR A 1 425 ? -9.541 17.547 16.749 1.00 89.81 425 THR A CA 1
ATOM 3207 C C . THR A 1 425 ? -10.874 17.001 17.269 1.00 89.81 425 THR A C 1
ATOM 3209 O O . THR A 1 425 ? -11.822 16.849 16.497 1.00 89.81 425 THR A O 1
ATOM 3212 N N . THR A 1 426 ? -10.962 16.682 18.563 1.00 90.19 426 THR A N 1
ATOM 3213 C CA . THR A 1 426 ? -12.144 16.050 19.176 1.00 90.19 426 THR A CA 1
ATOM 3214 C C . THR A 1 426 ? -13.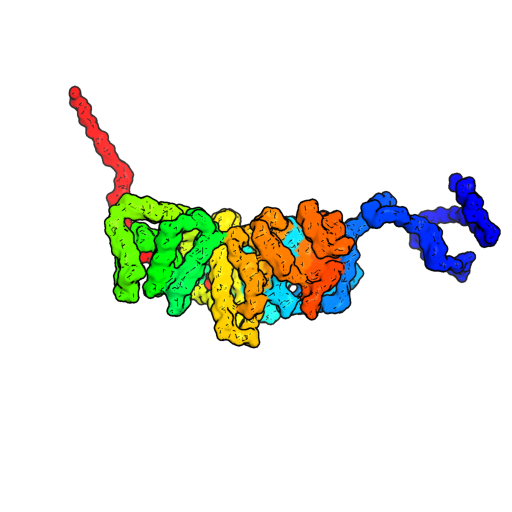107 17.045 19.817 1.00 90.19 426 THR A C 1
ATOM 3216 O O . THR A 1 426 ? -14.117 16.625 20.374 1.00 90.19 426 THR A O 1
ATOM 3219 N N . ASN A 1 427 ? -12.815 18.351 19.748 1.00 87.94 427 ASN A N 1
ATOM 3220 C CA . ASN A 1 427 ? -13.612 19.421 20.360 1.00 87.94 427 ASN A CA 1
ATOM 3221 C C . ASN A 1 427 ? -13.891 19.189 21.861 1.00 87.94 427 ASN A C 1
ATOM 3223 O O . ASN A 1 427 ? -14.989 19.446 22.345 1.00 87.94 427 ASN A O 1
ATOM 3227 N N . GLY A 1 428 ? -12.897 18.676 22.596 1.00 86.62 428 GLY A N 1
ATOM 3228 C CA . GLY A 1 428 ? -12.968 18.471 24.049 1.00 86.62 428 GLY A CA 1
ATOM 3229 C C . GLY A 1 428 ? -13.632 17.166 24.505 1.00 86.62 428 GLY A C 1
ATOM 3230 O O . GLY A 1 428 ? -13.730 16.934 25.710 1.00 86.62 428 GLY A O 1
ATOM 3231 N N . VAL A 1 429 ? -14.061 16.299 23.579 1.00 90.00 429 VAL A N 1
ATOM 3232 C CA . VAL A 1 429 ? -14.638 14.984 23.920 1.00 90.00 429 VAL A CA 1
ATOM 3233 C C . VAL A 1 429 ? -13.584 14.067 24.548 1.00 90.00 429 VAL A C 1
ATOM 3235 O O . VAL A 1 429 ? -13.844 13.440 25.578 1.00 90.00 429 VAL A O 1
ATOM 3238 N N . LEU A 1 430 ? -12.388 14.025 23.955 1.00 93.38 430 LEU A N 1
ATOM 3239 C CA . LEU A 1 430 ? -11.256 13.229 24.423 1.00 93.38 430 LEU A CA 1
ATOM 3240 C C . LEU A 1 430 ? -10.123 14.137 24.896 1.00 93.38 430 LEU A C 1
ATOM 3242 O O . LEU A 1 430 ? -9.810 15.158 24.281 1.00 93.38 430 LEU A O 1
ATOM 3246 N N . THR A 1 431 ? -9.474 13.727 25.977 1.00 93.50 431 THR A N 1
ATOM 3247 C CA . THR A 1 431 ? -8.234 14.325 26.469 1.00 93.50 431 THR A CA 1
ATOM 3248 C C . THR A 1 431 ? -7.021 13.590 25.892 1.00 93.50 431 THR A C 1
ATOM 3250 O O . THR A 1 431 ? -7.129 12.438 25.463 1.00 93.50 431 THR A O 1
ATOM 3253 N N . PRO A 1 432 ? -5.819 14.193 25.908 1.00 94.81 432 PRO A N 1
ATOM 3254 C CA . PRO A 1 432 ? -4.607 13.473 25.527 1.00 94.81 432 PRO A CA 1
ATOM 3255 C C . PRO A 1 432 ? -4.357 12.228 26.390 1.00 94.81 432 PRO A C 1
ATOM 3257 O O . PRO A 1 432 ? -3.794 11.254 25.896 1.00 94.81 432 PRO A O 1
ATOM 3260 N N . ARG A 1 433 ? -4.749 12.248 27.673 1.00 93.38 433 ARG A N 1
ATOM 3261 C CA . ARG A 1 433 ? -4.591 11.113 28.596 1.00 93.38 433 ARG A CA 1
ATOM 3262 C C . ARG A 1 433 ? -5.450 9.924 28.159 1.00 93.38 433 ARG A C 1
ATOM 3264 O O . ARG A 1 433 ? -4.946 8.807 28.113 1.00 93.38 433 ARG A O 1
ATOM 3271 N N . ASP A 1 434 ? -6.671 10.188 27.681 1.00 93.88 434 ASP A N 1
ATOM 3272 C CA . ASP A 1 434 ? -7.572 9.157 27.139 1.00 93.88 434 ASP A CA 1
ATOM 3273 C C . ASP A 1 434 ? -6.965 8.364 25.987 1.00 93.88 434 ASP A C 1
ATOM 3275 O O . ASP A 1 434 ? -7.244 7.182 25.852 1.00 93.88 434 ASP A O 1
ATOM 3279 N N . LEU A 1 435 ? -6.155 9.005 25.145 1.00 95.81 435 LEU A N 1
ATOM 3280 C CA . LEU A 1 435 ? -5.520 8.359 23.996 1.00 95.81 435 LEU A CA 1
ATOM 3281 C C . LEU A 1 435 ? -4.202 7.665 24.370 1.00 95.81 435 LEU A C 1
ATOM 3283 O O . LEU A 1 435 ? -3.786 6.739 23.682 1.00 95.81 435 LEU A O 1
ATOM 3287 N N . GLN A 1 436 ? -3.535 8.097 25.441 1.00 95.25 436 GLN A N 1
ATOM 3288 C CA . GLN A 1 436 ? -2.268 7.515 25.907 1.00 95.25 436 GLN A CA 1
ATOM 3289 C C . GLN A 1 436 ? -2.468 6.252 26.749 1.00 95.25 436 GLN A C 1
ATOM 3291 O O . GLN A 1 436 ? -1.607 5.374 26.745 1.00 95.25 436 GLN A O 1
ATOM 3296 N N . GLU A 1 437 ? -3.590 6.161 27.462 1.00 94.25 437 GLU A N 1
ATOM 3297 C CA . GLU A 1 437 ? -3.891 5.070 28.397 1.00 94.25 437 GLU A CA 1
ATOM 3298 C C . GLU A 1 437 ? -4.772 3.968 27.783 1.00 94.25 437 GLU A C 1
ATOM 3300 O O . GLU A 1 437 ? -5.220 3.065 28.489 1.00 94.25 437 GLU A O 1
ATOM 3305 N N . LEU A 1 438 ? -5.021 4.006 26.465 1.00 95.06 438 LEU A N 1
ATOM 3306 C CA . LEU A 1 438 ? -5.773 2.947 25.784 1.00 95.06 438 LEU A CA 1
ATOM 3307 C C . LEU A 1 438 ? -5.061 1.592 25.918 1.00 95.06 438 LEU A C 1
ATOM 3309 O O . LEU A 1 438 ? -3.887 1.486 25.551 1.00 95.06 438 LEU A O 1
ATOM 3313 N N . PRO A 1 439 ? -5.764 0.537 26.372 1.00 93.81 439 PRO A N 1
ATOM 3314 C CA . PRO A 1 439 ? -5.232 -0.817 26.360 1.00 93.81 439 PRO A CA 1
ATOM 3315 C C . PRO A 1 439 ? -4.954 -1.319 24.940 1.00 93.81 439 PRO A C 1
ATOM 3317 O O . PRO A 1 439 ? -5.564 -0.873 23.964 1.00 93.81 439 PRO A O 1
ATOM 3320 N N . ALA A 1 440 ? -4.094 -2.331 24.825 1.00 94.06 440 ALA A N 1
ATOM 3321 C CA . ALA A 1 440 ? -3.900 -3.040 23.565 1.00 94.06 440 ALA A CA 1
ATOM 3322 C C . ALA A 1 440 ? -5.235 -3.591 23.026 1.00 94.06 440 ALA A C 1
ATOM 3324 O O . ALA A 1 440 ? -6.089 -4.051 23.786 1.00 94.06 440 ALA A O 1
ATOM 3325 N N . PHE A 1 441 ? -5.398 -3.553 21.702 1.00 95.12 441 PHE A N 1
ATOM 3326 C CA . PHE A 1 441 ? -6.609 -3.932 20.966 1.00 95.12 441 PHE A CA 1
ATOM 3327 C C . PHE A 1 441 ? -7.848 -3.079 21.263 1.00 95.12 441 PHE A C 1
ATOM 3329 O O . PHE A 1 441 ? -8.915 -3.376 20.730 1.00 95.12 441 PHE A O 1
ATOM 3336 N N . VAL A 1 442 ? -7.731 -2.010 22.054 1.00 96.19 442 VAL A N 1
ATOM 3337 C CA . VAL A 1 442 ? -8.796 -1.027 22.273 1.00 96.19 442 VAL A CA 1
ATOM 3338 C C . VAL A 1 442 ? -8.443 0.262 21.536 1.00 96.19 442 VAL A C 1
ATOM 3340 O O . VAL A 1 442 ? -7.301 0.718 21.557 1.00 96.19 442 VAL A O 1
ATOM 3343 N N . ALA A 1 443 ? -9.430 0.846 20.866 1.00 97.31 443 ALA A N 1
ATOM 3344 C CA . ALA A 1 443 ? -9.273 2.066 20.096 1.00 97.31 443 ALA A CA 1
ATOM 3345 C C . ALA A 1 443 ? -10.434 3.033 20.333 1.00 97.31 443 ALA A C 1
ATOM 3347 O O . ALA A 1 443 ? -11.568 2.628 20.592 1.00 97.31 443 ALA A O 1
ATOM 3348 N N . GLN A 1 444 ? -10.150 4.322 20.182 1.00 97.19 444 GLN A N 1
ATOM 3349 C CA . GLN A 1 444 ? -11.161 5.357 20.011 1.00 97.19 444 GLN A CA 1
ATOM 3350 C C . GLN A 1 444 ? -11.421 5.537 18.518 1.00 97.19 444 GLN A C 1
ATOM 3352 O O . GLN A 1 444 ? -10.490 5.753 17.741 1.00 97.19 444 GLN A O 1
ATOM 3357 N N . ALA A 1 445 ? -12.679 5.458 18.106 1.00 96.31 445 ALA A N 1
ATOM 3358 C CA . ALA A 1 445 ? -13.074 5.548 16.711 1.00 96.31 445 ALA A CA 1
ATOM 3359 C C . ALA A 1 445 ? -14.124 6.638 16.497 1.00 96.31 445 ALA A C 1
ATOM 3361 O O . ALA A 1 445 ? -15.097 6.741 17.238 1.00 96.31 445 ALA A O 1
ATOM 3362 N N . SER A 1 446 ? -13.956 7.423 15.437 1.00 95.31 446 SER A N 1
ATOM 33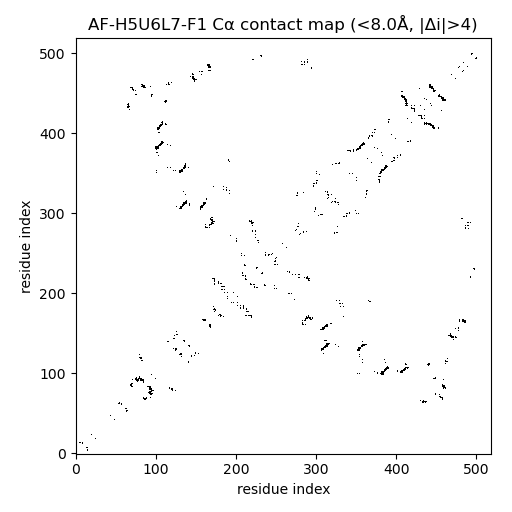63 C CA . SER A 1 446 ? -14.986 8.307 14.894 1.00 95.31 446 SER A CA 1
ATOM 3364 C C . SER A 1 446 ? -15.185 7.930 13.433 1.00 95.31 446 SER A C 1
ATOM 3366 O O . SER A 1 446 ? -14.293 8.110 12.601 1.00 95.31 446 SER A O 1
ATOM 3368 N N . LEU A 1 447 ? -16.332 7.326 13.137 1.00 94.56 447 LEU A N 1
ATOM 3369 C CA . LEU A 1 447 ? -16.613 6.710 11.843 1.00 94.56 447 LEU A CA 1
ATOM 3370 C C . LEU A 1 447 ? -17.543 7.583 11.015 1.00 94.56 447 LEU A C 1
ATOM 3372 O O . LEU A 1 447 ? -18.414 8.269 11.543 1.00 94.56 447 LEU A O 1
ATOM 3376 N N . LEU A 1 448 ? -17.379 7.530 9.701 1.00 93.75 448 LEU A N 1
ATOM 3377 C CA . LEU A 1 448 ? -18.365 8.056 8.775 1.00 93.75 448 LEU A CA 1
ATOM 3378 C C . LEU A 1 448 ? -19.498 7.039 8.602 1.00 93.75 448 LEU A C 1
ATOM 3380 O O . LEU A 1 448 ? -19.227 5.890 8.251 1.00 93.75 448 LEU A O 1
ATOM 3384 N N . VAL A 1 449 ? -20.740 7.476 8.804 1.00 91.31 449 VAL A N 1
ATOM 3385 C CA . VAL A 1 449 ? -21.960 6.680 8.596 1.00 91.31 449 VAL A CA 1
ATOM 3386 C C . VAL A 1 449 ? -23.028 7.587 7.992 1.00 91.31 449 VAL A C 1
ATOM 3388 O O . VAL A 1 449 ? -23.273 8.670 8.517 1.00 91.31 449 VAL A O 1
ATOM 3391 N N . GLY A 1 450 ? -23.641 7.196 6.872 1.00 86.56 450 GLY A N 1
ATOM 3392 C CA . GLY A 1 450 ? -24.709 7.988 6.246 1.00 86.56 450 GLY A CA 1
ATOM 3393 C C . GLY A 1 450 ? -24.252 9.356 5.721 1.00 86.56 450 GLY A C 1
ATOM 3394 O O . GLY A 1 450 ? -25.070 10.233 5.482 1.00 86.56 450 GLY A O 1
ATOM 3395 N N . GLY A 1 451 ? -22.941 9.557 5.545 1.00 85.81 451 GLY A N 1
ATOM 3396 C CA . GLY A 1 451 ? -22.349 10.836 5.135 1.00 85.81 451 GLY A CA 1
ATOM 3397 C C . GLY A 1 451 ? -21.916 11.751 6.285 1.00 85.81 451 GLY A C 1
ATOM 3398 O O . GLY A 1 451 ? -21.095 12.646 6.046 1.00 85.81 451 GLY A O 1
ATOM 3399 N N . ASP A 1 452 ? -22.347 11.456 7.511 1.00 89.69 452 ASP A N 1
ATOM 3400 C CA . ASP A 1 452 ? -22.026 12.222 8.711 1.00 89.69 452 ASP A CA 1
ATOM 3401 C C . ASP A 1 452 ? -20.962 11.533 9.561 1.00 89.69 452 ASP A C 1
ATOM 3403 O O . ASP A 1 452 ? -20.842 10.305 9.606 1.00 89.69 452 ASP A O 1
ATOM 3407 N N . ARG A 1 453 ? -20.133 12.343 10.223 1.00 91.31 453 ARG A N 1
ATOM 3408 C CA . ARG A 1 453 ? -19.129 11.833 11.155 1.00 91.31 453 ARG A CA 1
ATOM 3409 C C . ARG A 1 453 ? -19.809 11.556 12.490 1.00 91.31 453 ARG A C 1
ATOM 3411 O O . ARG A 1 453 ? -20.333 12.469 13.120 1.00 91.31 453 ARG A O 1
ATOM 3418 N N . MET A 1 454 ? -19.772 10.301 12.912 1.00 93.69 454 MET A N 1
ATOM 3419 C CA . MET A 1 454 ? -20.333 9.871 14.183 1.00 93.69 454 MET A CA 1
ATOM 3420 C C . MET A 1 454 ? -19.480 10.374 15.356 1.00 93.69 454 MET A C 1
ATOM 3422 O O . MET A 1 454 ? -18.260 10.549 15.198 1.00 93.69 454 MET A O 1
ATOM 3426 N N . PRO A 1 455 ? -20.095 10.581 16.536 1.00 93.19 455 PRO A N 1
ATOM 3427 C CA . PRO A 1 455 ? -19.364 10.839 17.769 1.00 93.19 455 PRO A CA 1
ATOM 3428 C C . PRO A 1 455 ? -18.269 9.796 18.007 1.00 93.19 455 PRO A C 1
ATOM 3430 O O . PRO A 1 455 ? -18.363 8.658 17.539 1.00 93.19 455 PRO A O 1
ATOM 3433 N N . TRP A 1 456 ? -17.228 10.195 18.735 1.00 95.31 456 TRP A N 1
ATOM 3434 C CA . TRP A 1 456 ? -16.191 9.262 19.159 1.00 95.31 456 TRP A CA 1
ATOM 3435 C C . TRP A 1 456 ? -16.801 8.154 20.019 1.00 95.31 456 TRP A C 1
ATOM 3437 O O . TRP A 1 456 ? -17.649 8.420 20.866 1.00 95.31 456 TRP A O 1
ATOM 3447 N N . CYS A 1 457 ? -16.361 6.925 19.783 1.00 94.69 457 CYS A N 1
ATOM 3448 C CA . CYS A 1 457 ? -16.793 5.731 20.494 1.00 94.69 457 CYS A CA 1
ATOM 3449 C C . CYS A 1 457 ? -15.589 4.841 20.805 1.00 94.69 457 CYS A C 1
ATOM 3451 O O . CYS A 1 457 ? -14.577 4.889 20.099 1.00 94.69 457 CYS A O 1
ATOM 3453 N N . THR A 1 458 ? -15.698 4.023 21.846 1.00 95.94 458 THR A N 1
ATOM 3454 C CA . THR A 1 458 ? -14.635 3.099 22.245 1.00 95.94 458 THR A CA 1
ATOM 3455 C C . THR A 1 458 ? -14.936 1.700 21.730 1.00 95.94 458 THR A C 1
ATOM 3457 O O . THR A 1 458 ? -15.994 1.133 22.003 1.00 95.94 458 THR A O 1
ATOM 3460 N N . ILE A 1 459 ? -13.994 1.148 20.968 1.00 96.31 459 ILE A N 1
ATOM 3461 C CA . ILE A 1 459 ? -14.129 -0.156 20.323 1.00 96.31 459 ILE A CA 1
ATOM 3462 C C . ILE A 1 459 ? -12.981 -1.077 20.710 1.00 96.31 459 ILE A C 1
ATOM 3464 O O . ILE A 1 459 ? -11.839 -0.647 20.870 1.00 96.31 459 ILE A O 1
ATOM 3468 N N . ARG A 1 460 ? -13.274 -2.369 20.810 1.00 96.31 460 ARG A N 1
ATOM 3469 C CA . ARG A 1 460 ? -12.292 -3.438 20.938 1.00 96.31 460 ARG A CA 1
ATOM 3470 C C . ARG A 1 460 ? -12.182 -4.186 19.620 1.00 96.31 460 ARG A C 1
ATOM 3472 O O . ARG A 1 460 ? -13.169 -4.671 19.082 1.00 96.31 460 ARG A O 1
ATOM 3479 N N . THR A 1 461 ? -10.966 -4.295 19.108 1.00 95.62 461 THR A N 1
ATOM 3480 C CA . THR A 1 461 ? -10.670 -5.048 17.889 1.00 95.62 461 THR A CA 1
ATOM 3481 C C . THR A 1 461 ? -10.965 -6.526 18.119 1.00 95.62 461 THR A C 1
ATOM 3483 O O . THR A 1 461 ? -10.567 -7.098 19.138 1.00 95.62 461 THR A O 1
ATOM 3486 N N . ARG A 1 462 ? -11.642 -7.162 17.162 1.00 94.88 462 ARG A N 1
ATOM 3487 C CA . ARG A 1 462 ? -11.881 -8.606 17.202 1.00 94.88 462 ARG A CA 1
ATOM 3488 C C . ARG A 1 462 ? -10.589 -9.378 16.999 1.00 94.88 462 ARG A C 1
ATOM 3490 O O . ARG A 1 462 ? -9.713 -8.970 16.237 1.00 94.88 462 ARG A O 1
ATOM 3497 N N . ARG A 1 463 ? -10.495 -10.541 17.640 1.00 94.25 463 ARG A N 1
ATOM 3498 C CA . ARG A 1 463 ? -9.440 -11.506 17.318 1.00 94.25 463 ARG A CA 1
ATOM 3499 C C . ARG A 1 463 ? -9.596 -11.952 15.868 1.00 94.25 463 ARG A C 1
ATOM 3501 O O . ARG A 1 463 ? -10.717 -12.014 15.364 1.00 94.25 463 ARG A O 1
ATOM 3508 N N . LEU A 1 464 ? -8.478 -12.259 15.219 1.00 95.19 464 LEU A N 1
ATOM 3509 C CA . LEU A 1 464 ? -8.526 -12.874 13.900 1.00 95.19 464 LEU A CA 1
ATOM 3510 C C . LEU A 1 464 ? -9.277 -14.212 13.982 1.00 95.19 464 LEU A C 1
ATOM 3512 O O . LEU A 1 464 ? -9.158 -14.908 14.999 1.00 95.19 464 LEU A O 1
ATOM 3516 N N . PRO A 1 465 ? -10.023 -14.591 12.931 1.00 94.19 465 PRO A N 1
ATOM 3517 C CA . PRO A 1 465 ? -10.611 -15.920 12.852 1.00 94.19 465 PRO A CA 1
ATOM 3518 C C . PRO A 1 465 ? -9.518 -17.004 12.921 1.00 94.19 465 PRO A C 1
ATOM 3520 O O . PRO A 1 465 ? -8.336 -16.710 12.697 1.00 94.19 465 PRO A O 1
ATOM 3523 N N . PRO A 1 466 ? -9.875 -18.256 13.256 1.00 94.56 466 PRO A N 1
ATOM 3524 C CA . PRO A 1 466 ? -8.923 -19.360 13.214 1.00 94.56 466 PRO A CA 1
ATOM 3525 C C . PRO A 1 466 ? -8.326 -19.499 11.811 1.00 94.56 466 PRO A C 1
ATOM 3527 O O . PRO A 1 466 ? -8.968 -19.166 10.814 1.00 94.56 466 PRO A O 1
ATOM 3530 N N . THR A 1 467 ? -7.089 -19.985 11.744 1.00 95.50 467 THR A N 1
ATOM 3531 C CA . THR A 1 467 ? -6.447 -20.291 10.467 1.00 95.50 467 THR A CA 1
ATOM 35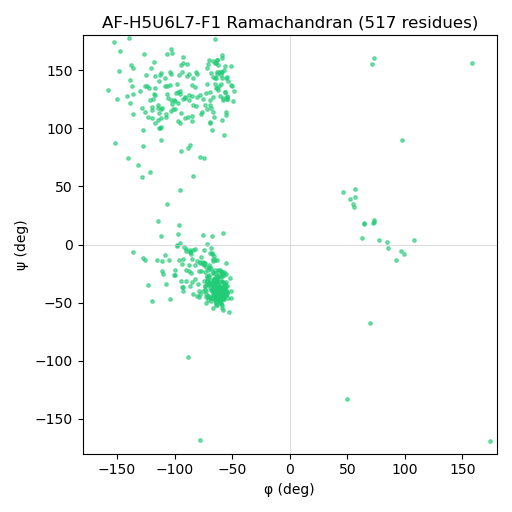32 C C . THR A 1 467 ? -7.230 -21.392 9.756 1.00 95.50 467 THR A C 1
ATOM 3534 O O . THR A 1 467 ? -7.637 -22.382 10.366 1.00 95.50 467 THR A O 1
ATOM 3537 N N . ALA A 1 468 ? -7.470 -21.200 8.465 1.00 92.69 468 ALA A N 1
ATOM 3538 C CA . ALA A 1 468 ? -8.141 -22.168 7.606 1.00 92.69 468 ALA A CA 1
ATOM 3539 C C . ALA A 1 468 ? -7.129 -22.951 6.750 1.00 92.69 468 ALA A C 1
ATOM 3541 O O . ALA A 1 468 ? -7.369 -24.109 6.408 1.00 92.69 468 ALA A O 1
ATOM 3542 N N . GLN A 1 469 ? -5.965 -22.355 6.468 1.00 94.31 469 GLN A N 1
ATOM 3543 C CA . GLN A 1 469 ? -4.891 -22.951 5.677 1.00 94.31 469 GLN A CA 1
ATOM 3544 C C . GLN A 1 469 ? -3.519 -22.392 6.075 1.00 94.31 469 GLN A C 1
ATOM 3546 O O . GLN A 1 469 ? -3.413 -21.445 6.852 1.00 94.31 469 GLN A O 1
ATOM 3551 N N . SER A 1 470 ? -2.453 -22.954 5.500 1.00 96.06 470 SER A N 1
ATOM 3552 C CA . SER A 1 470 ? -1.113 -22.367 5.581 1.00 96.06 470 SER A CA 1
ATOM 3553 C C . SER A 1 470 ? -0.933 -21.268 4.531 1.00 96.06 470 SER A C 1
ATOM 3555 O O . SER A 1 470 ? -1.210 -21.489 3.350 1.00 96.06 470 SER A O 1
ATOM 3557 N N . ALA A 1 471 ? -0.358 -20.124 4.916 1.00 94.62 471 ALA A N 1
ATOM 3558 C CA . ALA A 1 471 ? 0.028 -19.082 3.960 1.00 94.62 471 ALA A CA 1
ATOM 3559 C C . ALA A 1 471 ? 0.978 -19.602 2.869 1.00 94.62 471 ALA A C 1
ATOM 3561 O O . ALA A 1 471 ? 0.891 -19.169 1.719 1.00 94.62 471 ALA A O 1
ATOM 3562 N N . ALA A 1 472 ? 1.860 -20.555 3.194 1.00 94.25 472 ALA A N 1
ATOM 3563 C CA . ALA A 1 472 ? 2.790 -21.143 2.232 1.00 94.25 472 ALA A CA 1
ATOM 3564 C C . ALA A 1 472 ? 2.058 -21.877 1.096 1.00 94.25 472 ALA A C 1
ATOM 3566 O O . ALA A 1 472 ? 2.478 -21.798 -0.058 1.00 94.25 472 ALA A O 1
ATOM 3567 N N . GLN A 1 473 ? 0.935 -22.534 1.404 1.00 95.19 473 GLN A N 1
ATOM 3568 C CA . GLN A 1 473 ? 0.102 -23.202 0.406 1.00 95.19 473 GLN A CA 1
ATOM 3569 C C . GLN A 1 473 ? -0.509 -22.190 -0.569 1.00 95.19 473 GLN A C 1
ATOM 3571 O O . GLN A 1 473 ? -0.434 -22.380 -1.781 1.00 95.19 473 GLN A O 1
ATOM 3576 N N . VAL A 1 474 ? -1.067 -21.090 -0.058 1.00 95.56 474 VAL A N 1
ATOM 3577 C CA . VAL A 1 474 ? -1.680 -20.048 -0.899 1.00 95.56 474 VAL A CA 1
ATOM 3578 C C . VAL A 1 474 ? -0.627 -19.330 -1.748 1.00 95.56 474 VAL A C 1
ATOM 3580 O O . VAL A 1 474 ? -0.834 -19.112 -2.942 1.00 95.56 474 VAL A O 1
ATOM 3583 N N . ARG A 1 475 ? 0.549 -19.041 -1.175 1.00 95.31 475 ARG A N 1
ATOM 3584 C CA . ARG A 1 475 ? 1.699 -18.502 -1.919 1.00 95.31 475 ARG A CA 1
ATOM 3585 C C . ARG A 1 475 ? 2.126 -19.442 -3.046 1.00 95.31 475 ARG A C 1
ATOM 3587 O O . ARG A 1 475 ? 2.345 -18.977 -4.159 1.00 95.31 475 ARG A O 1
ATOM 3594 N N . ALA A 1 476 ? 2.179 -20.752 -2.797 1.00 94.75 476 ALA A N 1
ATOM 3595 C CA . ALA A 1 476 ? 2.512 -21.742 -3.820 1.00 94.75 476 ALA A CA 1
ATOM 3596 C C . ALA A 1 476 ? 1.477 -21.793 -4.960 1.00 94.75 476 ALA A C 1
ATOM 3598 O O . ALA A 1 476 ? 1.868 -21.904 -6.122 1.00 94.75 476 ALA A O 1
ATOM 3599 N N . LEU A 1 477 ? 0.180 -21.656 -4.658 1.00 95.31 477 LEU A N 1
ATOM 3600 C CA . LEU A 1 477 ? -0.877 -21.573 -5.676 1.00 95.31 477 LEU A CA 1
ATOM 3601 C C . LEU A 1 477 ? -0.727 -20.321 -6.551 1.00 95.31 477 LEU A C 1
ATOM 3603 O O . LEU A 1 477 ? -0.722 -20.428 -7.778 1.00 95.31 477 LEU A O 1
ATOM 3607 N N . SER A 1 478 ? -0.527 -19.151 -5.933 1.00 95.88 478 SER A N 1
ATOM 3608 C CA . SER A 1 478 ? -0.255 -17.905 -6.664 1.00 95.88 478 SER A CA 1
ATOM 3609 C C . SER A 1 478 ? 1.006 -18.030 -7.522 1.00 95.88 478 SER A C 1
ATOM 3611 O O . SER A 1 478 ? 1.013 -17.625 -8.682 1.00 95.88 478 SER A O 1
ATOM 3613 N N . ARG A 1 479 ? 2.073 -18.619 -6.973 1.00 94.12 479 ARG A N 1
ATOM 3614 C CA . ARG A 1 479 ? 3.340 -18.849 -7.675 1.00 94.12 479 ARG A CA 1
ATOM 3615 C C . ARG A 1 479 ? 3.159 -19.727 -8.908 1.00 94.12 479 ARG A C 1
ATOM 3617 O O . ARG A 1 479 ? 3.677 -19.392 -9.964 1.00 94.12 479 ARG A O 1
ATOM 3624 N N . ALA A 1 480 ? 2.424 -20.829 -8.785 1.00 94.44 480 ALA A N 1
ATOM 3625 C CA . ALA A 1 480 ? 2.182 -21.743 -9.898 1.00 94.44 480 ALA A CA 1
ATOM 3626 C C . ALA A 1 480 ? 1.386 -21.086 -11.038 1.00 94.44 480 ALA A C 1
ATOM 3628 O O . ALA A 1 480 ? 1.535 -21.483 -12.191 1.00 94.44 480 ALA A O 1
ATOM 3629 N N . ARG A 1 481 ? 0.543 -20.094 -10.719 1.00 94.12 481 ARG A N 1
ATOM 3630 C CA . ARG A 1 481 ? -0.332 -19.422 -11.686 1.00 94.12 481 ARG A CA 1
ATOM 3631 C C . ARG A 1 481 ? 0.261 -18.167 -12.318 1.00 94.12 481 ARG A C 1
ATOM 3633 O O . ARG A 1 481 ? -0.052 -17.899 -13.472 1.00 94.12 481 ARG A O 1
ATOM 3640 N N . TYR A 1 482 ? 1.021 -17.390 -11.546 1.00 94.75 482 TYR A N 1
ATOM 3641 C CA . TYR A 1 482 ? 1.477 -16.052 -11.940 1.00 94.75 482 TYR A CA 1
ATOM 3642 C C . TYR A 1 482 ? 2.999 -15.861 -11.859 1.00 94.75 482 TYR A C 1
ATOM 3644 O O . TYR A 1 482 ? 3.524 -14.847 -12.330 1.00 94.75 482 TYR A O 1
ATOM 3652 N N . GLY A 1 483 ? 3.707 -16.786 -11.210 1.00 93.31 483 GLY A N 1
ATOM 3653 C CA . GLY A 1 483 ? 5.142 -16.698 -10.972 1.00 93.31 483 GLY A CA 1
ATOM 3654 C C . GLY A 1 483 ? 5.964 -17.146 -12.176 1.00 93.31 483 GLY A C 1
ATOM 3655 O O . GLY A 1 483 ? 5.588 -18.049 -12.926 1.00 93.31 483 GLY A O 1
ATOM 3656 N N . ARG A 1 484 ? 7.142 -16.541 -12.334 1.00 94.31 484 ARG A N 1
ATOM 3657 C CA . ARG A 1 484 ? 8.171 -17.007 -13.273 1.00 94.31 484 ARG A CA 1
ATOM 3658 C C . ARG A 1 484 ? 9.462 -17.301 -12.520 1.00 94.31 484 ARG A C 1
ATOM 3660 O O . ARG A 1 484 ? 9.856 -16.458 -11.715 1.00 94.31 484 ARG A O 1
ATOM 3667 N N . PRO A 1 485 ? 10.142 -18.434 -12.770 1.00 94.19 485 PRO A N 1
ATOM 3668 C CA . PRO A 1 485 ? 11.409 -18.728 -12.114 1.00 94.19 485 PRO A CA 1
ATOM 3669 C C . PRO A 1 485 ? 12.431 -17.614 -12.336 1.00 94.19 485 PRO A C 1
ATOM 3671 O O . PRO A 1 485 ? 12.678 -17.200 -13.469 1.00 94.19 485 PRO A O 1
ATOM 3674 N N . LEU A 1 486 ? 13.068 -17.161 -11.253 1.00 92.12 486 LEU A N 1
ATOM 3675 C CA . LEU A 1 486 ? 14.066 -16.088 -11.299 1.00 92.12 486 LEU A CA 1
ATOM 3676 C C . LEU A 1 486 ? 15.186 -16.394 -12.302 1.00 92.12 486 LEU A C 1
ATOM 3678 O O . LEU A 1 486 ? 15.613 -15.514 -13.044 1.00 92.12 486 LEU A O 1
ATOM 3682 N N . LYS A 1 487 ? 15.628 -17.656 -12.363 1.00 92.56 487 LYS A N 1
ATOM 3683 C CA . LYS A 1 487 ? 16.681 -18.111 -13.284 1.00 92.56 487 LYS A CA 1
ATOM 3684 C C . LYS A 1 487 ? 16.318 -17.895 -14.753 1.00 92.56 487 LYS A C 1
ATOM 3686 O O . LYS A 1 487 ? 17.195 -17.534 -15.532 1.00 92.56 487 LYS A O 1
ATOM 3691 N N . ASP A 1 488 ? 15.051 -18.081 -15.113 1.00 93.31 488 ASP A N 1
ATOM 3692 C CA . ASP A 1 488 ? 14.591 -17.947 -16.496 1.00 93.31 488 ASP A CA 1
ATOM 3693 C C . ASP A 1 488 ? 14.558 -16.472 -16.903 1.00 93.31 488 ASP A C 1
ATOM 3695 O O . ASP A 1 488 ? 15.038 -16.111 -17.975 1.00 93.31 488 ASP A O 1
ATOM 3699 N N . VAL A 1 489 ? 14.068 -15.601 -16.013 1.00 92.38 489 VAL A N 1
ATOM 3700 C CA . VAL A 1 489 ? 14.060 -14.148 -16.246 1.00 92.38 489 VAL A CA 1
ATOM 3701 C C . VAL A 1 489 ? 15.488 -13.603 -16.353 1.00 92.38 489 VAL A C 1
ATOM 3703 O O . VAL A 1 489 ? 15.783 -12.807 -17.239 1.00 92.38 489 VAL A O 1
ATOM 3706 N N . GLU A 1 490 ? 16.402 -14.052 -15.492 1.00 91.12 490 GLU A N 1
ATOM 3707 C CA . GLU A 1 490 ? 17.818 -13.672 -15.571 1.00 91.12 490 GLU A CA 1
ATOM 3708 C C . GLU A 1 490 ? 18.471 -14.161 -16.872 1.00 91.12 490 GLU A C 1
ATOM 3710 O O . GLU A 1 490 ? 19.207 -13.406 -17.504 1.00 91.12 490 GLU A O 1
ATOM 3715 N N . ALA A 1 491 ? 18.179 -15.387 -17.316 1.00 92.25 491 ALA A N 1
ATOM 3716 C CA . ALA A 1 491 ? 18.689 -15.908 -18.583 1.00 92.25 491 ALA A CA 1
ATOM 3717 C C . ALA A 1 491 ? 18.196 -15.085 -19.787 1.00 92.25 491 ALA A C 1
ATOM 3719 O O . ALA A 1 491 ? 18.987 -14.776 -20.679 1.00 92.25 491 ALA A O 1
ATOM 3720 N N . GLU A 1 492 ? 16.924 -14.671 -19.792 1.00 91.69 492 GLU A N 1
ATOM 3721 C CA . GLU A 1 492 ? 16.368 -13.767 -20.809 1.00 91.69 492 GLU A CA 1
ATOM 3722 C C . GLU A 1 492 ? 17.086 -12.412 -20.818 1.00 91.69 492 GLU A C 1
ATOM 3724 O O . GLU A 1 492 ? 17.490 -11.924 -21.876 1.00 91.69 492 GLU A O 1
ATOM 3729 N N . LEU A 1 493 ? 17.304 -11.820 -19.642 1.00 90.50 493 LEU A N 1
ATOM 3730 C CA . LEU A 1 493 ? 18.006 -10.543 -19.502 1.00 90.50 493 LEU A CA 1
ATOM 3731 C C . LEU A 1 493 ? 19.478 -10.633 -19.935 1.00 90.50 493 LEU A C 1
ATOM 3733 O O . LEU A 1 493 ? 19.979 -9.718 -20.592 1.00 90.50 493 LEU A O 1
ATOM 3737 N N . LEU A 1 494 ? 20.167 -11.733 -19.622 1.00 91.12 494 LEU A N 1
ATOM 3738 C CA . LEU A 1 494 ? 21.542 -11.984 -20.066 1.00 91.12 494 LEU A CA 1
ATOM 3739 C C . LEU A 1 494 ? 21.627 -12.156 -21.586 1.00 91.12 494 LEU A C 1
ATOM 3741 O O . LEU A 1 494 ? 22.524 -11.587 -22.215 1.00 91.12 494 LEU A O 1
ATOM 3745 N N . ALA A 1 495 ? 20.677 -12.884 -22.182 1.00 89.50 495 ALA A N 1
ATOM 3746 C CA . ALA A 1 495 ? 20.591 -13.056 -23.628 1.00 89.50 495 ALA A CA 1
ATOM 3747 C C . ALA A 1 495 ? 20.374 -11.711 -24.340 1.00 89.50 495 ALA A C 1
ATOM 3749 O O . ALA A 1 495 ? 21.077 -11.410 -25.304 1.00 89.50 495 ALA A O 1
ATOM 3750 N N . ILE A 1 496 ? 19.474 -10.865 -23.820 1.00 87.19 496 ILE A N 1
ATOM 3751 C CA . ILE A 1 496 ? 19.269 -9.493 -24.313 1.00 87.19 496 ILE A CA 1
ATOM 3752 C C . ILE A 1 496 ? 20.563 -8.684 -24.201 1.00 87.19 496 ILE A C 1
ATOM 3754 O O . ILE A 1 496 ? 20.947 -8.006 -25.150 1.00 87.19 496 ILE A O 1
ATOM 3758 N N . GLY A 1 497 ? 21.260 -8.775 -23.067 1.00 82.88 497 GLY A N 1
ATOM 3759 C CA . GLY A 1 497 ? 22.522 -8.077 -22.831 1.00 82.88 497 GLY A CA 1
ATOM 3760 C C . GLY A 1 497 ? 23.688 -8.535 -23.715 1.00 82.88 497 GLY A C 1
ATOM 3761 O O . GLY A 1 497 ? 24.735 -7.886 -23.695 1.00 82.88 497 GLY A O 1
ATOM 3762 N N . GLY A 1 498 ? 23.544 -9.632 -24.465 1.00 79.00 498 GLY A N 1
ATOM 3763 C CA . GLY A 1 498 ? 24.626 -10.235 -25.245 1.00 79.00 498 GLY A CA 1
ATOM 3764 C C . GLY A 1 498 ? 25.680 -10.940 -24.385 1.00 79.00 498 GLY A C 1
ATOM 3765 O O . GLY A 1 498 ? 26.796 -11.175 -24.849 1.00 79.00 498 GLY A O 1
ATOM 3766 N N . TRP A 1 499 ? 25.348 -11.278 -23.134 1.00 67.44 499 TRP A N 1
ATOM 3767 C CA . TRP A 1 499 ? 26.227 -12.008 -22.220 1.00 67.44 499 TRP A CA 1
ATOM 3768 C C . TRP A 1 499 ? 26.216 -13.494 -22.583 1.00 67.44 499 TRP A C 1
ATOM 3770 O O . TRP A 1 499 ? 25.607 -14.327 -21.916 1.00 67.44 499 TRP A O 1
ATOM 3780 N N . ASN A 1 500 ? 26.898 -13.845 -23.671 1.00 52.44 500 ASN A N 1
ATOM 3781 C CA . ASN A 1 500 ? 27.168 -15.240 -23.984 1.00 52.44 500 ASN A CA 1
ATOM 3782 C C . ASN A 1 500 ? 28.224 -15.748 -22.996 1.00 52.44 500 ASN A C 1
ATOM 3784 O O . ASN A 1 500 ? 29.364 -15.284 -23.019 1.00 52.44 500 ASN A O 1
ATOM 3788 N N . GLY A 1 501 ? 27.869 -16.726 -22.156 1.00 45.53 501 GLY A N 1
ATOM 3789 C CA . GLY A 1 501 ? 28.716 -17.311 -21.100 1.00 45.53 501 GLY A CA 1
ATOM 3790 C C . GLY A 1 501 ? 30.057 -17.928 -21.541 1.00 45.53 501 GLY A C 1
ATOM 3791 O O . GLY A 1 501 ? 30.715 -18.581 -20.742 1.00 45.53 501 GLY A O 1
ATOM 3792 N N . LYS A 1 502 ? 30.483 -17.727 -22.794 1.00 39.62 502 LYS A N 1
ATOM 3793 C CA . LYS A 1 502 ? 31.807 -18.086 -23.312 1.00 39.62 502 LYS A CA 1
ATOM 3794 C C . LYS A 1 502 ? 32.873 -17.000 -23.115 1.00 39.62 502 LYS A C 1
ATOM 3796 O O . LYS A 1 502 ? 34.046 -17.332 -23.172 1.00 39.62 502 LYS A O 1
ATOM 3801 N N . ALA A 1 503 ? 32.508 -15.741 -22.855 1.00 38.22 503 ALA A N 1
ATOM 3802 C CA . ALA A 1 503 ? 33.497 -14.659 -22.730 1.00 38.22 503 ALA A CA 1
ATOM 3803 C C . ALA A 1 503 ? 34.203 -14.591 -21.358 1.00 38.22 503 ALA A C 1
ATOM 3805 O O . ALA A 1 503 ? 35.221 -13.926 -21.231 1.00 38.22 503 ALA A O 1
ATOM 3806 N N . ALA A 1 504 ? 33.696 -15.283 -20.331 1.00 37.41 504 ALA A N 1
ATOM 3807 C CA . ALA A 1 504 ? 34.254 -15.224 -18.973 1.00 37.41 504 ALA A CA 1
ATOM 3808 C C . ALA A 1 504 ? 35.313 -16.305 -18.671 1.00 37.41 504 ALA A C 1
ATOM 3810 O O . ALA A 1 504 ? 35.851 -16.328 -17.567 1.00 37.41 504 ALA A O 1
ATOM 3811 N N . ALA A 1 505 ? 35.601 -17.208 -19.616 1.00 35.84 505 ALA A N 1
ATOM 3812 C CA . ALA A 1 505 ? 36.556 -18.301 -19.413 1.00 35.84 505 ALA A CA 1
ATOM 3813 C C . ALA A 1 505 ? 37.976 -18.007 -19.936 1.00 35.84 505 ALA A C 1
ATOM 3815 O O . ALA A 1 505 ? 38.890 -18.736 -19.563 1.00 35.84 505 ALA A O 1
ATOM 3816 N N . ASP A 1 506 ? 38.172 -16.957 -20.748 1.00 35.00 506 ASP A N 1
ATOM 3817 C CA . ASP A 1 506 ? 39.461 -16.697 -21.420 1.00 35.00 506 ASP A CA 1
ATOM 3818 C C . ASP A 1 506 ? 40.257 -15.498 -20.885 1.00 35.00 506 ASP A C 1
ATOM 3820 O O . ASP A 1 506 ? 41.439 -15.373 -21.196 1.00 35.00 506 ASP A O 1
ATOM 3824 N N . ASP A 1 507 ? 39.692 -14.673 -20.000 1.00 37.28 507 ASP A N 1
ATOM 3825 C CA . ASP A 1 507 ? 40.484 -13.675 -19.276 1.00 37.28 507 ASP A CA 1
ATOM 3826 C C . ASP A 1 507 ? 40.926 -14.241 -17.928 1.00 37.28 507 ASP A C 1
ATOM 3828 O O . ASP A 1 507 ? 40.356 -13.982 -16.863 1.00 37.28 507 ASP A O 1
ATOM 3832 N N . SER A 1 508 ? 41.993 -15.041 -17.987 1.00 34.69 508 SER A N 1
ATOM 3833 C CA . SER A 1 508 ? 42.801 -15.387 -16.825 1.00 34.69 508 SER A CA 1
ATOM 3834 C C . SER A 1 508 ? 43.319 -14.101 -16.172 1.00 34.69 508 SER A C 1
ATOM 3836 O O . SER A 1 508 ? 44.354 -13.547 -16.556 1.00 34.69 508 SER A O 1
ATOM 3838 N N . PHE A 1 509 ? 42.589 -13.617 -15.171 1.00 36.88 509 PHE A N 1
ATOM 3839 C CA . PHE A 1 509 ? 43.044 -12.583 -14.257 1.00 36.88 509 PHE A CA 1
ATOM 3840 C C . PHE A 1 509 ? 44.365 -13.025 -13.610 1.00 36.88 509 PHE A C 1
ATOM 3842 O O . PHE A 1 509 ? 44.406 -13.935 -12.786 1.00 36.88 509 PHE A O 1
ATOM 3849 N N . GLY A 1 510 ? 45.449 -12.334 -13.968 1.00 43.22 510 GLY A N 1
ATOM 3850 C CA . GLY A 1 510 ? 46.665 -12.262 -13.164 1.00 43.22 510 GLY A CA 1
ATOM 3851 C C . GLY A 1 510 ? 47.793 -13.218 -13.548 1.00 43.22 510 GLY A C 1
ATOM 3852 O O . GLY A 1 510 ? 47.984 -14.258 -12.928 1.00 43.22 510 GLY A O 1
ATOM 3853 N N . ARG A 1 511 ? 48.674 -12.765 -14.446 1.00 33.06 511 ARG A N 1
ATOM 3854 C CA . ARG A 1 511 ? 50.125 -13.011 -14.341 1.00 33.06 511 ARG A CA 1
ATOM 3855 C C . ARG A 1 511 ? 50.890 -11.868 -15.010 1.00 33.06 511 ARG A C 1
ATOM 3857 O O . ARG A 1 511 ? 51.246 -11.931 -16.181 1.00 33.06 511 ARG A O 1
ATOM 3864 N N . SER A 1 512 ? 51.159 -10.811 -14.243 1.00 35.16 512 SER A N 1
ATOM 3865 C CA . SER A 1 512 ? 52.177 -9.827 -14.621 1.00 35.16 512 SER A CA 1
ATOM 3866 C C . SER A 1 512 ? 53.547 -10.506 -14.565 1.00 35.16 512 SER A C 1
ATOM 3868 O O . SER A 1 512 ? 54.004 -10.949 -13.507 1.00 35.16 512 SER A O 1
ATOM 3870 N N . ARG A 1 513 ? 54.180 -10.648 -15.733 1.00 35.12 513 ARG A N 1
ATOM 3871 C CA . ARG A 1 513 ? 55.556 -11.123 -15.886 1.00 35.12 513 ARG A CA 1
ATOM 3872 C C . ARG A 1 513 ? 56.482 -10.036 -15.341 1.00 35.12 513 ARG A C 1
ATOM 3874 O O . ARG A 1 513 ? 56.692 -9.008 -15.973 1.00 35.12 513 ARG A O 1
ATOM 3881 N N . ARG A 1 514 ? 57.043 -10.275 -14.159 1.00 36.34 514 ARG A N 1
ATOM 3882 C CA . ARG A 1 514 ? 58.102 -9.453 -13.570 1.00 36.34 514 ARG A CA 1
ATOM 3883 C C . ARG A 1 514 ? 59.371 -9.618 -14.414 1.00 36.34 514 ARG A C 1
ATOM 3885 O O . ARG A 1 514 ? 60.088 -10.605 -14.274 1.00 36.34 514 ARG A O 1
ATOM 3892 N N . THR A 1 515 ? 59.630 -8.678 -15.317 1.00 37.22 515 THR A N 1
ATOM 3893 C CA . THR A 1 515 ? 60.919 -8.547 -16.003 1.00 37.22 515 THR A CA 1
ATOM 3894 C C . THR A 1 515 ? 61.959 -8.080 -14.991 1.00 37.22 515 THR A C 1
ATOM 3896 O O . THR A 1 515 ? 61.960 -6.926 -14.569 1.00 37.22 515 THR A O 1
ATOM 3899 N N . GLY A 1 516 ? 62.818 -9.004 -14.561 1.00 38.56 516 GLY A N 1
ATOM 3900 C CA . GLY A 1 516 ? 64.064 -8.675 -13.885 1.00 38.56 516 GLY A CA 1
ATOM 3901 C C . GLY A 1 516 ? 65.059 -8.120 -14.899 1.00 38.56 516 GLY A C 1
ATOM 3902 O O . GLY A 1 516 ? 65.411 -8.808 -15.852 1.00 38.56 516 GLY A O 1
ATOM 3903 N N . GLY A 1 517 ? 65.497 -6.883 -14.689 1.00 33.66 517 GLY A N 1
ATOM 3904 C CA . GLY A 1 517 ? 66.661 -6.305 -15.348 1.00 33.66 517 GLY A CA 1
ATOM 3905 C C . GLY A 1 517 ? 67.695 -5.984 -14.281 1.00 33.66 517 GLY A C 1
ATOM 3906 O O . GLY A 1 517 ? 67.510 -5.042 -13.517 1.00 33.66 517 GLY A O 1
ATOM 3907 N N . GLY A 1 518 ? 68.739 -6.804 -14.199 1.00 39.53 518 GLY A N 1
ATOM 3908 C CA . GLY A 1 518 ? 69.970 -6.472 -13.499 1.00 39.53 518 GLY A CA 1
ATOM 3909 C C . GLY A 1 518 ? 71.043 -6.106 -14.517 1.00 39.53 518 GLY A C 1
ATOM 3910 O O . GLY A 1 518 ? 71.319 -6.905 -15.412 1.00 39.53 518 GLY A O 1
ATOM 3911 N N . LYS A 1 519 ? 71.620 -4.917 -14.375 1.00 37.53 519 LYS A N 1
ATOM 3912 C CA . LYS A 1 519 ? 73.056 -4.650 -14.222 1.00 37.53 519 LYS A CA 1
ATOM 3913 C C . LYS A 1 519 ? 73.263 -3.163 -13.993 1.00 37.53 519 LYS A C 1
ATOM 3915 O O . LYS A 1 519 ? 72.592 -2.378 -14.696 1.00 37.53 519 LYS A O 1
#

Secondary structure (DSSP, 8-state):
--GGGGGG-BTTB--------HHHHHT----SS-S----HHHHHHHTT---S-TTPPPTTSPPS-SPP-PPPTTS--SSSEEEEETTTTT-EEE--HHHHTSPEEEE--TTSSHHHHHHHHHHHHHHTT-EEEEEESSSHHHHHHHTTS-GGGGGGEEEE-TTSSSPBP--S--SS-HHHHHHHHHHHHHHHHGGGS-HHHHHHHHHHHHHHHHH-S--GGGHHHHHH-HHHHHHHHHHHHTT-IIIIIHHHHHHHHS-HHHHHHHHHHHHHHHIIIIIS-HHHHHHHT-SS-SS-GGGGTT-TT---EEEEE--HHHHHHHHHHHHHHHHHHHHHHHHHHGGGS-GGG---EEEEETTGGGT--STTHHHHHHHHHHHTEEEEEEEES-GGGS-HHHHHHHHHH-SEEEE-S--HHHHHHHHHTTTTSS-HHHHHSPPTTEEEEE-EETTEEPPPEEEEPPPPPPP-S-HHHHHHHHHHHHB--HHHHHHHHHHHTT--TTTTSS-------------

Organism: NCBI:txid1089453

Radius of gyration: 31.66 Å; Cα contacts (8 Å, |Δi|>4): 877; chains: 1; bounding box: 112×44×105 Å

Sequence (519 aa):
MAAPLRGLEAPGVALQLKRSSLRALDEMRDPLLWPSELGISELTALLGWPIGPKDVDLPGVPSPHPRQLPVATTVPRSDRILGDSTLDGDRPVGQGVEEAKRVMHVIGPMGTGKSTMLVNLALADATAGRSVILIDGKGDACTDFLERVDPKRHDDIVVFDPTDSCPVGVSAFVDDQPERSADVIFGVFRSLYGDQLGPRSSDLLHAALLTLARVGGCSLAMLPMILSNAAVRRPLVAKVAGSDPLGLGAFWAHFEALSDAERSHVIAPLRNKLDPILTLRPSLRAMFGQARSQFSLRDLFLEPDKRPIVVISLGSAELGPEGARLMGSILLALIWQTAQERTRLPQSQRHPVMLYLDEFQEIVRLGDLADALGRARGLGVAFAALAHQSLTQLSPSMRQAVMAHARSRVCFQLSPHDAKDIAATTNGVLTPRDLQELPAFVAQASLLVGGDRMPWCTIRTRRLPPTAQSAAQVRALSRARYGRPLKDVEAELLAIGGWNGKAAADDSFGRSRRTGGGK

Foldseek 3Di:
DCVVVVVVDDVVDDDDDDDDDPVCVVVPDDDPDDPDDDDPVRCVVVVPPPPDDPQDDDPPDPGCFLPFFADDPLFDQDQQFLFAFPPPPRRTGGDDPLQLQFAEEEEAAPQQCRLVSLLSRQLSCLVVLAAEAAADAACPSVQLNLLAHDPVQLLQEAEADLPDLFGFADAQQPDPDQLLSLVLVLLLLCQLCPPLCPPLNSLLSSLLSSLQNVLALFFPLCSVVLLQPPVLVVVSLVVCCVVPVPRSVVVVVVLVPDDPVVSCVSCVSNCVSCCLQRNVRLSNVLRRLGNDFLDDLLLCWPPLPRRHYYYYHLNCVVSPLSNSQSVLSSVVSNNLSSLVVLVPPDPVSGGAHEYHYAQCLSNPSGPCVLVCSVCSSVSNYRNSYDYHHALVSDDPSRSVSCVVRNLKYKAGAHDLVRLCVVCVVQVNPGHSRNNNPGHRQKIWIFGDGPNDTHHIRIGGGDGRDDGPRGSVVSVVSSSVRTTGRSVVSVVVVCVSSVVDVPVVPPPPPDDDDPDDDDD